Protein AF-A0A8C4QKV5-F1 (afdb_monomer)

InterPro domains:
  IPR003673 CoA-transferase family III [PF02515] (123-447)
  IPR023606 CoA-transferase family III domain 1 superfamily [G3DSA:3.40.50.10540] (123-439)
  IPR023606 CoA-transferase family III domain 1 superfamily [SSF89796] (122-458)
  IPR044855 CoA-transferase family III domain 3 superfamily [G3DSA:3.30.1540.10] (334-422)
  IPR050509 Coenzyme A-transferase family III [PTHR48228] (121-459)

Structure (mmCIF, N/CA/C/O backbone):
data_AF-A0A8C4QKV5-F1
#
_entry.id   AF-A0A8C4QKV5-F1
#
loop_
_atom_site.group_PDB
_atom_site.id
_atom_site.type_symbol
_atom_site.label_atom_id
_atom_site.label_alt_id
_atom_site.label_comp_id
_atom_site.label_asym_id
_atom_site.label_entity_id
_atom_site.label_seq_id
_atom_site.pdbx_PDB_ins_code
_atom_site.Cartn_x
_atom_site.Cartn_y
_atom_site.Cartn_z
_atom_site.occupancy
_atom_site.B_iso_or_equiv
_atom_site.auth_seq_id
_atom_site.auth_comp_id
_atom_site.auth_asym_id
_atom_site.auth_atom_id
_atom_site.pdbx_PDB_model_num
ATOM 1 N N . MET A 1 1 ? -7.461 -34.151 -27.430 1.00 30.45 1 MET A N 1
ATOM 2 C CA . MET A 1 1 ? -8.692 -34.967 -27.509 1.00 30.45 1 MET A CA 1
ATOM 3 C C . MET A 1 1 ? -9.519 -34.635 -26.273 1.00 30.45 1 MET A C 1
ATOM 5 O O . MET A 1 1 ? -9.017 -34.862 -25.191 1.00 30.45 1 MET A O 1
ATOM 9 N N . GLY A 1 2 ? -10.691 -34.011 -26.280 1.00 24.81 2 GLY A N 1
ATOM 10 C CA . GLY A 1 2 ? -11.577 -33.532 -27.335 1.00 24.81 2 GLY A CA 1
ATOM 11 C C . GLY A 1 2 ? -13.018 -33.596 -26.801 1.00 24.81 2 GLY A C 1
ATOM 12 O O . GLY A 1 2 ? -13.457 -34.689 -26.481 1.00 24.81 2 GLY A O 1
ATOM 13 N N . GLY A 1 3 ? -13.725 -32.455 -26.749 1.00 22.92 3 GLY A N 1
ATOM 14 C CA . GLY A 1 3 ? -15.202 -32.370 -26.763 1.00 22.92 3 GLY A CA 1
ATOM 15 C C . GLY A 1 3 ? -15.960 -32.692 -25.459 1.00 22.92 3 GLY A C 1
ATOM 16 O O . GLY A 1 3 ? -15.500 -33.491 -24.666 1.00 22.92 3 GLY A O 1
ATOM 17 N N . GLN A 1 4 ? -17.137 -32.147 -25.138 1.00 23.92 4 GLN A N 1
ATOM 18 C CA . GLN A 1 4 ? -18.061 -31.215 -25.793 1.00 23.92 4 GLN A CA 1
ATOM 19 C C . GLN A 1 4 ? -18.932 -30.575 -24.691 1.00 23.92 4 GLN A C 1
ATOM 21 O O . GLN A 1 4 ? -19.401 -31.261 -23.788 1.00 23.92 4 GLN A O 1
ATOM 26 N N . CYS A 1 5 ? -19.187 -29.270 -24.788 1.00 21.89 5 CYS A N 1
ATOM 27 C CA . CYS A 1 5 ? -20.246 -28.592 -24.042 1.00 21.89 5 CYS A CA 1
ATOM 28 C C . CYS A 1 5 ? -21.468 -28.497 -24.969 1.00 21.89 5 CYS A C 1
ATOM 30 O O . CYS A 1 5 ? -21.407 -27.814 -25.994 1.00 21.89 5 CYS A O 1
ATOM 32 N N . ALA A 1 6 ? -22.549 -29.213 -24.652 1.00 23.34 6 ALA A N 1
ATOM 33 C CA . ALA A 1 6 ? -23.805 -29.137 -25.392 1.00 23.34 6 ALA A CA 1
ATOM 34 C C . ALA A 1 6 ? -24.655 -27.965 -24.872 1.00 23.34 6 ALA A C 1
ATOM 36 O O . ALA A 1 6 ? -24.997 -27.895 -23.693 1.00 23.34 6 ALA A O 1
ATOM 37 N N . LYS A 1 7 ? -24.986 -27.036 -25.775 1.00 23.39 7 LYS A N 1
ATOM 38 C CA . LYS A 1 7 ? -25.968 -25.963 -25.572 1.00 23.39 7 LYS A CA 1
ATOM 39 C C . LYS A 1 7 ? -27.385 -26.533 -25.655 1.00 23.39 7 LYS A C 1
ATOM 41 O O . LYS A 1 7 ? -27.675 -27.291 -26.575 1.00 23.39 7 LYS A O 1
ATOM 46 N N . SER A 1 8 ? -28.294 -26.030 -24.826 1.00 23.55 8 SER A N 1
ATOM 47 C CA . SER A 1 8 ? -29.723 -25.992 -25.143 1.00 23.55 8 SER A CA 1
ATOM 48 C C . SER A 1 8 ? -30.219 -24.544 -25.071 1.00 23.55 8 SER A C 1
ATOM 50 O O . SER A 1 8 ? -30.057 -23.840 -24.077 1.00 23.55 8 SER A O 1
ATOM 52 N N . TYR A 1 9 ? -30.756 -24.078 -26.198 1.00 23.06 9 TYR A N 1
ATOM 53 C CA . TYR A 1 9 ? -31.482 -22.819 -26.333 1.00 23.06 9 TYR A CA 1
ATOM 54 C C . TYR A 1 9 ? -32.937 -23.052 -25.930 1.00 23.06 9 TYR A C 1
ATOM 56 O O . TYR A 1 9 ? -33.523 -24.040 -26.357 1.00 23.06 9 TYR A O 1
ATOM 64 N N . ASN A 1 10 ? -33.551 -22.092 -25.238 1.00 26.30 10 ASN A N 1
ATOM 65 C CA . ASN A 1 10 ? -34.990 -21.886 -25.357 1.00 26.30 10 ASN A CA 1
ATOM 66 C C . ASN A 1 10 ? -35.271 -20.426 -25.713 1.00 26.30 10 ASN A C 1
ATOM 68 O O . ASN A 1 10 ? -34.886 -19.488 -25.017 1.00 26.30 10 ASN A O 1
ATOM 72 N N . ARG A 1 11 ? -35.900 -20.279 -26.877 1.00 24.45 11 ARG A N 1
ATOM 73 C CA . ARG A 1 11 ? -36.335 -19.050 -27.529 1.00 24.45 11 ARG A CA 1
ATOM 74 C C . ARG A 1 11 ? -37.715 -18.716 -26.961 1.00 24.45 11 ARG A C 1
ATOM 76 O O . ARG A 1 11 ? -38.636 -19.500 -27.145 1.00 24.45 11 ARG A O 1
ATOM 83 N N . ALA A 1 12 ? -37.871 -17.574 -26.299 1.00 27.48 12 ALA A N 1
ATOM 84 C CA . ALA A 1 12 ? -39.189 -17.019 -25.999 1.00 27.48 12 ALA A CA 1
ATOM 85 C C . ALA A 1 12 ? -39.339 -15.712 -26.783 1.00 27.48 12 ALA A C 1
ATOM 87 O O . ALA A 1 12 ? -38.755 -14.687 -26.438 1.00 27.48 12 ALA A O 1
ATOM 88 N N . SER A 1 13 ? -40.059 -15.793 -27.900 1.00 26.98 13 SER A N 1
ATOM 89 C CA . SER A 1 13 ? -40.506 -14.648 -28.685 1.00 26.98 13 SER A CA 1
ATOM 90 C C . SER A 1 13 ? -41.690 -13.956 -28.008 1.00 26.98 13 SER A C 1
ATOM 92 O O . SER A 1 13 ? -42.565 -14.597 -27.434 1.00 26.98 13 SER A O 1
ATOM 94 N N . SER A 1 14 ? -41.694 -12.634 -28.137 1.00 29.97 14 SER A N 1
ATOM 95 C CA . SER A 1 14 ? -42.751 -11.670 -27.834 1.00 29.97 14 SER A CA 1
ATOM 96 C C . SER A 1 14 ? -44.171 -12.094 -28.243 1.00 29.97 14 SER A C 1
ATOM 98 O O . SER A 1 14 ? -44.380 -12.512 -29.380 1.00 29.97 14 SER A O 1
ATOM 100 N N . GLY A 1 15 ? -45.155 -11.844 -27.374 1.00 26.56 15 GLY A N 1
ATOM 101 C CA . GLY A 1 15 ? -46.578 -11.825 -27.732 1.00 26.56 15 GLY A CA 1
ATOM 102 C C . GLY A 1 15 ? -47.490 -11.844 -26.504 1.00 26.56 15 GLY A C 1
ATOM 103 O O . GLY A 1 15 ? -47.447 -12.785 -25.721 1.00 26.56 15 GLY A O 1
ATOM 104 N N . GLY A 1 16 ? -48.285 -10.788 -26.314 1.00 33.22 16 GLY A N 1
ATOM 105 C CA . GLY A 1 16 ? -49.234 -10.654 -25.206 1.00 33.22 16 GLY A CA 1
ATOM 106 C C . GLY A 1 16 ? -50.468 -11.555 -25.341 1.00 33.22 16 GLY A C 1
ATOM 107 O O . GLY A 1 16 ? -51.034 -11.689 -26.422 1.00 33.22 16 GLY A O 1
ATOM 108 N N . GLY A 1 17 ? -50.898 -12.132 -24.216 1.00 29.47 17 GLY A N 1
ATOM 109 C CA . GLY A 1 17 ? -52.149 -12.880 -24.034 1.00 29.47 17 GLY A CA 1
ATOM 110 C C . GLY A 1 17 ? -52.213 -13.512 -22.628 1.00 29.47 17 GLY A C 1
ATOM 111 O O . GLY A 1 17 ? -51.157 -13.800 -22.063 1.00 29.47 17 GLY A O 1
ATOM 112 N N . PRO A 1 18 ? -53.402 -13.694 -22.015 1.00 30.31 18 PRO A N 1
ATOM 113 C CA . PRO A 1 18 ? -53.529 -14.154 -20.627 1.00 30.31 18 PRO A CA 1
ATOM 114 C C . PRO A 1 18 ? -53.250 -15.667 -20.480 1.00 30.31 18 PRO A C 1
ATOM 116 O O . PRO A 1 18 ? -53.413 -16.419 -21.445 1.00 30.31 18 PRO A O 1
ATOM 119 N N . PRO A 1 19 ? -52.842 -16.146 -19.287 1.00 30.94 19 PRO A N 1
ATOM 120 C CA . PRO A 1 19 ? -52.295 -17.491 -19.121 1.00 30.94 19 PRO A CA 1
ATOM 121 C C . PRO A 1 19 ? -53.382 -18.576 -19.174 1.00 30.94 19 PRO A C 1
ATOM 123 O O . PRO A 1 19 ? -54.390 -18.501 -18.470 1.00 30.94 19 PRO A O 1
ATOM 126 N N . ARG A 1 20 ? -53.149 -19.626 -19.975 1.00 31.12 20 ARG A N 1
ATOM 127 C CA . ARG A 1 20 ? -53.899 -20.896 -19.927 1.00 31.12 20 ARG A CA 1
ATOM 128 C C . ARG A 1 20 ? -53.238 -21.876 -18.948 1.00 31.12 20 ARG A C 1
ATOM 130 O O . ARG A 1 20 ? -52.018 -21.886 -18.808 1.00 31.12 20 ARG A O 1
ATOM 137 N N . ARG A 1 21 ? -54.068 -22.691 -18.283 1.00 27.30 21 ARG A N 1
ATOM 138 C CA . ARG A 1 21 ? -53.675 -23.774 -17.361 1.00 27.30 21 ARG A CA 1
ATOM 139 C C . ARG A 1 21 ? -52.833 -24.837 -18.078 1.00 27.30 21 ARG A C 1
ATOM 141 O O . ARG A 1 21 ? -53.180 -25.231 -19.187 1.00 27.30 21 ARG A O 1
ATOM 148 N N . LEU A 1 22 ? -51.778 -25.310 -17.417 1.00 27.83 22 LEU A N 1
ATOM 149 C CA . LEU A 1 22 ? -50.996 -26.485 -17.810 1.00 27.83 22 LEU A CA 1
ATOM 150 C C . LEU A 1 22 ? -51.406 -27.661 -16.914 1.00 27.83 22 LEU A C 1
ATOM 152 O O . LEU A 1 22 ? -50.993 -27.724 -15.759 1.00 27.83 22 LEU A O 1
ATOM 156 N N . ASP A 1 23 ? -52.219 -28.568 -17.454 1.00 30.86 23 ASP A N 1
ATOM 157 C CA . ASP A 1 23 ? -52.457 -29.901 -16.895 1.00 30.86 23 ASP A CA 1
ATOM 158 C C . ASP A 1 23 ? -51.418 -30.856 -17.504 1.00 30.86 23 ASP A C 1
ATOM 160 O O . ASP A 1 23 ? -51.596 -31.353 -18.612 1.00 30.86 23 ASP A O 1
ATOM 164 N N . THR A 1 24 ? -50.298 -31.076 -16.807 1.00 28.69 24 THR A N 1
ATOM 165 C CA . THR A 1 24 ? -49.350 -32.169 -17.113 1.00 28.69 24 THR A CA 1
ATOM 166 C C . THR A 1 24 ? -48.594 -32.564 -15.837 1.00 28.69 24 THR A C 1
ATOM 168 O O . THR A 1 24 ? -48.223 -31.665 -15.077 1.00 28.69 24 THR A O 1
ATOM 171 N N . PRO A 1 25 ? -48.364 -33.863 -15.558 1.00 27.14 25 PRO A N 1
ATOM 172 C CA . PRO A 1 25 ? -47.621 -34.291 -14.375 1.00 27.14 25 PRO A CA 1
ATOM 173 C C . PRO A 1 25 ? -46.149 -33.866 -14.468 1.00 27.14 25 PRO A C 1
ATOM 175 O O . PRO A 1 25 ? -45.532 -33.958 -15.527 1.00 27.14 25 PRO A O 1
ATOM 178 N N . LEU A 1 26 ? -45.581 -33.406 -13.352 1.00 24.86 26 LEU A N 1
ATOM 179 C CA . LEU A 1 26 ? -44.147 -33.147 -13.208 1.00 24.86 26 LEU A CA 1
ATOM 180 C C . LEU A 1 26 ? -43.387 -34.482 -13.166 1.00 24.86 26 LEU A C 1
ATOM 182 O O . LEU A 1 26 ? -43.368 -35.149 -12.134 1.00 24.86 26 LEU A O 1
ATOM 186 N N . GLU A 1 27 ? -42.734 -34.855 -14.264 1.00 24.67 27 GLU A N 1
ATOM 187 C CA . GLU A 1 27 ? -41.692 -35.882 -14.251 1.00 24.67 27 GLU A CA 1
ATOM 188 C C . GLU A 1 27 ? -40.388 -35.276 -13.712 1.00 24.67 27 GLU A C 1
ATOM 190 O O . GLU A 1 27 ? -39.711 -34.493 -14.378 1.00 24.67 27 GLU A O 1
ATOM 195 N N . THR A 1 28 ? -40.023 -35.624 -12.480 1.00 26.92 28 THR A N 1
ATOM 196 C CA . THR A 1 28 ? -38.674 -35.390 -11.946 1.00 26.92 28 THR A CA 1
ATOM 197 C C . THR A 1 28 ? -37.820 -36.627 -12.192 1.00 26.92 28 THR A C 1
ATOM 199 O O . THR A 1 28 ? -37.908 -37.602 -11.452 1.00 26.92 28 THR A O 1
ATOM 202 N N . THR A 1 29 ? -36.975 -36.591 -13.219 1.00 22.64 29 THR A N 1
ATOM 203 C CA . THR A 1 29 ? -35.942 -37.606 -13.463 1.00 22.64 29 THR A CA 1
ATOM 204 C C . THR A 1 29 ? -34.686 -37.250 -12.664 1.00 22.64 29 THR A C 1
ATOM 206 O O . THR A 1 29 ? -34.053 -36.221 -12.901 1.00 22.64 29 THR A O 1
ATOM 209 N N . VAL A 1 30 ? -34.310 -38.098 -11.704 1.00 26.59 30 VAL A N 1
ATOM 210 C CA . VAL A 1 30 ? -33.012 -38.047 -11.013 1.00 26.59 30 VAL A CA 1
ATOM 211 C C . VAL A 1 30 ? -32.235 -39.288 -11.430 1.00 26.59 30 VAL A C 1
ATOM 213 O O . VAL A 1 30 ? -32.687 -40.409 -11.222 1.00 26.59 30 VAL A O 1
ATOM 216 N N . GLN A 1 31 ? -31.087 -39.087 -12.071 1.00 22.39 31 GLN A N 1
ATOM 217 C CA . GLN A 1 31 ? -30.270 -40.164 -12.618 1.00 22.39 31 GLN A CA 1
ATOM 218 C C . GLN A 1 31 ? -29.335 -40.714 -11.525 1.00 22.39 31 GLN A C 1
ATOM 220 O O . GLN A 1 31 ? -28.430 -40.014 -11.073 1.00 22.39 31 GLN A O 1
ATOM 225 N N . SER A 1 32 ? -29.523 -41.970 -11.116 1.00 29.53 32 SER A N 1
ATOM 226 C CA . SER A 1 32 ? -28.513 -42.749 -10.387 1.00 29.53 32 SER A CA 1
ATOM 227 C C . SER A 1 32 ? -28.586 -44.211 -10.813 1.00 29.53 32 SER A C 1
ATOM 229 O O . SER A 1 32 ? -29.667 -44.791 -10.825 1.00 29.53 32 SER A O 1
ATOM 231 N N . GLY A 1 33 ? -27.439 -44.768 -11.205 1.00 27.53 33 GLY A N 1
ATOM 232 C CA . GLY A 1 33 ? -27.319 -46.101 -11.788 1.00 27.53 33 GLY A CA 1
ATOM 233 C C . GLY A 1 33 ? -27.640 -47.228 -10.807 1.00 27.53 33 GLY A C 1
ATOM 234 O O . GLY A 1 33 ? -27.145 -47.240 -9.681 1.00 27.53 33 GLY A O 1
ATOM 235 N N . GLY A 1 34 ? -28.446 -48.174 -11.281 1.00 26.50 34 GLY A N 1
ATOM 236 C CA . GLY A 1 34 ? -28.874 -49.380 -10.578 1.00 26.50 34 GLY A CA 1
ATOM 237 C C . GLY A 1 34 ? -30.325 -49.689 -10.938 1.00 26.50 34 GLY A C 1
ATOM 238 O O . GLY A 1 34 ? -31.205 -48.903 -10.604 1.00 26.50 34 GLY A O 1
ATOM 239 N N . GLU A 1 35 ? -30.553 -50.785 -11.665 1.00 28.25 35 GLU A N 1
ATOM 240 C CA . GLU A 1 35 ? -31.882 -51.332 -12.002 1.00 28.25 35 GLU A CA 1
ATOM 241 C C . GLU A 1 35 ? -32.758 -51.470 -10.748 1.00 28.25 35 GLU A C 1
ATOM 243 O O . GLU A 1 35 ? -32.179 -51.660 -9.690 1.00 28.25 35 GLU A O 1
ATOM 248 N N . TRP A 1 36 ? -34.095 -51.359 -10.847 1.00 26.55 36 TRP A N 1
ATOM 249 C CA . TRP A 1 36 ? -35.095 -52.304 -10.290 1.00 26.55 36 TRP A CA 1
ATOM 250 C C . TRP A 1 36 ? -36.545 -51.874 -10.617 1.00 26.55 36 TRP A C 1
ATOM 252 O O . TRP A 1 36 ? -36.838 -50.701 -10.837 1.00 26.55 36 TRP A O 1
ATOM 262 N N . GLU A 1 37 ? -37.411 -52.891 -10.655 1.00 24.95 37 GLU A N 1
ATOM 263 C CA . GLU A 1 37 ? -38.783 -53.003 -11.179 1.00 24.95 37 GLU A CA 1
ATOM 264 C C . GLU A 1 37 ? -39.825 -51.963 -10.714 1.00 24.95 37 GLU A C 1
ATOM 266 O O . GLU A 1 37 ? -39.914 -51.613 -9.535 1.00 24.95 37 GLU A O 1
ATOM 271 N N . GLU A 1 38 ? -40.717 -51.580 -11.638 1.00 24.48 38 GLU A N 1
ATOM 272 C CA . GLU A 1 38 ? -41.986 -50.905 -11.342 1.00 24.48 38 GLU A CA 1
ATOM 273 C C . GLU A 1 38 ? -42.921 -51.825 -10.541 1.00 24.48 38 GLU A C 1
ATOM 275 O O . GLU A 1 38 ? -43.322 -52.895 -11.001 1.00 24.48 38 GLU A O 1
ATOM 280 N N . LYS A 1 39 ? -43.341 -51.377 -9.353 1.00 24.14 39 LYS A N 1
ATOM 281 C CA . LYS A 1 39 ? -44.563 -51.874 -8.710 1.00 24.14 39 LYS A CA 1
ATOM 282 C C . LYS A 1 39 ? -45.505 -50.719 -8.418 1.00 24.14 39 LYS A C 1
ATOM 284 O O . LYS A 1 39 ? -45.185 -49.801 -7.668 1.00 24.14 39 LYS A O 1
ATOM 289 N N . GLU A 1 40 ? -46.678 -50.819 -9.024 1.00 25.73 40 GLU A N 1
ATOM 290 C CA . GLU A 1 40 ? -47.821 -49.930 -8.880 1.00 25.73 40 GLU A CA 1
ATOM 291 C C . GLU A 1 40 ? -48.312 -49.936 -7.419 1.00 25.73 40 GLU A C 1
ATOM 293 O O . GLU A 1 40 ? -48.650 -50.988 -6.870 1.00 25.73 40 GLU A O 1
ATOM 298 N N . ILE A 1 41 ? -48.334 -48.772 -6.760 1.00 25.00 41 ILE A N 1
ATOM 299 C CA . ILE A 1 41 ? -49.000 -48.622 -5.459 1.00 25.00 41 ILE A CA 1
ATOM 300 C C . ILE A 1 41 ? -50.389 -48.047 -5.713 1.00 25.00 41 ILE A C 1
ATOM 302 O O . ILE A 1 41 ? -50.548 -46.928 -6.199 1.00 25.00 41 ILE A O 1
ATOM 306 N N . ALA A 1 42 ? -51.382 -48.868 -5.380 1.00 24.88 42 ALA A N 1
ATOM 307 C CA . ALA A 1 42 ? -52.801 -48.608 -5.523 1.00 24.88 42 ALA A CA 1
ATOM 308 C C . ALA A 1 42 ? -53.267 -47.338 -4.789 1.00 24.88 42 ALA A C 1
ATOM 310 O O . ALA A 1 42 ? -52.770 -46.965 -3.727 1.00 24.88 42 ALA A O 1
ATOM 311 N N . SER A 1 43 ? -54.288 -46.719 -5.376 1.00 28.27 43 SER A N 1
ATOM 312 C CA . SER A 1 43 ? -55.006 -45.531 -4.922 1.00 28.27 43 SER A CA 1
ATOM 313 C C . SER A 1 43 ? -55.350 -45.512 -3.427 1.00 28.27 43 SER A C 1
ATOM 315 O O . SER A 1 43 ? -56.081 -46.381 -2.949 1.00 28.27 43 SER A O 1
ATOM 317 N N . THR A 1 44 ? -54.981 -44.431 -2.734 1.00 25.28 44 THR A N 1
ATOM 318 C CA . THR A 1 44 ? -55.648 -43.992 -1.497 1.00 25.28 44 THR A CA 1
ATOM 319 C C . THR A 1 44 ? -55.894 -42.479 -1.516 1.00 25.28 44 THR A C 1
ATOM 321 O O . THR A 1 44 ? -55.187 -41.719 -2.170 1.00 25.28 44 THR A O 1
ATOM 324 N N . SER A 1 45 ? -56.984 -42.081 -0.864 1.00 26.94 45 SER A N 1
ATOM 325 C CA . SER A 1 45 ? -57.740 -40.827 -0.976 1.00 26.94 45 SER A CA 1
ATOM 326 C C . SER A 1 45 ? -56.960 -39.509 -0.852 1.00 26.94 45 SER A C 1
ATOM 328 O O . SER A 1 45 ? -56.000 -39.391 -0.099 1.00 26.94 45 SER A O 1
ATOM 330 N N . ARG A 1 46 ? -57.472 -38.484 -1.553 1.00 35.81 46 ARG A N 1
ATOM 331 C CA . ARG A 1 46 ? -57.056 -37.071 -1.509 1.00 35.81 46 ARG A CA 1
ATOM 332 C C . ARG A 1 46 ? -57.026 -36.533 -0.070 1.00 35.81 46 ARG A C 1
ATOM 334 O O . ARG A 1 46 ? -58.090 -36.244 0.456 1.00 35.81 46 ARG A O 1
ATOM 341 N N . GLU A 1 47 ? -55.833 -36.403 0.514 1.00 32.44 47 GLU A N 1
ATOM 342 C CA . GLU A 1 47 ? -55.357 -35.234 1.295 1.00 32.44 47 GLU A CA 1
ATOM 343 C C . GLU A 1 47 ? -53.990 -35.456 1.974 1.00 32.44 47 GLU A C 1
ATOM 345 O O . GLU A 1 47 ? -53.350 -34.479 2.348 1.00 32.44 47 GLU A O 1
ATOM 350 N N . GLU A 1 48 ? -53.445 -36.676 2.018 1.00 33.19 48 GLU A N 1
ATOM 351 C CA . GLU A 1 48 ? -52.095 -36.930 2.548 1.00 33.19 48 GLU A CA 1
ATOM 352 C C . GLU A 1 48 ? -51.366 -37.972 1.687 1.00 33.19 48 GLU A C 1
ATOM 354 O O . GLU A 1 48 ? -51.845 -39.088 1.500 1.00 33.19 48 GLU A O 1
ATOM 359 N N . GLY A 1 49 ? -50.212 -37.605 1.124 1.00 31.64 49 GLY A N 1
ATOM 360 C CA . GLY A 1 49 ? -49.360 -38.512 0.353 1.00 31.64 49 GLY A CA 1
ATOM 361 C C . GLY A 1 49 ? -48.073 -38.810 1.114 1.00 31.64 49 GLY A C 1
ATOM 362 O O . GLY A 1 49 ? -47.265 -37.905 1.322 1.00 31.64 49 GLY A O 1
ATOM 363 N N . LEU A 1 50 ? -47.872 -40.068 1.511 1.00 31.62 50 LEU A N 1
ATOM 364 C CA . LEU A 1 50 ? -46.615 -40.559 2.078 1.00 31.62 50 LEU A CA 1
ATOM 365 C C . LEU A 1 50 ? -45.888 -41.387 1.012 1.00 31.62 50 LEU A C 1
ATOM 367 O O . LEU A 1 50 ? -46.391 -42.427 0.592 1.00 31.62 50 LEU A O 1
ATOM 371 N N . VAL A 1 51 ? -44.703 -40.947 0.587 1.00 34.34 51 VAL A N 1
ATOM 372 C CA . VAL A 1 51 ? -43.833 -41.732 -0.303 1.00 34.34 51 VAL A CA 1
ATOM 373 C C . VAL A 1 51 ? -42.719 -42.341 0.541 1.00 34.34 51 VAL A C 1
ATOM 375 O O . VAL A 1 51 ? -41.924 -41.621 1.146 1.00 34.34 51 VAL A O 1
ATOM 378 N N . VAL A 1 52 ? -42.668 -43.672 0.601 1.00 31.53 52 VAL A N 1
ATOM 379 C CA . VAL A 1 52 ? -41.615 -44.416 1.303 1.00 31.53 52 VAL A CA 1
ATOM 380 C C . VAL A 1 52 ? -40.625 -44.932 0.265 1.00 31.53 52 VAL A C 1
ATOM 382 O O . VAL A 1 52 ? -40.952 -45.828 -0.509 1.00 31.53 52 VAL A O 1
ATOM 385 N N . VAL A 1 53 ? -39.412 -44.377 0.241 1.00 30.48 53 VAL A N 1
ATOM 386 C CA . VAL A 1 53 ? -38.337 -44.835 -0.653 1.00 30.48 53 VAL A CA 1
ATOM 387 C C . VAL A 1 53 ? -37.386 -45.727 0.137 1.00 30.48 53 VAL A C 1
ATOM 389 O O . VAL A 1 53 ? -36.873 -45.332 1.185 1.00 30.48 53 VAL A O 1
ATOM 392 N N . ARG A 1 54 ? -37.149 -46.947 -0.351 1.00 26.77 54 ARG A N 1
ATOM 393 C CA . ARG A 1 54 ? -36.240 -47.909 0.278 1.00 26.77 54 ARG A CA 1
ATOM 394 C C . ARG A 1 54 ? -34.858 -47.785 -0.367 1.00 26.77 54 ARG A C 1
ATOM 396 O O . ARG A 1 54 ? -34.608 -48.388 -1.401 1.00 26.77 54 ARG A O 1
ATOM 403 N N . ALA A 1 55 ? -33.965 -47.011 0.244 1.00 30.39 55 ALA A N 1
ATOM 404 C CA . ALA A 1 55 ? -32.537 -47.047 -0.068 1.00 30.39 55 ALA A CA 1
ATOM 405 C C . ALA A 1 55 ? -31.831 -47.922 0.976 1.00 30.39 55 ALA A C 1
ATOM 407 O O . ALA A 1 55 ? -32.157 -47.864 2.164 1.00 30.39 55 ALA A O 1
ATOM 408 N N . SER A 1 56 ? -30.906 -48.772 0.535 1.00 35.41 56 SER A N 1
ATOM 409 C CA . SER A 1 56 ? -30.198 -49.744 1.371 1.00 35.41 56 SER A CA 1
ATOM 410 C C . SER A 1 56 ? -29.740 -49.137 2.709 1.00 35.41 56 SER A C 1
ATOM 412 O O . SER A 1 56 ? -28.914 -48.231 2.750 1.00 35.41 56 SER A O 1
ATOM 414 N N . ALA A 1 57 ? -30.319 -49.673 3.790 1.00 35.41 57 ALA A N 1
ATOM 415 C CA . ALA A 1 57 ? -30.065 -49.420 5.214 1.00 35.41 57 ALA A CA 1
ATOM 416 C C . ALA A 1 57 ? -30.582 -48.123 5.888 1.00 35.41 57 ALA A C 1
ATOM 418 O O . ALA A 1 57 ? -30.382 -47.998 7.096 1.00 35.41 57 ALA A O 1
ATOM 419 N N . VAL A 1 58 ? -31.317 -47.213 5.227 1.00 30.64 58 VAL A N 1
ATOM 420 C CA . VAL A 1 58 ? -31.942 -46.056 5.921 1.00 30.64 58 VAL A CA 1
ATOM 421 C C . VAL A 1 58 ? -33.371 -45.805 5.430 1.00 30.64 58 VAL A C 1
ATOM 423 O O . VAL A 1 58 ? -33.600 -45.557 4.250 1.00 30.64 58 VAL A O 1
ATOM 426 N N . LEU A 1 59 ? -34.343 -45.843 6.348 1.00 31.59 59 LEU A N 1
ATOM 427 C CA . LEU A 1 59 ? -35.728 -45.436 6.088 1.00 31.59 59 LEU A CA 1
ATOM 428 C C . LEU A 1 59 ? -35.839 -43.913 6.235 1.00 31.59 59 LEU A C 1
ATOM 430 O O . LEU A 1 59 ? -35.635 -43.382 7.325 1.00 31.59 59 LEU A O 1
ATOM 434 N N . VAL A 1 60 ? -36.171 -43.218 5.146 1.00 34.59 60 VAL A N 1
ATOM 435 C CA . VAL A 1 60 ? -36.466 -41.778 5.143 1.00 34.59 60 VAL A CA 1
ATOM 436 C C . VAL A 1 60 ? -37.945 -41.606 4.813 1.00 34.59 60 VAL A C 1
ATOM 438 O O . VAL A 1 60 ? -38.392 -42.010 3.742 1.00 34.59 60 VAL A O 1
ATOM 441 N N . ALA A 1 61 ? -38.714 -41.027 5.736 1.00 35.03 61 ALA A N 1
ATOM 442 C CA . ALA A 1 61 ? -40.101 -40.648 5.487 1.00 35.03 61 ALA A CA 1
ATOM 443 C C . ALA A 1 61 ? -40.146 -39.177 5.053 1.00 35.03 61 ALA A C 1
ATOM 445 O O . ALA A 1 61 ? -39.732 -38.295 5.804 1.00 35.03 61 ALA A O 1
ATOM 446 N N . ILE A 1 62 ? -40.649 -38.913 3.846 1.00 38.59 62 ILE A N 1
ATOM 447 C CA . ILE A 1 62 ? -40.888 -37.554 3.349 1.00 38.59 62 ILE A CA 1
ATOM 448 C C . ILE A 1 62 ? -42.398 -37.319 3.388 1.00 38.59 62 ILE A C 1
ATOM 450 O O . ILE A 1 62 ? -43.148 -37.945 2.641 1.00 38.59 62 ILE A O 1
ATOM 454 N N . GLY A 1 63 ? -42.843 -36.448 4.294 1.00 33.59 63 GLY A N 1
ATOM 455 C CA . GLY A 1 63 ? -44.236 -36.013 4.374 1.00 33.59 63 GLY A CA 1
ATOM 456 C C . GLY A 1 63 ? -44.436 -34.701 3.621 1.00 33.59 63 GLY A C 1
ATOM 457 O O . GLY A 1 63 ? -43.682 -33.749 3.826 1.00 33.59 63 GLY A O 1
ATOM 458 N N . PHE A 1 64 ? -45.463 -34.633 2.776 1.00 35.62 64 PHE A N 1
ATOM 459 C CA . PHE A 1 64 ? -45.899 -33.393 2.135 1.00 35.62 64 PHE A CA 1
ATOM 460 C C . PHE A 1 64 ? -47.192 -32.914 2.791 1.00 35.62 64 PHE A C 1
ATOM 462 O O . PHE A 1 64 ? -48.180 -33.643 2.808 1.00 35.62 64 PHE A O 1
ATOM 469 N N . VAL A 1 65 ? -47.203 -31.680 3.300 1.00 32.25 65 VAL A N 1
ATOM 470 C CA . VAL A 1 65 ? -48.428 -31.027 3.786 1.00 32.25 65 VAL A CA 1
ATOM 471 C C . VAL A 1 65 ? -48.826 -29.958 2.777 1.00 32.25 65 VAL A C 1
ATOM 473 O O . VAL A 1 65 ? -48.077 -29.013 2.525 1.00 32.25 65 VAL A O 1
ATOM 476 N N . CYS A 1 66 ? -50.004 -30.112 2.172 1.00 30.72 66 CYS A N 1
ATOM 477 C CA . CYS A 1 66 ? -50.534 -29.146 1.219 1.00 30.72 66 CYS A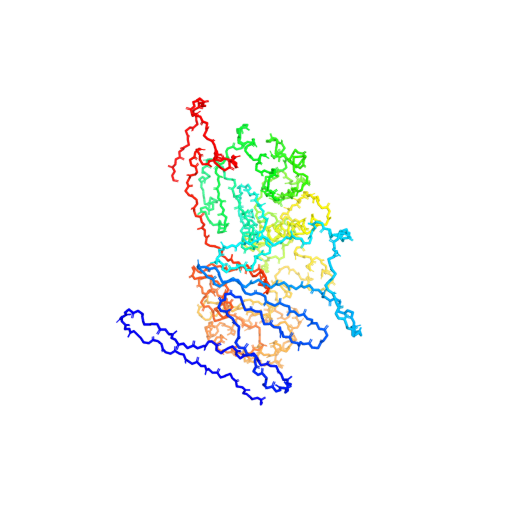 CA 1
ATOM 478 C C . CYS A 1 66 ? -51.361 -28.088 1.965 1.00 30.72 66 CYS A C 1
ATOM 480 O O . CYS A 1 66 ? -52.523 -28.311 2.287 1.00 30.72 66 CYS A O 1
ATOM 482 N N . CYS A 1 67 ? -50.780 -26.918 2.238 1.00 32.50 67 CYS A N 1
ATOM 483 C CA . CYS A 1 67 ? -51.546 -25.758 2.702 1.00 32.50 67 CYS A CA 1
ATOM 484 C C . CYS A 1 67 ? -51.912 -24.868 1.507 1.00 32.50 67 CYS A C 1
ATOM 486 O O . CYS A 1 67 ? -51.075 -24.601 0.641 1.00 32.50 67 CYS A O 1
ATOM 488 N N . ARG A 1 68 ? -53.163 -24.383 1.463 1.00 33.69 68 ARG A N 1
ATOM 489 C CA . ARG A 1 68 ? -53.657 -23.440 0.441 1.00 33.69 68 ARG A CA 1
ATOM 490 C C . ARG A 1 68 ? -52.770 -22.185 0.405 1.00 33.69 68 ARG A C 1
ATOM 492 O O . ARG A 1 68 ? -52.964 -21.274 1.201 1.00 33.69 68 ARG A O 1
ATOM 499 N N . GLY A 1 69 ? -51.801 -22.148 -0.511 1.00 39.72 69 GLY A N 1
ATOM 500 C CA . GLY A 1 69 ? -50.914 -20.996 -0.715 1.00 39.72 69 GLY A CA 1
ATOM 501 C C . GLY A 1 69 ? -49.475 -21.294 -1.153 1.00 39.72 69 GLY A C 1
ATOM 502 O O . GLY A 1 69 ? -48.780 -20.357 -1.532 1.00 39.72 69 GLY A O 1
ATOM 503 N N . GLY A 1 70 ? -49.014 -22.550 -1.159 1.00 35.84 70 GLY A N 1
ATOM 504 C CA . GLY A 1 70 ? -47.695 -22.906 -1.705 1.00 35.84 70 GLY A CA 1
ATOM 505 C C . GLY A 1 70 ? -47.155 -24.240 -1.187 1.00 35.84 70 GLY A C 1
ATOM 506 O O . GLY A 1 70 ? -47.509 -24.671 -0.093 1.00 35.84 70 GLY A O 1
ATOM 507 N N . LEU A 1 71 ? -46.303 -24.897 -1.985 1.00 32.38 71 LEU A N 1
ATOM 508 C CA . LEU A 1 71 ? -45.660 -26.168 -1.630 1.00 32.38 71 LEU A CA 1
ATOM 509 C C . LEU A 1 71 ? -44.624 -25.929 -0.515 1.00 32.38 71 LEU A C 1
ATOM 511 O O . LEU A 1 71 ? -43.661 -25.190 -0.720 1.00 32.38 71 LEU A O 1
ATOM 515 N N . VAL A 1 72 ? -44.805 -26.549 0.652 1.00 34.78 72 VAL A N 1
ATOM 516 C CA . VAL A 1 72 ? -43.814 -26.544 1.739 1.00 34.78 72 VAL A CA 1
ATOM 517 C C . VAL A 1 72 ? -43.193 -27.934 1.819 1.00 34.78 72 VAL A C 1
ATOM 519 O O . VAL A 1 72 ? -43.869 -28.899 2.164 1.00 34.78 72 VAL A O 1
ATOM 522 N N . SER A 1 73 ? -41.903 -28.044 1.504 1.00 32.81 73 SER A N 1
ATOM 523 C CA . SER A 1 73 ? -41.140 -29.277 1.712 1.00 32.81 73 SER A CA 1
ATOM 524 C C . SER A 1 73 ? -40.594 -29.295 3.138 1.00 32.81 73 SER A C 1
ATOM 526 O O . SER A 1 73 ? -39.755 -28.463 3.485 1.00 32.81 73 SER A O 1
ATOM 528 N N . VAL A 1 74 ? -41.041 -30.242 3.963 1.00 34.25 74 VAL A N 1
ATOM 529 C CA . VAL A 1 74 ? -40.442 -30.511 5.276 1.00 34.25 74 VAL A CA 1
ATOM 530 C C . VAL A 1 74 ? -39.630 -31.796 5.160 1.00 34.25 74 VAL A C 1
ATOM 532 O O . VAL A 1 74 ? -40.183 -32.876 4.983 1.00 34.25 74 VAL A O 1
ATOM 535 N N . VAL A 1 75 ? -38.304 -31.684 5.240 1.00 32.59 75 VAL A N 1
ATOM 536 C CA . VAL A 1 75 ? -37.412 -32.849 5.306 1.00 32.59 75 VAL A CA 1
ATOM 537 C C . VAL A 1 75 ? -37.154 -33.151 6.776 1.00 32.59 75 VAL A C 1
ATOM 539 O O . VAL A 1 75 ? -36.468 -32.388 7.454 1.00 32.59 75 VAL A O 1
ATOM 542 N N . VAL A 1 76 ? -37.706 -34.256 7.276 1.00 32.50 76 VAL A N 1
ATOM 543 C CA . VAL A 1 76 ? -37.367 -34.783 8.602 1.00 32.50 76 VAL A CA 1
ATOM 544 C C . VAL A 1 76 ? -36.368 -35.919 8.408 1.00 32.50 76 VAL A C 1
ATOM 546 O O . VAL A 1 76 ? -36.737 -37.022 8.019 1.00 32.50 76 VAL A O 1
ATOM 549 N N . CYS A 1 77 ? -35.088 -35.655 8.672 1.00 30.17 77 CYS A N 1
ATOM 550 C CA . CYS A 1 77 ? -34.067 -36.700 8.738 1.00 30.17 77 CYS A CA 1
ATOM 551 C C . CYS A 1 77 ? -33.865 -37.113 10.198 1.00 30.17 77 CYS A C 1
ATOM 553 O O . CYS A 1 77 ? -33.353 -36.332 10.997 1.00 30.17 77 CYS A O 1
ATOM 555 N N . GLY A 1 78 ? -34.235 -38.346 10.543 1.00 31.81 78 GLY A N 1
ATOM 556 C CA . GLY A 1 78 ? -33.901 -38.966 11.825 1.00 31.81 78 GLY A CA 1
ATOM 557 C C . GLY A 1 78 ? -33.704 -40.477 11.657 1.00 31.81 78 GLY A C 1
ATOM 558 O O . GLY A 1 78 ? -34.437 -41.084 10.876 1.00 31.81 78 GLY A O 1
ATOM 559 N N . PRO A 1 79 ? -32.727 -41.104 12.338 1.00 30.98 79 PRO A N 1
ATOM 560 C CA . PRO A 1 79 ? -32.500 -42.539 12.225 1.00 30.98 79 PRO A CA 1
ATOM 561 C C . PRO A 1 79 ? -33.592 -43.310 12.980 1.00 30.98 79 PRO A C 1
ATOM 563 O O . PRO A 1 79 ? -33.728 -43.172 14.194 1.00 30.98 79 PRO A O 1
ATOM 566 N N . PHE A 1 80 ? -34.349 -44.155 12.277 1.00 33.22 80 PHE A N 1
ATOM 567 C CA . PHE A 1 80 ? -35.163 -45.197 12.905 1.00 33.22 80 PHE A CA 1
ATOM 568 C C . PHE A 1 80 ? -34.355 -46.494 12.972 1.00 33.22 80 PHE A C 1
ATOM 570 O O . PHE A 1 80 ? -34.002 -47.069 11.944 1.00 33.22 80 PHE A O 1
ATOM 577 N N . VAL A 1 81 ? -34.083 -46.975 14.186 1.00 27.98 81 VAL A N 1
ATOM 578 C CA . VAL A 1 81 ? -33.602 -48.345 14.401 1.00 27.98 81 VAL A CA 1
ATOM 579 C C . VAL A 1 81 ? -34.811 -49.272 14.300 1.00 27.98 81 VAL A C 1
ATOM 581 O O . VAL A 1 81 ? -35.661 -49.293 15.188 1.00 27.98 81 VAL A O 1
ATOM 584 N N . VAL A 1 82 ? -34.915 -50.017 13.200 1.00 29.27 82 VAL A N 1
ATOM 585 C CA . VAL A 1 82 ? -35.926 -51.068 13.032 1.00 29.27 82 VAL A CA 1
ATOM 586 C C . VAL A 1 82 ? -35.372 -52.352 13.644 1.00 29.27 82 VAL A C 1
ATOM 588 O O . VAL A 1 82 ? -34.485 -52.981 13.074 1.00 29.27 82 VAL A O 1
ATOM 591 N N . ALA A 1 83 ? -35.885 -52.744 14.811 1.00 26.44 83 ALA A N 1
ATOM 592 C CA . ALA A 1 83 ? -35.679 -54.093 15.326 1.00 26.44 83 ALA A CA 1
ATOM 593 C C . ALA A 1 83 ? -36.463 -55.079 14.440 1.00 26.44 83 ALA A C 1
ATOM 595 O O . ALA A 1 83 ? -37.666 -54.919 14.228 1.00 26.44 83 ALA A O 1
ATOM 596 N N . SER A 1 84 ? -35.770 -56.075 13.892 1.00 27.69 84 SER A N 1
ATOM 597 C CA . SER A 1 84 ? -36.336 -57.146 13.070 1.00 27.69 84 SER A CA 1
ATOM 598 C C . SER A 1 84 ? -37.380 -57.943 13.857 1.00 27.69 84 SER A C 1
ATOM 600 O O . SER A 1 84 ? -37.056 -58.554 14.875 1.00 27.69 84 SER A O 1
ATOM 602 N N . GLY A 1 85 ? -38.628 -57.935 13.387 1.00 25.94 85 GLY A N 1
ATOM 603 C CA . GLY A 1 85 ? -39.722 -58.691 13.988 1.00 25.94 85 GLY A CA 1
ATOM 604 C C . GLY A 1 85 ? -39.757 -60.156 13.547 1.00 25.94 85 GLY A C 1
ATOM 605 O O . GLY A 1 85 ? -39.599 -60.461 12.367 1.00 25.94 85 GLY A O 1
ATOM 606 N N . GLY A 1 86 ? -40.059 -61.038 14.499 1.00 23.61 86 GLY A N 1
ATOM 607 C CA . GLY A 1 86 ? -40.735 -62.309 14.262 1.00 23.61 86 GLY A CA 1
ATOM 608 C C . GLY A 1 86 ? -42.190 -62.200 14.730 1.00 23.61 86 GLY A C 1
ATOM 609 O O . GLY A 1 86 ? -42.433 -61.964 15.906 1.00 23.61 86 GLY A O 1
ATOM 610 N N . SER A 1 87 ? -43.115 -62.317 13.771 1.00 28.05 87 SER A N 1
ATOM 611 C CA . SER A 1 87 ? -44.542 -62.690 13.851 1.00 28.05 87 SER A CA 1
ATOM 612 C C . SER A 1 87 ? -45.427 -62.208 15.020 1.00 28.05 87 SER A C 1
ATOM 614 O O . SER A 1 87 ? -45.283 -62.656 16.153 1.00 28.05 87 SER A O 1
ATOM 616 N N . GLY A 1 88 ? -46.509 -61.495 14.674 1.00 25.44 88 GLY A N 1
ATOM 617 C CA . GLY A 1 88 ? -47.794 -61.614 15.380 1.00 25.44 88 GLY A CA 1
ATOM 618 C C . GLY A 1 88 ? -48.272 -60.372 16.134 1.00 25.44 88 GLY A C 1
ATOM 619 O O . GLY A 1 88 ? -47.870 -60.117 17.259 1.00 25.44 88 GLY A O 1
ATOM 620 N N . SER A 1 89 ? -49.203 -59.645 15.510 1.00 28.38 89 SER A N 1
ATOM 621 C CA . SER A 1 89 ? -50.352 -58.949 16.122 1.00 28.38 89 SER A CA 1
ATOM 622 C C . SER A 1 89 ? -50.274 -58.542 17.607 1.00 28.38 89 SER A C 1
ATOM 624 O O . SER A 1 89 ? -50.516 -59.373 18.480 1.00 28.38 89 SER A O 1
ATOM 626 N N . ARG A 1 90 ? -50.135 -57.234 17.877 1.00 25.17 90 ARG A N 1
ATOM 627 C CA . ARG A 1 90 ? -51.011 -56.418 18.758 1.00 25.17 90 ARG A CA 1
ATOM 628 C C . ARG A 1 90 ? -50.437 -55.010 18.941 1.00 25.17 90 ARG A C 1
ATOM 630 O O . ARG A 1 90 ? -49.245 -54.821 19.147 1.00 25.17 90 ARG A O 1
ATOM 637 N N . VAL A 1 91 ? -51.330 -54.028 18.886 1.00 32.59 91 VAL A N 1
ATOM 638 C CA . VAL A 1 91 ? -51.085 -52.618 19.207 1.00 32.59 91 VAL A CA 1
ATOM 639 C C . VAL A 1 91 ? -50.638 -52.499 20.668 1.00 32.59 91 VAL A C 1
ATOM 641 O O . VAL A 1 91 ? -51.392 -52.872 21.565 1.00 32.59 91 VAL A O 1
ATOM 644 N N . ALA A 1 92 ? -49.450 -51.944 20.915 1.00 24.77 92 ALA A N 1
ATOM 645 C CA . ALA A 1 92 ? -49.002 -51.564 22.252 1.00 24.77 92 ALA A CA 1
ATOM 646 C C . ALA A 1 92 ? -48.924 -50.034 22.365 1.00 24.77 92 ALA A C 1
ATOM 648 O O . ALA A 1 92 ? -48.015 -49.386 21.851 1.00 24.77 92 ALA A O 1
ATOM 649 N N . ARG A 1 93 ? -49.910 -49.465 23.068 1.00 31.91 93 ARG A N 1
ATOM 650 C CA . ARG A 1 93 ? -49.817 -48.154 23.719 1.00 31.91 93 ARG A CA 1
ATOM 651 C C . ARG A 1 93 ? -48.716 -48.232 24.778 1.00 31.91 93 ARG A C 1
ATOM 653 O O . ARG A 1 93 ? -48.880 -48.997 25.720 1.00 31.91 93 ARG A O 1
ATOM 660 N N . ASN A 1 94 ? -47.639 -47.460 24.632 1.00 27.28 94 ASN A N 1
ATOM 661 C CA . ASN A 1 94 ? -46.899 -46.805 25.723 1.00 27.28 94 ASN A CA 1
ATOM 662 C C . ASN A 1 94 ? -45.577 -46.232 25.202 1.00 27.28 94 ASN A C 1
ATOM 664 O O . ASN A 1 94 ? -44.628 -46.971 24.973 1.00 27.28 94 ASN A O 1
ATOM 668 N N . VAL A 1 95 ? -45.483 -44.904 25.120 1.00 30.72 95 VAL A N 1
ATOM 669 C CA . VAL A 1 95 ? -44.194 -44.205 25.226 1.00 30.72 95 VAL A CA 1
ATOM 670 C C . VAL A 1 95 ? -44.373 -43.079 26.235 1.00 30.72 95 VAL A C 1
ATOM 672 O O . VAL A 1 95 ? -44.575 -41.914 25.906 1.00 30.72 95 VAL A O 1
ATOM 675 N N . GLY A 1 96 ? -44.364 -43.470 27.505 1.00 28.11 96 GLY A N 1
ATOM 676 C CA . GLY A 1 96 ? -44.064 -42.579 28.609 1.00 28.11 96 GLY A CA 1
ATOM 677 C C . GLY A 1 96 ? -42.592 -42.735 28.971 1.00 28.11 96 GLY A C 1
ATOM 678 O O . GLY A 1 96 ? -42.154 -43.844 29.250 1.00 28.11 96 GLY A O 1
ATOM 679 N N . ARG A 1 97 ? -41.898 -41.595 29.055 1.00 27.66 97 ARG A N 1
ATOM 680 C CA . ARG A 1 97 ? -40.581 -41.363 29.680 1.00 27.66 97 ARG A CA 1
ATOM 681 C C . ARG A 1 97 ? -39.333 -41.673 28.838 1.00 27.66 97 ARG A C 1
ATOM 683 O O . ARG A 1 97 ? -38.929 -42.813 28.674 1.00 27.66 97 ARG A O 1
ATOM 690 N N . GLY A 1 98 ? -38.618 -40.591 28.511 1.00 34.00 98 GLY A N 1
ATOM 691 C CA . GLY A 1 98 ? -37.184 -40.534 28.801 1.00 34.00 98 GLY A CA 1
ATOM 692 C C . GLY A 1 98 ? -36.209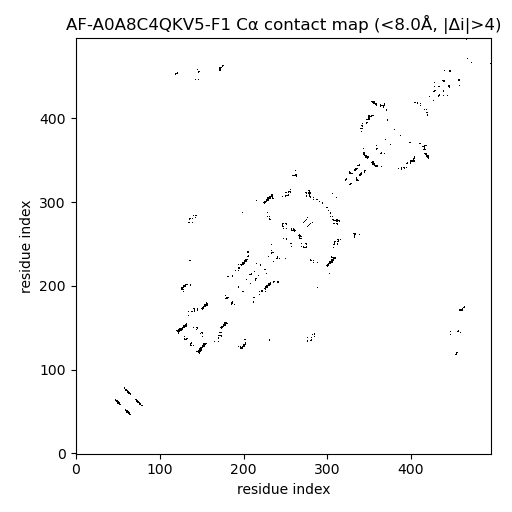 -40.591 27.628 1.00 34.00 98 GLY A C 1
ATOM 693 O O . GLY A 1 98 ? -35.285 -41.389 27.680 1.00 34.00 98 GLY A O 1
ATOM 694 N N . LEU A 1 99 ? -36.314 -39.687 26.649 1.00 25.52 99 LEU A N 1
ATOM 695 C CA . LEU A 1 99 ? -35.147 -39.287 25.850 1.00 25.52 99 LEU A CA 1
ATOM 696 C C . LEU A 1 99 ? -34.929 -37.776 26.016 1.00 25.52 99 LEU A C 1
ATOM 698 O O . LEU A 1 99 ? -35.717 -36.966 25.532 1.00 25.52 99 LEU A O 1
ATOM 702 N N . ARG A 1 100 ? -33.891 -37.388 26.768 1.00 27.20 100 ARG A N 1
ATOM 703 C CA . ARG A 1 100 ? -33.454 -35.988 26.877 1.00 27.20 100 ARG A CA 1
ATOM 704 C C . ARG A 1 100 ? -32.564 -35.670 25.679 1.00 27.20 100 ARG A C 1
ATOM 706 O O . ARG A 1 100 ? -31.452 -36.180 25.595 1.00 27.20 100 ARG A O 1
ATOM 713 N N . VAL A 1 101 ? -33.052 -34.819 24.783 1.00 31.55 101 VAL A N 1
ATOM 714 C CA . VAL A 1 101 ? -32.271 -34.238 23.682 1.00 31.55 101 VAL A CA 1
ATOM 715 C C . VAL A 1 101 ? -31.763 -32.858 24.140 1.00 31.55 101 VAL A C 1
ATOM 717 O O . VAL A 1 101 ? -32.552 -32.108 24.720 1.00 31.55 101 VAL A O 1
ATOM 720 N N . PRO A 1 102 ? -30.478 -32.498 23.957 1.00 29.86 102 PRO A N 1
ATOM 721 C CA . PRO A 1 102 ? -29.950 -31.204 24.398 1.00 29.86 102 PRO A CA 1
ATOM 722 C C . PRO A 1 102 ? -30.623 -30.005 23.689 1.00 29.86 102 PRO A C 1
ATOM 724 O O . PRO A 1 102 ? -30.909 -30.103 22.494 1.00 29.86 102 PRO A O 1
ATOM 727 N N . PRO A 1 103 ? -30.809 -28.840 24.349 1.00 29.69 103 PRO A N 1
ATOM 728 C CA . PRO A 1 103 ? -31.559 -27.700 23.791 1.00 29.69 103 PRO A CA 1
ATOM 729 C C . PRO A 1 103 ? -30.944 -27.011 22.559 1.00 29.69 103 PRO A C 1
ATOM 731 O O . PRO A 1 103 ? -31.568 -26.124 21.990 1.00 29.69 103 PRO A O 1
ATOM 734 N N . TRP A 1 104 ? -29.739 -27.391 22.128 1.00 34.69 104 TRP A N 1
ATOM 735 C CA . TRP A 1 104 ? -29.065 -26.802 20.963 1.00 34.69 104 TRP A CA 1
ATOM 736 C C . TRP A 1 104 ? -29.360 -27.528 19.636 1.00 34.69 104 TRP A C 1
ATOM 738 O O . TRP A 1 104 ? -28.848 -27.123 18.596 1.00 34.69 104 TRP A O 1
ATOM 748 N N . TRP A 1 105 ? -30.198 -28.575 19.642 1.00 27.89 105 TRP A N 1
ATOM 749 C CA . TRP A 1 105 ? -30.561 -29.342 18.437 1.00 27.89 105 TRP A CA 1
ATOM 750 C C . TRP A 1 105 ? -31.774 -28.813 17.659 1.00 27.89 105 TRP A C 1
ATOM 752 O O . TRP A 1 105 ? -31.923 -29.134 16.483 1.00 27.89 105 TRP A O 1
ATOM 762 N N . PHE A 1 106 ? -32.615 -27.966 18.257 1.00 30.11 106 PHE A N 1
ATOM 763 C CA . PHE A 1 106 ? -33.752 -27.352 17.563 1.00 30.11 106 PHE A CA 1
ATOM 764 C C . PHE A 1 106 ? -33.516 -25.859 17.359 1.00 30.11 106 PHE A C 1
ATOM 766 O O . PHE A 1 106 ? -33.962 -25.015 18.129 1.00 30.11 106 PHE A O 1
ATOM 773 N N . GLY A 1 107 ? -32.798 -25.547 16.285 1.00 29.55 107 GLY A N 1
ATOM 774 C CA . GLY A 1 107 ? -32.584 -24.190 15.799 1.00 29.55 107 GLY A CA 1
ATOM 775 C C . GLY A 1 107 ? -32.893 -24.086 14.312 1.00 29.55 107 GLY A C 1
ATOM 776 O O . GLY A 1 107 ? -32.013 -23.744 13.533 1.00 29.55 107 GLY A O 1
ATOM 777 N N . VAL A 1 108 ? -34.126 -24.394 13.902 1.00 30.77 108 VAL A N 1
ATOM 778 C CA . VAL A 1 108 ? -34.607 -24.064 12.552 1.00 30.77 108 VAL A CA 1
ATOM 779 C C . VAL A 1 108 ? -35.804 -23.134 12.692 1.00 30.77 108 VAL A C 1
ATOM 781 O O . VAL A 1 108 ? -36.954 -23.555 12.763 1.00 30.77 108 VAL A O 1
ATOM 784 N N . GLY A 1 109 ? -35.506 -21.839 12.773 1.00 27.12 109 GLY A N 1
ATOM 785 C CA . GLY A 1 109 ? -36.492 -20.799 12.522 1.00 27.12 109 GLY A CA 1
ATOM 786 C C . GLY A 1 109 ? -36.824 -20.789 11.033 1.00 27.12 109 GLY A C 1
ATOM 787 O O . GLY A 1 109 ? -35.942 -20.600 10.196 1.00 27.12 109 GLY A O 1
ATOM 788 N N . VAL A 1 110 ? -38.095 -21.001 10.706 1.00 25.80 110 VAL A N 1
ATOM 789 C CA . VAL A 1 110 ? -38.631 -20.841 9.354 1.00 25.80 110 VAL A CA 1
ATOM 790 C C . VAL A 1 110 ? -38.589 -19.354 9.001 1.00 25.80 110 VAL A C 1
ATOM 792 O O . VAL A 1 110 ? -39.390 -18.564 9.494 1.00 25.80 110 VAL A O 1
ATOM 795 N N . THR A 1 111 ? -37.645 -18.950 8.152 1.00 30.25 111 THR A N 1
ATOM 796 C CA . THR A 1 111 ? -37.626 -17.617 7.543 1.00 30.25 111 THR A CA 1
ATOM 797 C C . THR A 1 111 ? -38.233 -17.686 6.147 1.00 30.25 111 THR A C 1
ATOM 799 O O . THR A 1 111 ? -37.580 -17.987 5.152 1.00 30.25 111 THR A O 1
ATOM 802 N N . THR A 1 112 ? -39.519 -17.364 6.049 1.00 29.88 112 THR A N 1
ATOM 803 C CA . THR A 1 112 ? -40.157 -17.049 4.770 1.00 29.88 112 THR A CA 1
ATOM 804 C C . THR A 1 112 ? -39.747 -15.644 4.333 1.00 29.88 112 THR A C 1
ATOM 806 O O . THR A 1 112 ? -40.342 -14.660 4.769 1.00 29.88 112 THR A O 1
ATOM 809 N N . ARG A 1 113 ? -38.736 -15.538 3.466 1.00 34.66 113 ARG A N 1
ATOM 810 C CA . ARG A 1 113 ? -38.612 -14.479 2.446 1.00 34.66 113 ARG A CA 1
ATOM 811 C C . ARG A 1 113 ? -37.531 -14.873 1.446 1.00 34.66 113 ARG A C 1
ATOM 813 O O . ARG A 1 113 ? -36.355 -14.949 1.787 1.00 34.66 113 ARG A O 1
ATOM 820 N N . GLY A 1 114 ? -37.951 -15.104 0.205 1.00 30.45 114 GLY A N 1
ATOM 821 C CA . GLY A 1 114 ? -37.085 -15.346 -0.944 1.00 30.45 114 GLY A CA 1
ATOM 822 C C . GLY A 1 114 ? -36.232 -14.125 -1.286 1.00 30.45 114 GLY A C 1
ATOM 823 O O . GLY A 1 114 ? -36.532 -13.387 -2.216 1.00 30.45 114 GLY A O 1
ATOM 824 N N . GLY A 1 115 ? -35.153 -13.927 -0.539 1.00 29.14 115 GLY A N 1
ATOM 825 C CA . GLY A 1 115 ? -33.942 -13.292 -1.031 1.00 29.14 115 GLY A CA 1
ATOM 826 C C . GLY A 1 115 ? -32.906 -14.394 -1.188 1.00 29.14 115 GLY A C 1
ATOM 827 O O . GLY A 1 115 ? -32.690 -15.157 -0.248 1.00 29.14 115 GLY A O 1
ATOM 828 N N . LYS A 1 116 ? -32.271 -14.515 -2.359 1.00 33.03 116 LYS A N 1
ATOM 829 C CA . LYS A 1 116 ? -31.044 -15.315 -2.492 1.00 33.03 116 LYS A CA 1
ATOM 830 C C . LYS A 1 116 ? -30.146 -14.940 -1.311 1.00 33.03 116 LYS A C 1
ATOM 832 O O . LYS A 1 116 ? -29.814 -13.761 -1.192 1.00 33.03 116 LYS A O 1
ATOM 837 N N . MET A 1 117 ? -29.783 -15.888 -0.439 1.00 38.88 117 MET A N 1
ATOM 838 C CA . MET A 1 117 ? -28.714 -15.638 0.526 1.00 38.88 117 MET A CA 1
ATOM 839 C C . MET A 1 117 ? -27.512 -15.172 -0.292 1.00 38.88 117 MET A C 1
ATOM 841 O O . MET A 1 117 ? -26.907 -15.970 -1.012 1.00 38.88 117 MET A O 1
ATOM 845 N N . GLN A 1 118 ? -27.182 -13.881 -0.222 1.00 45.25 118 GLN A N 1
ATOM 846 C CA . GLN A 1 118 ? -25.827 -13.458 -0.519 1.00 45.25 118 GLN A CA 1
ATOM 847 C C . GLN A 1 118 ? -24.961 -14.348 0.364 1.00 45.25 118 GLN A C 1
ATOM 849 O O . GLN A 1 118 ? -25.120 -14.337 1.586 1.00 45.25 118 GLN A O 1
ATOM 854 N N . ARG A 1 119 ? -24.122 -15.197 -0.241 1.00 55.47 119 ARG A N 1
ATOM 855 C CA . ARG A 1 119 ? -23.065 -15.877 0.509 1.00 55.47 119 ARG A CA 1
ATOM 856 C C . ARG A 1 119 ? -22.322 -14.764 1.243 1.00 55.47 119 ARG A C 1
ATOM 858 O O . ARG A 1 119 ? -21.738 -13.908 0.586 1.00 55.47 119 ARG A O 1
ATOM 865 N N . GLY A 1 120 ? -22.486 -14.701 2.565 1.00 77.75 120 GLY A N 1
ATOM 866 C CA . GLY A 1 120 ? -22.071 -13.541 3.347 1.00 77.75 120 GLY A CA 1
ATOM 867 C C . GLY A 1 120 ? -20.587 -13.273 3.130 1.00 77.75 120 GLY A C 1
ATOM 868 O O . GLY A 1 120 ? -19.780 -14.199 3.209 1.00 77.75 120 GLY A O 1
ATOM 869 N N . MET A 1 121 ? -20.230 -12.026 2.822 1.00 91.94 121 MET A N 1
ATOM 870 C CA . MET A 1 121 ? -18.829 -11.611 2.762 1.00 91.94 121 MET A CA 1
ATOM 871 C C . MET A 1 121 ? -18.149 -11.842 4.120 1.00 91.94 121 MET A C 1
ATOM 873 O O . MET A 1 121 ? -18.827 -11.926 5.153 1.00 91.94 121 MET A O 1
ATOM 877 N N . ALA A 1 122 ? -16.818 -11.942 4.122 1.00 95.00 122 ALA A N 1
ATOM 878 C CA . ALA A 1 122 ? -16.037 -12.360 5.288 1.00 95.00 122 ALA A CA 1
ATOM 879 C C . ALA A 1 122 ? -16.323 -11.520 6.546 1.00 95.00 122 ALA A C 1
ATOM 881 O O . ALA A 1 122 ? -16.384 -12.065 7.645 1.00 95.00 122 ALA A O 1
ATOM 882 N N . LEU A 1 123 ? -16.578 -10.219 6.382 1.00 96.88 123 LEU A N 1
ATOM 883 C CA . LEU A 1 123 ? -16.837 -9.284 7.478 1.00 96.88 123 LEU A CA 1
ATOM 884 C C . LEU A 1 123 ? -18.316 -8.883 7.604 1.00 96.88 123 LEU A C 1
ATOM 886 O O . LEU A 1 123 ? -18.630 -7.948 8.329 1.00 96.88 123 LEU A O 1
ATOM 890 N N . SER A 1 124 ? -19.244 -9.609 6.969 1.00 95.06 124 SER A N 1
ATOM 891 C CA . SER A 1 124 ? -20.692 -9.290 6.937 1.00 95.06 124 SER A CA 1
ATOM 892 C C . SER A 1 124 ? -21.378 -9.119 8.301 1.00 95.06 124 SER A C 1
ATOM 894 O O . SER A 1 124 ? -22.470 -8.557 8.376 1.00 95.06 124 SER A O 1
ATOM 896 N N . ARG A 1 125 ? -20.766 -9.607 9.385 1.00 94.12 125 ARG A N 1
ATOM 897 C CA . ARG A 1 125 ? -21.276 -9.497 10.763 1.00 94.12 125 ARG A CA 1
ATOM 898 C C . ARG A 1 125 ? -20.501 -8.507 11.635 1.00 94.12 125 ARG A C 1
ATOM 900 O O . ARG A 1 125 ? -20.808 -8.394 12.815 1.00 94.12 125 ARG A O 1
ATOM 907 N N . VAL A 1 126 ? -19.507 -7.821 11.077 1.00 98.19 126 VAL A N 1
ATOM 908 C CA . VAL A 1 126 ? -18.629 -6.904 11.810 1.00 98.19 126 VAL A CA 1
ATOM 909 C C . VAL A 1 126 ? -19.173 -5.485 11.706 1.00 98.19 126 VAL A C 1
ATOM 911 O O . VAL A 1 126 ? -19.466 -5.006 10.611 1.00 98.19 126 VAL A O 1
ATOM 914 N N . ARG A 1 127 ? -19.294 -4.799 12.842 1.00 98.38 127 ARG A N 1
ATOM 915 C CA . ARG A 1 127 ? -19.687 -3.388 12.933 1.00 98.38 127 ARG A CA 1
ATOM 916 C C . ARG A 1 127 ? -18.482 -2.531 13.304 1.00 98.38 127 ARG A C 1
ATOM 918 O O . ARG A 1 127 ? -17.861 -2.757 14.338 1.00 98.38 127 ARG A O 1
ATOM 925 N N . VAL A 1 128 ? -18.179 -1.523 12.491 1.00 98.75 128 VAL A N 1
ATOM 926 C CA . VAL A 1 128 ? -16.997 -0.663 12.657 1.00 98.75 128 VAL A CA 1
ATOM 927 C C . VAL A 1 128 ? -17.426 0.788 12.845 1.00 98.75 128 VAL A C 1
ATOM 929 O O . VAL A 1 128 ? -18.210 1.310 12.052 1.00 98.75 128 VAL A O 1
ATOM 932 N N . LEU A 1 129 ? -16.907 1.437 13.885 1.00 98.25 129 LEU A N 1
ATOM 933 C CA . LEU A 1 129 ? -16.924 2.889 14.032 1.00 98.25 129 LEU A CA 1
ATOM 934 C C . LEU A 1 129 ? -15.597 3.435 13.523 1.00 98.25 129 LEU A C 1
ATOM 936 O O . LEU A 1 129 ? -14.536 3.017 13.972 1.00 98.25 129 LEU A O 1
ATOM 940 N N . GLU A 1 130 ? -15.661 4.380 12.599 1.00 97.00 130 GLU A N 1
ATOM 941 C CA . GLU A 1 130 ? -14.497 5.064 12.044 1.00 97.00 130 GLU A CA 1
ATOM 942 C C . GLU A 1 130 ? -14.568 6.535 12.457 1.00 97.00 130 GLU A C 1
ATOM 944 O O . GLU A 1 130 ? -15.490 7.237 12.055 1.00 97.00 130 GLU A O 1
ATOM 949 N N . LEU A 1 131 ? -13.632 7.037 13.260 1.00 95.38 131 LEU A N 1
ATOM 950 C CA . LEU A 1 131 ? -13.558 8.477 13.511 1.00 95.38 131 LEU A CA 1
ATOM 951 C C . LEU A 1 131 ? -12.926 9.166 12.303 1.00 95.38 131 LEU A C 1
ATOM 953 O O . LEU A 1 131 ? -11.891 8.725 11.809 1.00 95.38 131 LEU A O 1
ATOM 957 N N . ALA A 1 132 ? -13.544 10.251 11.832 1.00 87.12 132 ALA A N 1
ATOM 958 C CA . ALA A 1 132 ? -13.080 10.950 10.641 1.00 87.12 132 ALA A CA 1
ATOM 959 C C . ALA A 1 132 ? -11.602 11.363 10.751 1.00 87.12 132 ALA A C 1
ATOM 961 O O . ALA A 1 132 ? -11.179 12.000 11.721 1.00 87.12 132 ALA A O 1
ATOM 962 N N . GLY A 1 133 ? -10.838 11.024 9.715 1.00 84.38 133 GLY A N 1
ATOM 963 C CA . GLY A 1 133 ? -9.416 11.312 9.578 1.00 84.38 133 GLY A CA 1
ATOM 964 C C . GLY A 1 133 ? -9.042 11.626 8.133 1.00 84.38 133 GLY A C 1
ATOM 965 O O . GLY A 1 133 ? -9.897 11.652 7.247 1.00 84.38 133 GLY A O 1
ATOM 966 N N . LEU A 1 134 ? -7.749 11.862 7.910 1.00 86.75 134 LEU A N 1
ATOM 967 C CA . LEU A 1 134 ? -7.176 11.958 6.565 1.00 86.75 134 LEU A CA 1
ATOM 968 C C . LEU A 1 134 ? -7.079 10.572 5.912 1.00 86.75 134 LEU A C 1
ATOM 970 O O . LEU A 1 134 ? -7.356 9.575 6.571 1.00 86.75 134 LEU A O 1
ATOM 974 N N . ALA A 1 135 ? -6.631 10.524 4.656 1.00 86.44 135 ALA A N 1
ATOM 975 C CA . ALA A 1 135 ? -6.649 9.384 3.732 1.00 86.44 135 ALA A CA 1
ATOM 976 C C . ALA A 1 135 ? -6.424 7.966 4.321 1.00 86.44 135 ALA A C 1
ATOM 978 O O . ALA A 1 135 ? -7.169 7.063 3.920 1.00 86.44 135 ALA A O 1
ATOM 979 N N . PRO A 1 136 ? -5.494 7.727 5.272 1.00 94.25 136 PRO A N 1
ATOM 980 C CA . PRO A 1 136 ? -5.244 6.383 5.800 1.00 94.25 136 PRO A CA 1
ATOM 981 C C . PRO A 1 136 ? -6.440 5.729 6.502 1.00 94.25 136 PRO A C 1
ATOM 983 O O . PRO A 1 136 ? -6.718 4.543 6.297 1.00 94.25 136 PRO A O 1
ATOM 986 N N . VAL A 1 137 ? -7.181 6.486 7.316 1.00 95.25 137 VAL A N 1
ATOM 987 C CA . VAL A 1 137 ? -8.340 5.943 8.042 1.00 95.25 137 VAL A CA 1
ATOM 988 C C . VAL A 1 137 ? -9.501 5.631 7.092 1.00 95.25 137 VAL A C 1
ATOM 990 O O . VAL A 1 137 ? -9.976 4.495 7.123 1.00 95.25 137 VAL A O 1
ATOM 993 N N . PRO A 1 138 ? -9.916 6.542 6.186 1.00 93.94 138 PRO A N 1
ATOM 994 C CA . PRO A 1 138 ? -10.946 6.258 5.207 1.00 93.94 138 PRO A CA 1
ATOM 995 C C . PRO A 1 138 ? -10.657 5.044 4.328 1.00 93.94 138 PRO A C 1
ATOM 997 O O . PRO A 1 138 ? -11.589 4.278 4.086 1.00 93.94 138 PRO A O 1
ATOM 1000 N N . LEU A 1 139 ? -9.405 4.840 3.885 1.00 96.00 139 LEU A N 1
ATOM 1001 C CA . LEU A 1 139 ? -9.038 3.642 3.123 1.00 96.00 139 LEU A CA 1
ATOM 1002 C C . LEU A 1 139 ? -9.156 2.375 3.982 1.00 96.00 139 LEU A C 1
ATOM 1004 O O . LEU A 1 139 ? -9.706 1.387 3.503 1.00 96.00 139 LEU A O 1
ATOM 1008 N N . CYS A 1 140 ? -8.706 2.400 5.242 1.00 97.81 140 CYS A N 1
ATOM 1009 C CA . CYS A 1 140 ? -8.846 1.264 6.161 1.00 97.81 140 CYS A CA 1
ATOM 1010 C C . CYS A 1 140 ? -10.319 0.853 6.319 1.00 97.81 140 CYS A C 1
ATOM 1012 O O . CYS A 1 140 ? -10.678 -0.303 6.081 1.00 97.81 140 CYS A O 1
ATOM 1014 N N . GLY A 1 141 ? -11.207 1.807 6.618 1.00 96.69 141 GLY A N 1
ATOM 1015 C CA . GLY A 1 141 ? -12.637 1.520 6.705 1.00 96.69 141 GLY A CA 1
ATOM 1016 C C . GLY A 1 141 ? -13.250 1.101 5.368 1.00 96.69 141 GLY A C 1
ATOM 1017 O O . GLY A 1 141 ? -14.123 0.238 5.354 1.00 96.69 141 GLY A O 1
ATOM 1018 N N . MET A 1 142 ? -12.792 1.651 4.237 1.00 96.00 142 MET A N 1
ATOM 1019 C CA . MET A 1 142 ? -13.258 1.229 2.910 1.00 96.00 142 MET A CA 1
ATOM 1020 C C . MET A 1 142 ? -12.881 -0.225 2.616 1.00 96.00 142 MET A C 1
ATOM 1022 O O . MET A 1 142 ? -13.727 -0.968 2.132 1.00 96.00 142 MET A O 1
ATOM 1026 N N . ILE A 1 143 ? -11.657 -0.650 2.952 1.00 97.44 143 ILE A N 1
ATOM 1027 C CA . ILE A 1 143 ? -11.233 -2.051 2.833 1.00 97.44 143 ILE A CA 1
ATOM 1028 C C . ILE A 1 143 ? -12.188 -2.928 3.646 1.00 97.44 143 ILE A C 1
ATOM 1030 O O . ILE A 1 143 ? -12.791 -3.849 3.105 1.00 97.44 143 ILE A O 1
ATOM 1034 N N . LEU A 1 144 ? -12.410 -2.614 4.924 1.00 98.00 144 LEU A N 1
ATOM 1035 C CA . LEU A 1 144 ? -13.316 -3.402 5.765 1.00 98.00 144 LEU A CA 1
ATOM 1036 C C . LEU A 1 144 ? -14.742 -3.457 5.184 1.00 98.00 144 LEU A C 1
ATOM 1038 O O . LEU A 1 144 ? -15.351 -4.529 5.163 1.00 98.00 144 LEU A O 1
ATOM 1042 N N . ALA A 1 145 ? -15.257 -2.335 4.670 1.00 96.44 145 ALA A N 1
ATOM 1043 C CA . ALA A 1 145 ? -16.576 -2.251 4.041 1.00 96.44 145 ALA A CA 1
ATOM 1044 C C . ALA A 1 145 ? -16.675 -3.069 2.742 1.00 96.44 145 ALA A C 1
ATOM 1046 O O . ALA A 1 145 ? -17.655 -3.791 2.547 1.00 96.44 145 ALA A O 1
ATOM 1047 N N . ASP A 1 146 ? -15.652 -3.019 1.887 1.00 95.62 146 ASP A N 1
ATOM 1048 C CA . ASP A 1 146 ? -15.570 -3.794 0.644 1.00 95.62 146 ASP A CA 1
ATOM 1049 C C . ASP A 1 146 ? -15.596 -5.315 0.923 1.00 95.62 146 ASP A C 1
ATOM 1051 O O . ASP A 1 146 ? -16.131 -6.093 0.128 1.00 95.62 146 ASP A O 1
ATOM 1055 N N . PHE A 1 147 ? -15.077 -5.747 2.081 1.00 97.06 147 PHE A N 1
ATOM 1056 C CA . PHE A 1 147 ? -15.150 -7.130 2.578 1.00 97.06 147 PHE A CA 1
ATOM 1057 C C . PHE A 1 147 ? -16.382 -7.414 3.463 1.00 97.06 147 PHE A C 1
ATOM 1059 O O . PHE A 1 147 ? -16.503 -8.498 4.046 1.00 97.06 147 PHE A O 1
ATOM 1066 N N . GLY A 1 148 ? -17.331 -6.477 3.521 1.00 95.44 148 GLY A N 1
ATOM 1067 C CA . GLY A 1 148 ? -18.671 -6.646 4.078 1.00 95.44 148 GLY A CA 1
ATOM 1068 C C . GLY A 1 148 ? -18.910 -6.068 5.467 1.00 95.44 148 GLY A C 1
ATOM 1069 O O . GLY A 1 148 ? -20.024 -6.214 5.968 1.00 95.44 148 GLY A O 1
ATOM 1070 N N . ALA A 1 149 ? -17.924 -5.426 6.095 1.00 97.38 149 ALA A N 1
ATOM 1071 C CA . ALA A 1 149 ? -18.137 -4.789 7.387 1.00 97.38 149 ALA A CA 1
ATOM 1072 C C . ALA A 1 149 ? -19.155 -3.648 7.274 1.00 97.38 149 ALA A C 1
ATOM 1074 O O . ALA A 1 149 ? -19.171 -2.876 6.316 1.00 97.38 149 ALA A O 1
ATOM 1075 N N . ASN A 1 150 ? -19.991 -3.501 8.294 1.00 96.19 150 ASN A N 1
ATOM 1076 C CA . ASN A 1 150 ? -20.878 -2.361 8.415 1.00 96.19 150 ASN A CA 1
ATOM 1077 C C . ASN A 1 150 ? -20.131 -1.197 9.071 1.00 96.19 150 ASN A C 1
ATOM 1079 O O . ASN A 1 150 ? -20.036 -1.127 10.299 1.00 96.19 150 ASN A O 1
ATOM 1083 N N . VAL A 1 151 ? -19.606 -0.296 8.244 1.00 96.19 151 VAL A N 1
ATOM 1084 C CA . VAL A 1 151 ? -18.776 0.826 8.692 1.00 96.19 151 VAL A CA 1
ATOM 1085 C C . VAL A 1 151 ? -19.599 2.107 8.807 1.00 96.19 151 VAL A C 1
ATOM 1087 O O . VAL A 1 151 ? -20.293 2.505 7.866 1.00 96.19 151 VAL A O 1
ATOM 1090 N N . VAL A 1 152 ? -19.509 2.759 9.967 1.00 94.94 152 VAL A N 1
ATOM 1091 C CA . VAL A 1 152 ? -20.093 4.076 10.237 1.00 94.94 152 VAL A CA 1
ATOM 1092 C C . VAL A 1 152 ? -18.987 5.069 10.569 1.00 94.94 152 VAL A C 1
ATOM 1094 O O . VAL A 1 152 ? -18.339 4.963 11.609 1.00 94.94 152 VAL A O 1
ATOM 1097 N N . THR A 1 153 ? -18.807 6.058 9.701 1.00 93.25 153 THR A N 1
ATOM 1098 C CA . THR A 1 153 ? -17.893 7.177 9.906 1.00 93.25 153 THR A CA 1
ATOM 1099 C C . THR A 1 153 ? -18.538 8.244 10.794 1.00 93.25 153 THR A C 1
ATOM 1101 O O . THR A 1 153 ? -19.612 8.764 10.482 1.00 93.25 153 THR A O 1
ATOM 1104 N N . ILE A 1 154 ? -17.872 8.597 11.889 1.00 91.88 154 ILE A N 1
ATOM 1105 C CA . ILE A 1 154 ? -18.230 9.694 12.788 1.00 91.88 154 ILE A CA 1
ATOM 1106 C C . ILE A 1 154 ? -17.491 10.952 12.327 1.00 91.88 154 ILE A C 1
ATOM 1108 O O . ILE A 1 154 ? -16.295 11.123 12.573 1.00 91.88 154 ILE A O 1
ATOM 1112 N N . ASN A 1 155 ? -18.216 11.828 11.638 1.00 86.56 155 ASN A N 1
ATOM 1113 C CA . ASN A 1 155 ? -17.720 13.102 11.137 1.00 86.56 155 ASN A CA 1
ATOM 1114 C C . ASN A 1 155 ? -17.801 14.198 12.198 1.00 86.56 155 ASN A C 1
ATOM 1116 O O . ASN A 1 155 ? -18.671 14.194 13.070 1.00 86.56 155 ASN A O 1
ATOM 1120 N N . ARG A 1 156 ? -16.921 15.192 12.070 1.00 79.38 156 ARG A N 1
ATOM 1121 C CA . ARG A 1 156 ? -17.034 16.449 12.816 1.00 79.38 156 ARG A CA 1
ATOM 1122 C C . ARG A 1 156 ? -18.205 17.264 12.257 1.00 79.38 156 ARG A C 1
ATOM 1124 O O . ARG A 1 156 ? -18.448 17.239 11.057 1.00 79.38 156 ARG A O 1
ATOM 1131 N N . VAL A 1 157 ? -18.908 17.993 13.126 1.00 70.81 157 VAL A N 1
ATOM 1132 C CA . VAL A 1 157 ? -20.072 18.824 12.745 1.00 70.81 157 VAL A CA 1
ATOM 1133 C C . VAL A 1 157 ? -19.673 20.017 11.869 1.00 70.81 157 VAL A C 1
ATOM 1135 O O . VAL A 1 157 ? -20.473 20.489 11.071 1.00 70.81 157 VAL A O 1
ATOM 1138 N N . GLN A 1 158 ? -18.427 20.482 11.971 1.00 62.56 158 GLN A N 1
ATOM 1139 C CA . GLN A 1 158 ? -17.887 21.499 11.071 1.00 62.56 158 GLN A CA 1
ATOM 1140 C C . GLN A 1 158 ? -17.189 20.837 9.883 1.00 62.56 158 GLN A C 1
ATOM 1142 O O . GLN A 1 158 ? -16.262 20.043 10.072 1.00 62.56 158 GLN A O 1
ATOM 1147 N N . GLU A 1 159 ? -17.598 21.206 8.667 1.00 52.88 159 GLU A N 1
ATOM 1148 C CA . GLU A 1 159 ? -16.868 20.867 7.449 1.00 52.88 159 GLU A CA 1
ATOM 1149 C C . GLU A 1 159 ? -15.450 21.434 7.534 1.00 52.88 159 GLU A C 1
ATOM 1151 O O . GLU A 1 159 ? -15.240 22.648 7.615 1.00 52.88 159 GLU A O 1
ATOM 1156 N N . SER A 1 160 ? -14.447 20.563 7.481 1.00 48.97 160 SER A N 1
ATOM 1157 C CA . SER A 1 160 ? -13.091 20.994 7.165 1.00 48.97 160 SER A CA 1
ATOM 1158 C C . SER A 1 160 ? -13.108 21.594 5.759 1.00 48.97 160 SER A C 1
ATOM 1160 O O . SER A 1 160 ? -13.277 20.872 4.789 1.00 48.97 160 SER A O 1
ATOM 1162 N N . ARG A 1 161 ? -12.964 22.908 5.603 1.00 43.16 161 ARG A N 1
ATOM 1163 C CA . ARG A 1 161 ? -12.786 23.522 4.278 1.00 43.16 161 ARG A CA 1
ATOM 1164 C C . ARG A 1 161 ? -11.340 23.286 3.822 1.00 43.16 161 ARG A C 1
ATOM 1166 O O . ARG A 1 161 ? -10.421 23.752 4.487 1.00 43.16 161 ARG A O 1
ATOM 1173 N N . GLY A 1 162 ? -11.122 22.549 2.729 1.00 46.22 162 GLY A N 1
ATOM 1174 C CA . GLY A 1 162 ? -9.788 22.337 2.145 1.00 46.22 162 GLY A CA 1
ATOM 1175 C C . GLY A 1 162 ? -9.721 21.183 1.138 1.00 46.22 162 GLY A C 1
ATOM 1176 O O . GLY A 1 162 ? -10.602 20.333 1.124 1.00 46.22 162 GLY A O 1
ATOM 1177 N N . ILE A 1 163 ? -8.658 21.126 0.325 1.00 48.66 163 ILE A N 1
ATOM 1178 C CA . ILE A 1 163 ? -8.402 20.056 -0.674 1.00 48.66 163 ILE A CA 1
ATOM 1179 C C . ILE A 1 163 ? -8.286 18.663 -0.021 1.00 48.66 163 ILE A C 1
ATOM 1181 O O . ILE A 1 163 ? -8.568 17.647 -0.647 1.00 48.66 163 ILE A O 1
ATOM 1185 N N . LEU A 1 164 ? -7.915 18.622 1.262 1.00 49.34 164 LEU A N 1
ATOM 1186 C CA . LEU A 1 164 ? -7.864 17.406 2.080 1.00 49.34 164 LEU A CA 1
ATOM 1187 C C . LEU A 1 164 ? -9.231 17.008 2.665 1.00 49.34 164 LEU A C 1
ATOM 1189 O O . LEU A 1 164 ? -9.330 15.987 3.340 1.00 49.34 164 LEU A O 1
ATOM 1193 N N . ASN A 1 165 ? -10.287 17.797 2.435 1.00 55.09 165 ASN A N 1
ATOM 1194 C CA . ASN A 1 165 ? -11.645 17.366 2.732 1.00 55.09 165 ASN A CA 1
ATOM 1195 C C . ASN A 1 165 ? -12.046 16.355 1.669 1.00 55.09 165 ASN A C 1
ATOM 1197 O O . ASN A 1 165 ? -12.376 16.711 0.541 1.00 55.09 165 ASN A O 1
ATOM 1201 N N . HIS A 1 166 ? -11.974 15.083 2.042 1.00 54.56 166 HIS A N 1
ATOM 1202 C CA . HIS A 1 166 ? -12.067 13.974 1.111 1.00 54.56 166 HIS A CA 1
ATOM 1203 C C . HIS A 1 166 ? -13.393 13.885 0.354 1.00 54.56 166 HIS A C 1
ATOM 1205 O O . HIS A 1 166 ? -13.476 13.022 -0.496 1.00 54.56 166 HIS A O 1
ATOM 1211 N N . GLY A 1 167 ? -14.417 14.715 0.601 1.00 48.56 167 GLY A N 1
ATOM 1212 C CA . GLY A 1 167 ? -15.560 14.873 -0.319 1.00 48.56 167 GLY A CA 1
ATOM 1213 C C . GLY A 1 167 ? -16.283 13.572 -0.707 1.00 48.56 167 GLY A C 1
ATOM 1214 O O . GLY A 1 167 ? -16.917 13.506 -1.755 1.00 48.56 167 GLY A O 1
ATOM 1215 N N . GLY A 1 168 ? -16.153 12.509 0.096 1.00 61.88 168 GLY A N 1
ATOM 1216 C CA . GLY A 1 168 ? -16.644 11.168 -0.233 1.00 61.88 168 GLY A CA 1
ATOM 1217 C C . GLY A 1 168 ? -15.665 10.241 -0.982 1.00 61.88 168 GLY A C 1
ATOM 1218 O O . GLY A 1 168 ? -16.020 9.095 -1.263 1.00 61.88 168 GLY A O 1
ATOM 1219 N N . TRP A 1 169 ? -14.431 10.639 -1.278 1.00 76.88 169 TRP A N 1
ATOM 1220 C CA . TRP A 1 169 ? -13.356 9.724 -1.671 1.00 76.88 169 TRP A CA 1
ATOM 1221 C C . TRP A 1 169 ? -13.113 8.702 -0.564 1.00 76.88 169 TRP A C 1
ATOM 1223 O O . TRP A 1 169 ? -13.178 9.022 0.623 1.00 76.88 169 TRP A O 1
ATOM 1233 N N . LEU A 1 170 ? -12.881 7.449 -0.961 1.00 88.00 170 LEU A N 1
ATOM 1234 C CA . LEU A 1 170 ? -12.714 6.328 -0.032 1.00 88.00 170 LEU A CA 1
ATOM 1235 C C . LEU A 1 170 ? -13.910 6.141 0.929 1.00 88.00 170 LEU A C 1
ATOM 1237 O O . LEU A 1 170 ? -13.761 5.606 2.024 1.00 88.00 170 LEU A O 1
ATOM 1241 N N . SER A 1 171 ? -15.111 6.601 0.544 1.00 87.00 171 SER A N 1
ATOM 1242 C CA . SER A 1 171 ? -16.335 6.473 1.355 1.00 87.00 171 SER A CA 1
ATOM 1243 C C . SER A 1 171 ? -17.287 5.370 0.888 1.00 87.00 171 SER A C 1
ATOM 1245 O O . SER A 1 171 ? -18.318 5.132 1.520 1.00 87.00 171 SER A O 1
ATOM 1247 N N . ARG A 1 172 ? -16.974 4.693 -0.225 1.00 88.56 172 ARG A N 1
ATOM 1248 C CA . ARG A 1 172 ? -17.860 3.672 -0.794 1.00 88.56 172 ARG A CA 1
ATOM 1249 C C . ARG A 1 172 ? -18.107 2.547 0.218 1.00 88.56 172 ARG A C 1
ATOM 1251 O O . ARG A 1 172 ? -17.214 2.188 0.978 1.00 88.56 172 ARG A O 1
ATOM 1258 N N . GLY A 1 173 ? -19.336 2.038 0.263 1.00 88.12 173 GLY A N 1
ATOM 1259 C CA . GLY A 1 173 ? -19.746 1.026 1.244 1.00 88.12 173 GLY A CA 1
ATOM 1260 C C . GLY A 1 173 ? -19.898 1.513 2.690 1.00 88.12 173 GLY A C 1
ATOM 1261 O O . GLY A 1 173 ? -20.409 0.757 3.514 1.00 88.12 173 GLY A O 1
ATOM 1262 N N . LYS A 1 174 ? -19.527 2.760 3.012 1.00 91.50 174 LYS A N 1
ATOM 1263 C CA . LYS A 1 174 ? -19.635 3.317 4.367 1.00 91.50 174 LYS A CA 1
ATOM 1264 C C . LYS A 1 174 ? -20.880 4.182 4.536 1.00 91.50 174 LYS A C 1
ATOM 1266 O O . LYS A 1 174 ? -21.402 4.767 3.587 1.00 91.50 174 LYS A O 1
ATOM 1271 N N . ARG A 1 175 ? -21.342 4.274 5.781 1.00 90.00 175 ARG A N 1
ATOM 1272 C CA . ARG A 1 175 ? -22.363 5.224 6.245 1.00 90.00 175 ARG A CA 1
ATOM 1273 C C . ARG A 1 175 ? -21.678 6.315 7.061 1.00 90.00 175 ARG A C 1
ATOM 1275 O O . ARG A 1 175 ? -20.618 6.062 7.618 1.00 90.00 175 ARG A O 1
ATOM 1282 N N . SER A 1 176 ? -22.272 7.497 7.185 1.00 87.12 176 SER A N 1
ATOM 1283 C CA . SER A 1 176 ? -21.706 8.567 8.012 1.00 87.12 176 SER A CA 1
ATOM 1284 C C . SER A 1 176 ? -22.750 9.263 8.883 1.00 87.12 176 SER A C 1
ATOM 1286 O O . SER A 1 176 ? -23.937 9.294 8.559 1.00 87.12 176 SER A O 1
ATOM 1288 N N . VAL A 1 177 ? -22.297 9.802 10.013 1.00 87.44 177 VAL A N 1
ATOM 1289 C CA . VAL A 1 177 ? -23.078 10.640 10.930 1.00 87.44 177 VAL A CA 1
ATOM 1290 C C . VAL A 1 177 ? -22.172 11.725 11.506 1.00 87.44 177 VAL A C 1
ATOM 1292 O O . VAL A 1 177 ? -20.998 11.473 11.766 1.00 87.44 177 VAL A O 1
ATOM 1295 N N . ALA A 1 178 ? -22.694 12.935 11.689 1.00 87.44 178 ALA A N 1
ATOM 1296 C CA . ALA A 1 178 ? -21.958 14.023 12.322 1.00 87.44 178 ALA A CA 1
ATOM 1297 C C . ALA A 1 178 ? -22.199 14.016 13.839 1.00 87.44 178 ALA A C 1
ATOM 1299 O O . ALA A 1 178 ? -23.348 13.980 14.279 1.00 87.44 178 ALA A O 1
ATOM 1300 N N . VAL A 1 179 ? -21.127 14.049 14.631 1.00 86.81 179 VAL A N 1
ATOM 1301 C CA . VAL A 1 179 ? -21.182 14.116 16.100 1.00 86.81 179 VAL A CA 1
ATOM 1302 C C . VAL A 1 179 ? -20.113 15.091 16.586 1.00 86.81 179 VAL A C 1
ATOM 1304 O O . VAL A 1 179 ? -18.943 14.971 16.219 1.00 86.81 179 VAL A O 1
ATOM 1307 N N . ASP A 1 180 ? -20.496 16.060 17.420 1.00 87.31 180 ASP A N 1
ATOM 1308 C CA . ASP A 1 180 ? -19.524 16.957 18.048 1.00 87.31 180 ASP A CA 1
ATOM 1309 C C . ASP A 1 180 ? -18.952 16.314 19.314 1.00 87.31 180 ASP A C 1
ATOM 1311 O O . ASP A 1 180 ? -19.560 16.343 20.381 1.00 87.31 180 ASP A O 1
ATOM 1315 N N . LEU A 1 181 ? -17.761 15.731 19.192 1.00 90.25 181 LEU A N 1
ATOM 1316 C CA . LEU A 1 181 ? -17.063 15.094 20.310 1.00 90.25 181 LEU A CA 1
ATOM 1317 C C . LEU A 1 181 ? -16.469 16.098 21.314 1.00 90.25 181 LEU A C 1
ATOM 1319 O O . LEU A 1 181 ? -15.865 15.668 22.291 1.00 90.25 181 LEU A O 1
ATOM 1323 N N . LYS A 1 182 ? -16.620 17.415 21.106 1.00 87.06 182 LYS A N 1
ATOM 1324 C CA . LYS A 1 182 ? -16.274 18.432 22.115 1.00 87.06 182 LYS A CA 1
ATOM 1325 C C . LYS A 1 182 ? -17.370 18.612 23.165 1.00 87.06 182 LYS A C 1
ATOM 1327 O O . LYS A 1 182 ? -17.097 19.170 24.225 1.00 87.06 182 LYS A O 1
ATOM 1332 N N . LEU A 1 183 ? -18.590 18.167 22.868 1.00 89.50 183 LEU A N 1
ATOM 1333 C CA . LEU A 1 183 ? -19.727 18.244 23.777 1.00 89.50 183 LEU A CA 1
ATOM 1334 C C . LEU A 1 183 ? -19.853 16.942 24.588 1.00 89.50 183 LEU A C 1
ATOM 1336 O O . LEU A 1 183 ? -19.711 15.856 24.009 1.00 89.50 183 LEU A O 1
ATOM 1340 N N . PRO A 1 184 ? -20.163 17.010 25.898 1.00 91.94 184 PRO A N 1
ATOM 1341 C CA . PRO A 1 184 ? -20.395 15.822 26.725 1.00 91.94 184 PRO A CA 1
ATOM 1342 C C . PRO A 1 184 ? -21.440 14.864 26.135 1.00 91.94 184 PRO A C 1
ATOM 1344 O O . PRO A 1 184 ? -21.289 13.644 26.204 1.00 91.94 184 PRO A O 1
ATOM 1347 N N . GLU A 1 185 ? -22.481 15.398 25.495 1.00 90.56 185 GLU A N 1
ATOM 1348 C CA . GLU A 1 185 ? -23.530 14.624 24.834 1.00 90.56 185 GLU A CA 1
ATOM 1349 C C . GLU A 1 185 ? -22.977 13.823 23.651 1.00 90.56 185 GLU A C 1
ATOM 1351 O O . GLU A 1 185 ? -23.334 12.655 23.479 1.00 90.56 185 GLU A O 1
ATOM 1356 N N . GLY A 1 186 ? -22.079 14.421 22.861 1.00 90.75 186 GLY A N 1
ATOM 1357 C CA . GLY A 1 186 ? -21.429 13.766 21.726 1.00 90.75 186 GLY A CA 1
ATOM 1358 C C . GLY A 1 186 ? -20.473 12.657 22.160 1.00 90.75 186 GLY A C 1
ATOM 1359 O O . GLY A 1 186 ? -20.504 11.562 21.593 1.00 90.75 186 GLY A O 1
ATOM 1360 N N . VAL A 1 187 ? -19.702 12.887 23.228 1.00 93.50 187 VAL A N 1
ATOM 1361 C CA . VAL A 1 187 ? -18.905 11.840 23.893 1.00 93.50 187 VAL A CA 1
ATOM 1362 C C . VAL A 1 187 ? -19.811 10.690 24.346 1.00 93.50 187 VAL A C 1
ATOM 1364 O O . VAL A 1 187 ? -19.543 9.526 24.040 1.00 93.50 187 VAL A O 1
ATOM 1367 N N . GLY A 1 188 ? -20.936 11.008 24.994 1.00 93.81 188 GLY A N 1
ATOM 1368 C CA . GLY A 1 188 ? -21.917 10.020 25.438 1.00 93.81 188 GLY A CA 1
ATOM 1369 C C . GLY A 1 188 ? -22.544 9.218 24.290 1.00 93.81 188 GLY A C 1
ATOM 1370 O O . GLY A 1 188 ? -22.798 8.022 24.449 1.00 93.81 188 GLY A O 1
ATOM 1371 N N . VAL A 1 189 ? -22.777 9.834 23.124 1.00 92.75 189 VAL A N 1
ATOM 1372 C CA . VAL A 1 189 ? -23.235 9.128 21.913 1.00 92.75 189 VAL A CA 1
ATOM 1373 C C . VAL A 1 189 ? -22.206 8.088 21.478 1.00 92.75 189 VAL A C 1
ATOM 1375 O O . VAL A 1 189 ? -22.574 6.928 21.288 1.00 92.75 189 VAL A O 1
ATOM 1378 N N . LEU A 1 190 ? -20.928 8.463 21.361 1.00 94.38 190 LEU A N 1
ATOM 1379 C CA . LEU A 1 190 ? -19.894 7.525 20.924 1.00 94.38 190 LEU A CA 1
ATOM 1380 C C . LEU A 1 190 ? -19.713 6.374 21.920 1.00 94.38 190 LEU A C 1
ATOM 1382 O O . LEU A 1 190 ? -19.662 5.219 21.507 1.00 94.38 190 LEU A O 1
ATOM 1386 N N . GLN A 1 191 ? -19.704 6.658 23.226 1.00 94.75 191 GLN A N 1
ATOM 1387 C CA . GLN A 1 191 ? -19.630 5.623 24.264 1.00 94.75 191 GLN A CA 1
ATOM 1388 C C . GLN A 1 191 ? -20.780 4.610 24.163 1.00 94.75 191 GLN A C 1
ATOM 1390 O O . GLN A 1 191 ? -20.558 3.410 24.328 1.00 94.75 191 GLN A O 1
ATOM 1395 N N . ARG A 1 192 ? -22.009 5.069 23.876 1.00 94.44 192 ARG A N 1
ATOM 1396 C CA . ARG A 1 192 ? -23.155 4.173 23.656 1.00 94.44 192 ARG A CA 1
ATOM 1397 C C . ARG A 1 192 ? -22.977 3.327 22.404 1.00 94.44 192 ARG A C 1
ATOM 1399 O O . ARG A 1 192 ? -23.218 2.131 22.473 1.00 94.44 192 ARG A O 1
ATOM 1406 N N . LEU A 1 193 ? -22.515 3.912 21.299 1.00 94.50 193 LEU A N 1
ATOM 1407 C CA . LEU A 1 193 ? -22.238 3.152 20.079 1.00 94.50 193 LEU A CA 1
ATOM 1408 C C . LEU A 1 193 ? -21.160 2.085 20.322 1.00 94.50 193 LEU A C 1
ATOM 1410 O O . LEU A 1 193 ? -21.343 0.936 19.934 1.00 94.50 193 LEU A O 1
ATOM 1414 N N . CYS A 1 194 ? -20.080 2.409 21.036 1.00 96.38 194 CYS A N 1
ATOM 1415 C CA . CYS A 1 194 ? -19.008 1.455 21.330 1.00 96.38 194 CYS A CA 1
ATOM 1416 C C . CYS A 1 194 ? -19.459 0.221 22.132 1.00 96.38 194 CYS A C 1
ATOM 1418 O O . CYS A 1 194 ? -18.765 -0.790 22.084 1.00 96.38 194 CYS A O 1
ATOM 1420 N N . LYS A 1 195 ? -20.608 0.254 22.829 1.00 95.75 195 LYS A N 1
ATOM 1421 C CA . LYS A 1 195 ? -21.185 -0.935 23.492 1.00 95.75 195 LYS A CA 1
ATOM 1422 C C . LYS A 1 195 ? -21.559 -2.030 22.502 1.00 95.75 195 LYS A C 1
ATOM 1424 O O . LYS A 1 195 ? -21.410 -3.208 22.803 1.00 95.75 195 LYS A O 1
ATOM 1429 N N . ASP A 1 196 ? -22.037 -1.622 21.332 1.00 94.00 196 ASP A N 1
ATOM 1430 C CA . ASP A 1 196 ? -22.588 -2.527 20.336 1.00 94.00 196 ASP A CA 1
ATOM 1431 C C . ASP A 1 196 ? -21.637 -2.756 19.160 1.00 94.00 196 ASP A C 1
ATOM 1433 O O . ASP A 1 196 ? -21.839 -3.682 18.389 1.00 94.00 196 ASP A O 1
ATOM 1437 N N . TYR A 1 197 ? -20.602 -1.946 18.968 1.00 98.00 197 TYR A N 1
ATOM 1438 C CA . TYR A 1 197 ? -19.702 -2.104 17.823 1.00 98.00 197 TYR A CA 1
ATOM 1439 C C . TYR A 1 197 ? -18.536 -3.055 18.117 1.00 98.00 197 TYR A C 1
ATOM 1441 O O . TYR A 1 197 ? -18.158 -3.284 19.264 1.00 98.00 197 TYR A O 1
ATOM 1449 N N . ASP A 1 198 ? -17.982 -3.644 17.058 1.00 98.75 198 ASP A N 1
ATOM 1450 C CA . ASP A 1 198 ? -16.885 -4.608 17.142 1.00 98.75 198 ASP A CA 1
ATOM 1451 C C . ASP A 1 198 ? -15.515 -3.941 17.095 1.00 98.75 198 ASP A C 1
ATOM 1453 O O . ASP A 1 198 ? -14.568 -4.433 17.707 1.00 98.75 198 ASP A O 1
ATOM 1457 N N . VAL A 1 199 ? -15.421 -2.833 16.361 1.00 98.88 199 VAL A N 1
ATOM 1458 C CA . VAL A 1 199 ? -14.172 -2.126 16.087 1.00 98.88 199 VAL A CA 1
ATOM 1459 C C . VAL A 1 199 ? -14.398 -0.622 16.213 1.00 98.88 199 VAL A C 1
ATOM 1461 O O . VAL A 1 199 ? -15.404 -0.108 15.720 1.00 98.88 199 VAL A O 1
ATOM 1464 N N . LEU A 1 200 ? -13.446 0.080 16.822 1.00 98.75 200 LEU A N 1
ATOM 1465 C CA . LEU A 1 200 ? -13.306 1.534 16.754 1.00 98.75 200 LEU A CA 1
ATOM 1466 C C . LEU A 1 200 ? -11.960 1.862 16.101 1.00 98.75 200 LEU A C 1
ATOM 1468 O O . LEU A 1 200 ? -10.938 1.384 16.577 1.00 98.75 200 LEU A O 1
ATOM 1472 N N . ILE A 1 201 ? -11.962 2.668 15.040 1.00 98.75 201 ILE A N 1
ATOM 1473 C CA . ILE A 1 201 ? -10.759 3.161 14.358 1.00 98.75 201 ILE A CA 1
ATOM 1474 C C . ILE A 1 201 ? -10.618 4.653 14.646 1.00 98.75 201 ILE A C 1
ATOM 1476 O O . ILE A 1 201 ? -11.549 5.418 14.377 1.00 98.75 201 ILE A O 1
ATOM 1480 N N . GLU A 1 202 ? -9.468 5.079 15.162 1.00 97.00 202 GLU A N 1
ATOM 1481 C CA . GLU A 1 202 ? -9.200 6.480 15.489 1.00 97.00 202 GLU A CA 1
ATOM 1482 C C . GLU A 1 202 ? -7.832 6.963 14.955 1.00 97.00 202 GLU A C 1
ATOM 1484 O O . GLU A 1 202 ? -6.850 6.223 15.054 1.00 97.00 202 GLU A O 1
ATOM 1489 N N . PRO A 1 203 ? -7.758 8.166 14.341 1.00 95.44 203 PRO A N 1
ATOM 1490 C CA . PRO A 1 203 ? -6.534 8.700 13.731 1.00 95.44 203 PRO A CA 1
ATOM 1491 C C . PRO A 1 203 ? -5.717 9.629 14.643 1.00 95.44 203 PRO A C 1
ATOM 1493 O O . PRO A 1 203 ? -4.830 10.343 14.164 1.00 95.44 203 PRO A O 1
ATOM 1496 N N . TYR A 1 204 ? -6.087 9.787 15.912 1.00 95.00 204 TYR A N 1
ATOM 1497 C CA . TYR A 1 204 ? -5.598 10.895 16.714 1.00 95.00 204 TYR A CA 1
ATOM 1498 C C . TYR A 1 204 ? -4.270 10.595 17.399 1.00 95.00 204 TYR A C 1
ATOM 1500 O O . TYR A 1 204 ? -3.920 9.469 17.738 1.00 95.00 204 TYR A O 1
ATOM 1508 N N . ARG A 1 205 ? -3.513 11.671 17.624 1.00 94.00 205 ARG A N 1
ATOM 1509 C CA . ARG A 1 205 ? -2.257 11.612 18.373 1.00 94.00 205 ARG A CA 1
ATOM 1510 C C . ARG A 1 205 ? -2.503 11.144 19.814 1.00 94.00 205 ARG A C 1
ATOM 1512 O O . ARG A 1 205 ? -3.601 11.377 20.341 1.00 94.00 205 ARG A O 1
ATOM 1519 N N . PRO A 1 206 ? -1.473 10.601 20.482 1.00 96.25 206 PRO A N 1
ATOM 1520 C CA . PRO A 1 206 ? -1.592 10.137 21.860 1.00 96.25 206 PRO A CA 1
ATOM 1521 C C . PRO A 1 206 ? -2.149 11.218 22.783 1.00 96.25 206 PRO A C 1
ATOM 1523 O O . PRO A 1 206 ? -1.796 12.399 22.672 1.00 96.25 206 PRO A O 1
ATOM 1526 N N . GLY A 1 207 ? -3.048 10.823 23.683 1.00 95.62 207 GLY A N 1
ATOM 1527 C CA . GLY A 1 207 ? -3.678 11.710 24.658 1.00 95.62 207 GLY A CA 1
ATOM 1528 C C . GLY A 1 207 ? -4.922 12.446 24.152 1.00 95.62 207 GLY A C 1
ATOM 1529 O O . GLY A 1 207 ? -5.603 13.102 24.942 1.00 95.62 207 GLY A O 1
ATOM 1530 N N . VAL A 1 208 ? -5.252 12.412 22.854 1.00 95.94 208 VAL A N 1
ATOM 1531 C CA . VAL A 1 208 ? -6.477 13.068 22.355 1.00 95.94 208 VAL A CA 1
ATOM 1532 C C . VAL A 1 208 ? -7.719 12.322 22.833 1.00 95.94 208 VAL A C 1
ATOM 1534 O O . VAL A 1 208 ? -8.596 12.941 23.431 1.00 95.94 208 VAL A O 1
ATOM 1537 N N . MET A 1 209 ? -7.783 11.008 22.618 1.00 97.19 209 MET A N 1
ATOM 1538 C CA . MET A 1 209 ? -8.943 10.205 23.016 1.00 97.19 209 MET A CA 1
ATOM 1539 C C . MET A 1 209 ? -9.094 10.133 24.537 1.00 97.19 209 MET A C 1
ATOM 1541 O O . MET A 1 209 ? -10.212 10.166 25.047 1.00 97.19 209 MET A O 1
ATOM 1545 N N . GLU A 1 210 ? -7.987 10.129 25.275 1.00 97.38 210 GLU A N 1
ATOM 1546 C CA . GLU A 1 210 ? -7.965 10.167 26.738 1.00 97.38 210 GLU A CA 1
ATOM 1547 C C . GLU A 1 210 ? -8.592 11.460 27.265 1.00 97.38 210 GLU A C 1
ATOM 1549 O O . GLU A 1 210 ? -9.481 11.406 28.112 1.00 97.38 210 GLU A O 1
ATOM 1554 N N . ARG A 1 211 ? -8.204 12.621 26.715 1.00 96.56 211 ARG A N 1
ATOM 1555 C CA . ARG A 1 211 ? -8.776 13.924 27.102 1.00 96.56 211 ARG A CA 1
ATOM 1556 C C . ARG A 1 211 ? -10.268 14.041 26.801 1.00 96.56 211 ARG A C 1
ATOM 1558 O O . ARG A 1 211 ? -10.963 14.774 27.494 1.00 96.56 211 ARG A O 1
ATOM 1565 N N . LEU A 1 212 ? -10.755 13.326 25.788 1.00 95.12 212 LEU A N 1
ATOM 1566 C CA . LEU A 1 212 ? -12.181 13.260 25.464 1.00 95.12 212 LEU A CA 1
ATOM 1567 C C . LEU A 1 212 ? -12.951 12.241 26.326 1.00 95.12 212 LEU A C 1
ATOM 1569 O O . LEU A 1 212 ? -14.163 12.124 26.176 1.00 95.12 212 LEU A O 1
ATOM 1573 N N . GLY A 1 213 ? -12.282 11.474 27.198 1.00 95.81 213 GLY A N 1
ATOM 1574 C CA . GLY A 1 213 ? -12.917 10.388 27.958 1.00 95.81 213 GLY A CA 1
ATOM 1575 C C . GLY A 1 213 ? -13.308 9.183 27.091 1.00 95.81 213 GLY A C 1
ATOM 1576 O O . GLY A 1 213 ? -14.236 8.442 27.418 1.00 95.81 213 GLY A O 1
ATOM 1577 N N . LEU A 1 214 ? -12.619 9.004 25.962 1.00 97.12 214 LEU A N 1
ATOM 1578 C CA . LEU A 1 214 ? -12.874 7.988 24.936 1.00 97.12 214 LEU A CA 1
ATOM 1579 C C . LEU A 1 214 ? -11.653 7.080 24.688 1.00 97.12 214 LEU A C 1
ATOM 1581 O O . LEU A 1 214 ? -11.623 6.335 23.707 1.00 97.12 214 LEU A O 1
ATOM 1585 N N . GLY A 1 215 ? -10.639 7.141 25.554 1.00 97.75 215 GLY A N 1
ATOM 1586 C CA . GLY A 1 215 ? -9.469 6.265 25.492 1.00 97.75 215 GLY A CA 1
ATOM 1587 C C . GLY A 1 215 ? -9.820 4.782 25.717 1.00 97.75 215 GLY A C 1
ATOM 1588 O O . GLY A 1 215 ? -10.898 4.466 26.239 1.00 97.75 215 GLY A O 1
ATOM 1589 N N . PRO A 1 216 ? -8.919 3.856 25.352 1.00 97.94 216 PRO A N 1
ATOM 1590 C CA . PRO A 1 216 ? -9.142 2.415 25.420 1.00 97.94 216 PRO A CA 1
ATOM 1591 C C . PRO A 1 216 ? -9.465 1.946 26.841 1.00 97.94 216 PRO A C 1
ATOM 1593 O O . PRO A 1 216 ? -10.416 1.191 27.011 1.00 97.94 216 PRO A O 1
ATOM 1596 N N . ASP A 1 217 ? -8.800 2.481 27.869 1.00 96.62 217 ASP A N 1
ATOM 1597 C CA . ASP A 1 217 ? -9.068 2.128 29.273 1.00 96.62 217 ASP A CA 1
ATOM 1598 C C . ASP A 1 217 ? -10.501 2.436 29.722 1.00 96.62 217 ASP A C 1
ATOM 1600 O O . ASP A 1 217 ? -11.016 1.809 30.647 1.00 96.62 217 ASP A O 1
ATOM 1604 N N . VAL A 1 218 ? -11.152 3.420 29.097 1.00 96.69 218 VAL A N 1
ATOM 1605 C CA . VAL A 1 218 ? -12.542 3.787 29.391 1.00 96.69 218 VAL A CA 1
ATOM 1606 C C . VAL A 1 218 ? -13.489 2.959 28.531 1.00 96.69 218 VAL A C 1
ATOM 1608 O O . VAL A 1 218 ? -14.419 2.335 29.041 1.00 96.69 218 VAL A O 1
ATOM 1611 N N . ILE A 1 219 ? -13.246 2.925 27.223 1.00 97.81 219 ILE A N 1
ATOM 1612 C CA . ILE A 1 219 ? -14.149 2.288 26.266 1.00 97.81 219 ILE A CA 1
ATOM 1613 C C . ILE A 1 219 ? -14.146 0.762 26.409 1.00 97.81 219 ILE A C 1
ATOM 1615 O O . ILE A 1 219 ? -15.210 0.144 26.370 1.00 97.81 219 ILE A O 1
ATOM 1619 N N . MET A 1 220 ? -12.990 0.140 26.635 1.00 97.88 220 MET A N 1
ATOM 1620 C CA . MET A 1 220 ? -12.884 -1.316 26.754 1.00 97.88 220 MET A CA 1
ATOM 1621 C C . MET A 1 220 ? -13.374 -1.844 28.108 1.00 97.88 220 MET A C 1
ATOM 1623 O O . MET A 1 220 ? -13.744 -3.009 28.200 1.00 97.88 220 MET A O 1
ATOM 1627 N N . LYS A 1 221 ? -13.498 -1.001 29.146 1.00 96.44 221 LYS A N 1
ATOM 1628 C CA . LYS A 1 221 ? -14.259 -1.367 30.361 1.00 96.44 221 LYS A CA 1
ATOM 1629 C C . LYS A 1 221 ? -15.748 -1.531 30.070 1.00 96.44 221 LYS A C 1
ATOM 1631 O O . LYS A 1 221 ? -16.413 -2.356 30.687 1.00 96.44 221 LYS A O 1
ATOM 1636 N N . VAL A 1 222 ? -16.270 -0.737 29.136 1.00 93.62 222 VAL A N 1
ATOM 1637 C CA . VAL A 1 222 ? -17.675 -0.775 28.719 1.00 93.62 222 VAL A CA 1
ATOM 1638 C C . VAL A 1 222 ? -17.928 -1.909 27.724 1.00 93.62 222 VAL A C 1
ATOM 1640 O O . VAL A 1 222 ? -18.953 -2.580 27.814 1.00 93.62 222 VAL A O 1
ATOM 1643 N N . ASN A 1 223 ? -16.999 -2.138 26.796 1.00 97.94 223 ASN A N 1
ATOM 1644 C CA . ASN A 1 223 ? -17.034 -3.256 25.861 1.00 97.94 223 ASN A CA 1
ATOM 1645 C C . ASN A 1 223 ? -15.672 -3.975 25.831 1.00 97.94 223 ASN A C 1
ATOM 1647 O O . ASN A 1 223 ? -14.820 -3.638 25.004 1.00 97.94 223 ASN A O 1
ATOM 1651 N N . PRO A 1 224 ? -15.478 -5.007 26.675 1.00 98.06 224 PRO A N 1
ATOM 1652 C CA . PRO A 1 224 ? -14.233 -5.780 26.718 1.00 98.06 224 PRO A CA 1
ATOM 1653 C C . PRO A 1 224 ? -13.926 -6.545 25.428 1.00 98.06 224 PRO A C 1
ATOM 1655 O O . PRO A 1 224 ? -12.821 -7.048 25.265 1.00 98.06 224 PRO A O 1
ATOM 1658 N N . ARG A 1 225 ? -14.897 -6.651 24.509 1.00 98.38 225 ARG A N 1
ATOM 1659 C CA . ARG A 1 225 ? -14.770 -7.323 23.208 1.00 98.38 225 ARG A CA 1
ATOM 1660 C C . ARG A 1 225 ? -14.379 -6.366 22.077 1.00 98.38 225 ARG A C 1
ATOM 1662 O O . ARG A 1 225 ? -14.258 -6.811 20.934 1.00 98.38 225 ARG A O 1
ATOM 1669 N N . LEU A 1 226 ? -14.268 -5.064 22.344 1.00 98.75 226 LEU A N 1
ATOM 1670 C CA . LEU A 1 226 ? -13.985 -4.067 21.315 1.00 98.75 226 LEU A CA 1
ATOM 1671 C C . LEU A 1 226 ? -12.531 -4.166 20.850 1.00 98.75 226 LEU A C 1
ATOM 1673 O O . LEU A 1 226 ? -11.611 -4.191 21.662 1.00 98.75 226 LEU A O 1
ATOM 1677 N N . ILE A 1 227 ? -12.324 -4.142 19.539 1.00 98.88 227 ILE A N 1
ATOM 1678 C CA . ILE A 1 227 ? -11.003 -3.929 18.951 1.00 98.88 227 ILE A CA 1
ATOM 1679 C C . ILE A 1 227 ? -10.800 -2.424 18.789 1.00 98.88 227 ILE A C 1
ATOM 1681 O O . ILE A 1 227 ? -11.524 -1.768 18.037 1.00 98.88 227 ILE A O 1
ATOM 1685 N N . TYR A 1 228 ? -9.836 -1.871 19.518 1.00 98.81 228 TYR A N 1
ATOM 1686 C CA . TYR A 1 228 ? -9.543 -0.441 19.527 1.00 98.81 228 TYR A CA 1
ATOM 1687 C C . TYR A 1 228 ? -8.322 -0.172 18.645 1.00 98.81 228 TYR A C 1
ATOM 1689 O O . TYR A 1 228 ? -7.188 -0.362 19.072 1.00 98.81 228 TYR A O 1
ATOM 1697 N N . ALA A 1 229 ? -8.544 0.248 17.403 1.00 98.81 229 ALA A N 1
ATOM 1698 C CA . ALA A 1 229 ? -7.491 0.498 16.431 1.00 98.81 229 ALA A CA 1
ATOM 1699 C C . ALA A 1 229 ? -7.090 1.973 16.398 1.00 98.81 229 ALA A C 1
ATOM 1701 O O . ALA A 1 229 ? -7.894 2.848 16.077 1.00 98.81 229 ALA A O 1
ATOM 1702 N N . ARG A 1 230 ? -5.818 2.235 16.684 1.00 98.50 230 ARG A N 1
ATOM 1703 C CA . ARG A 1 230 ? -5.201 3.556 16.623 1.00 98.50 230 ARG A CA 1
ATOM 1704 C C . ARG A 1 230 ? -4.305 3.616 15.401 1.00 98.50 230 ARG A C 1
ATOM 1706 O O . ARG A 1 230 ? -3.285 2.940 15.363 1.00 98.50 230 ARG A O 1
ATOM 1713 N N . LEU A 1 231 ? -4.705 4.381 14.392 1.00 98.31 231 LEU A N 1
ATOM 1714 C CA . LEU A 1 231 ? -3.961 4.504 13.140 1.00 98.31 231 LEU A CA 1
ATOM 1715 C C . LEU A 1 231 ? -3.265 5.863 13.094 1.00 98.31 231 LEU A C 1
ATOM 1717 O O . LEU A 1 231 ? -3.873 6.863 12.710 1.00 98.31 231 LEU A O 1
ATOM 1721 N N . THR A 1 232 ? -1.994 5.904 13.491 1.00 97.38 232 THR A N 1
ATOM 1722 C CA . THR A 1 232 ? -1.214 7.145 13.597 1.00 97.38 232 THR A CA 1
ATOM 1723 C C . THR A 1 232 ? 0.058 7.102 12.762 1.00 97.38 232 THR A C 1
ATOM 1725 O O . THR A 1 232 ? 0.549 6.049 12.371 1.00 97.38 232 THR A O 1
ATOM 1728 N N . GLY A 1 233 ? 0.614 8.281 12.482 1.00 97.31 233 GLY A N 1
ATOM 1729 C CA . GLY A 1 233 ? 1.849 8.399 11.710 1.00 97.31 233 GLY A CA 1
ATOM 1730 C C . GLY A 1 233 ? 3.057 7.744 12.383 1.00 97.31 233 GLY A C 1
ATOM 1731 O O . GLY A 1 233 ? 3.750 6.940 11.771 1.00 97.31 233 GLY A O 1
ATOM 1732 N N . PHE A 1 234 ? 3.289 8.085 13.655 1.00 97.75 234 PHE A N 1
ATOM 1733 C CA . PHE A 1 234 ? 4.505 7.729 14.398 1.00 97.75 234 PHE A CA 1
ATOM 1734 C C . PHE A 1 234 ? 4.287 6.689 15.515 1.00 97.75 234 PHE A C 1
ATOM 1736 O O . PHE A 1 234 ? 5.223 6.425 16.260 1.00 97.75 234 PHE A O 1
ATOM 1743 N N . GLY A 1 235 ? 3.082 6.122 15.656 1.00 97.12 235 GLY A N 1
ATOM 1744 C CA . GLY A 1 235 ? 2.715 5.235 16.773 1.00 97.12 235 GLY A CA 1
ATOM 1745 C C . GLY A 1 235 ? 2.209 5.985 18.009 1.00 97.12 235 GLY A C 1
ATOM 1746 O O . GLY A 1 235 ? 2.054 7.214 17.982 1.00 97.12 235 GLY A O 1
ATOM 1747 N N . GLN A 1 236 ? 1.891 5.255 19.085 1.00 97.06 236 GLN A N 1
ATOM 1748 C CA . GLN A 1 236 ? 1.394 5.858 20.328 1.00 97.06 236 GLN A CA 1
ATOM 1749 C C . GLN A 1 236 ? 2.482 6.316 21.307 1.00 97.06 236 GLN A C 1
ATOM 1751 O O . GLN A 1 236 ? 2.179 6.976 22.303 1.00 97.06 236 GLN A O 1
ATOM 1756 N N . ASN A 1 237 ? 3.743 5.982 21.043 1.00 96.38 237 ASN A N 1
ATOM 1757 C CA . ASN A 1 237 ? 4.883 6.302 21.896 1.00 96.38 237 ASN A CA 1
ATOM 1758 C C . ASN A 1 237 ? 6.112 6.710 21.059 1.00 96.38 237 ASN A C 1
ATOM 1760 O O . ASN A 1 237 ? 6.062 6.765 19.832 1.00 96.38 237 ASN A O 1
ATOM 1764 N N . GLY A 1 238 ? 7.202 7.075 21.738 1.00 96.00 238 GLY A N 1
ATOM 1765 C CA . GLY A 1 238 ? 8.441 7.523 21.102 1.00 96.00 238 GLY A CA 1
ATOM 1766 C C . GLY A 1 238 ? 8.545 9.046 20.913 1.00 96.00 238 GLY A C 1
ATOM 1767 O O . GLY A 1 238 ? 7.594 9.790 21.165 1.00 96.00 238 GLY A O 1
ATOM 1768 N N . PRO A 1 239 ? 9.718 9.542 20.478 1.00 97.12 239 PRO A N 1
ATOM 1769 C CA . PRO A 1 239 ? 10.025 10.976 20.443 1.00 97.12 239 PRO A CA 1
ATOM 1770 C C . PRO A 1 239 ? 9.153 11.769 19.458 1.00 97.12 239 PRO A C 1
ATOM 1772 O O . PRO A 1 239 ? 8.930 12.962 19.654 1.00 97.12 239 PRO A O 1
ATOM 1775 N N . TYR A 1 240 ? 8.627 11.110 18.421 1.00 97.12 240 TYR A N 1
ATOM 1776 C CA . TYR A 1 240 ? 7.797 11.737 17.390 1.00 97.12 240 TYR A CA 1
ATOM 1777 C C . TYR A 1 240 ? 6.292 11.507 17.579 1.00 97.12 240 TYR A C 1
ATOM 1779 O O . TYR A 1 240 ? 5.509 12.000 16.773 1.00 97.12 240 TYR A O 1
ATOM 1787 N N . ALA A 1 241 ? 5.851 10.830 18.645 1.00 96.88 241 ALA A N 1
ATOM 1788 C CA . ALA A 1 241 ? 4.445 10.441 18.827 1.00 96.88 241 ALA A CA 1
ATOM 1789 C C . ALA A 1 241 ? 3.462 11.631 18.772 1.00 96.88 241 ALA A C 1
ATOM 1791 O O . ALA A 1 241 ? 2.336 11.522 18.284 1.00 96.88 241 ALA A O 1
ATOM 1792 N N . HIS A 1 242 ? 3.902 12.805 19.235 1.00 96.25 242 HIS A N 1
ATOM 1793 C CA . HIS A 1 242 ? 3.113 14.039 19.220 1.00 96.25 242 HIS A CA 1
ATOM 1794 C C . HIS A 1 242 ? 3.400 14.957 18.020 1.00 96.25 242 HIS A C 1
ATOM 1796 O O . HIS A 1 242 ? 2.743 15.997 17.882 1.00 96.25 242 HIS A O 1
ATOM 1802 N N . ALA A 1 243 ? 4.342 14.598 17.144 1.00 95.81 243 ALA A N 1
ATOM 1803 C CA . ALA A 1 243 ? 4.729 15.399 15.990 1.00 95.81 243 ALA A CA 1
ATOM 1804 C C . ALA A 1 243 ? 3.663 15.375 14.880 1.00 95.81 243 ALA A C 1
ATOM 1806 O O . ALA A 1 243 ? 2.820 14.480 14.789 1.00 95.81 243 ALA A O 1
ATOM 1807 N N . ALA A 1 244 ? 3.680 16.402 14.030 1.00 93.50 244 ALA A N 1
ATOM 1808 C CA . ALA A 1 244 ? 2.935 16.396 12.775 1.00 93.50 244 ALA A CA 1
ATOM 1809 C C . ALA A 1 244 ? 3.744 15.678 11.691 1.00 93.50 244 ALA A C 1
ATOM 1811 O O . ALA A 1 244 ? 4.971 15.708 11.714 1.00 93.50 244 ALA A O 1
ATOM 1812 N N . GLY A 1 245 ? 3.056 15.072 10.730 1.00 93.06 245 GLY A N 1
ATOM 1813 C CA . GLY A 1 245 ? 3.687 14.469 9.567 1.00 93.06 245 GLY A CA 1
ATOM 1814 C C . GLY A 1 245 ? 2.661 14.145 8.492 1.00 93.06 245 GLY A C 1
ATOM 1815 O O . GLY A 1 245 ? 1.454 14.220 8.729 1.00 93.06 245 GLY A O 1
ATOM 1816 N N . HIS A 1 246 ? 3.179 13.794 7.328 1.00 95.25 246 HIS A N 1
ATOM 1817 C CA . HIS A 1 246 ? 2.461 13.213 6.202 1.00 95.25 246 HIS A CA 1
ATOM 1818 C C . HIS A 1 246 ? 3.235 11.989 5.705 1.00 95.25 246 HIS A C 1
ATOM 1820 O O . HIS A 1 246 ? 4.368 11.783 6.145 1.00 95.25 246 HIS A O 1
ATOM 1826 N N . ASP A 1 247 ? 2.659 11.231 4.766 1.00 96.31 247 ASP A N 1
ATOM 1827 C CA . ASP A 1 247 ? 3.264 10.026 4.178 1.00 96.31 247 ASP A CA 1
ATOM 1828 C C . ASP A 1 247 ? 4.783 10.145 3.975 1.00 96.31 247 ASP A C 1
ATOM 1830 O O . ASP A 1 247 ? 5.536 9.370 4.553 1.00 96.31 247 ASP A O 1
ATOM 1834 N N . ILE A 1 248 ? 5.252 11.191 3.283 1.00 97.38 248 ILE A N 1
ATOM 1835 C CA . ILE A 1 248 ? 6.683 11.405 3.014 1.00 97.38 248 ILE A CA 1
ATOM 1836 C C . ILE A 1 248 ? 7.555 11.431 4.281 1.00 97.38 248 ILE A C 1
ATOM 1838 O O . ILE A 1 248 ? 8.661 10.895 4.273 1.00 97.38 248 ILE A O 1
ATOM 1842 N N . ASN A 1 249 ? 7.078 12.015 5.385 1.00 97.69 249 ASN A N 1
ATOM 1843 C CA . ASN A 1 249 ? 7.815 12.040 6.651 1.00 97.69 249 ASN A CA 1
ATOM 1844 C C . ASN A 1 249 ? 7.876 10.647 7.282 1.00 97.69 249 ASN A C 1
ATOM 1846 O O . ASN A 1 249 ? 8.886 10.281 7.882 1.00 97.69 249 ASN A O 1
ATOM 1850 N N . TYR A 1 250 ? 6.801 9.872 7.138 1.00 97.81 250 TYR A N 1
ATOM 1851 C CA . TYR A 1 250 ? 6.722 8.517 7.664 1.00 97.81 250 TYR A CA 1
ATOM 1852 C C . TYR A 1 250 ? 7.600 7.558 6.853 1.00 97.81 250 TYR A C 1
ATOM 1854 O O . TYR A 1 250 ? 8.374 6.801 7.432 1.00 97.81 250 TYR A O 1
ATOM 1862 N N . VAL A 1 251 ? 7.567 7.654 5.518 1.00 97.94 251 VAL A N 1
ATOM 1863 C CA . VAL A 1 251 ? 8.457 6.896 4.625 1.00 97.94 251 VAL A CA 1
ATOM 1864 C C . VAL A 1 251 ? 9.920 7.267 4.879 1.00 97.94 251 VAL A C 1
ATOM 1866 O O . VAL A 1 251 ? 10.773 6.380 4.914 1.00 97.94 251 VAL A O 1
ATOM 1869 N N . ALA A 1 252 ? 10.223 8.546 5.127 1.00 97.62 252 ALA A N 1
ATOM 1870 C CA . ALA A 1 252 ? 11.572 8.982 5.484 1.00 97.62 252 ALA A CA 1
ATOM 1871 C C . ALA A 1 252 ? 12.077 8.308 6.769 1.00 97.62 252 ALA A C 1
ATOM 1873 O O . ALA A 1 252 ? 13.157 7.721 6.764 1.00 97.62 252 ALA A O 1
ATOM 1874 N N . LEU A 1 253 ? 11.286 8.328 7.849 1.00 97.69 253 LEU A N 1
ATOM 1875 C CA . LEU A 1 253 ? 11.673 7.677 9.107 1.00 97.69 253 LEU A CA 1
ATOM 1876 C C . LEU A 1 253 ? 11.633 6.147 9.045 1.00 97.69 253 LEU A C 1
ATOM 1878 O O . LEU A 1 253 ? 12.317 5.501 9.830 1.00 97.69 253 LEU A O 1
ATOM 1882 N N . SER A 1 254 ? 10.892 5.564 8.100 1.00 97.38 254 SER A N 1
ATOM 1883 C CA . SER A 1 254 ? 10.923 4.119 7.854 1.00 97.38 254 SER A CA 1
ATOM 1884 C C . SER A 1 254 ? 12.247 3.636 7.258 1.00 97.38 254 SER A C 1
ATOM 1886 O O . SER A 1 254 ? 12.429 2.436 7.109 1.00 97.38 254 SER A O 1
ATOM 1888 N N . GLY A 1 255 ? 13.139 4.548 6.850 1.00 95.50 255 GLY A N 1
ATOM 1889 C CA . GLY A 1 255 ? 14.402 4.247 6.174 1.00 95.50 255 GLY A CA 1
ATOM 1890 C C . GLY A 1 255 ? 14.267 4.004 4.670 1.00 95.50 255 GLY A C 1
ATOM 1891 O O . GLY A 1 255 ? 15.241 4.183 3.949 1.00 95.50 255 GLY A O 1
ATOM 1892 N N . LEU A 1 256 ? 13.072 3.677 4.169 1.00 96.06 256 LEU A N 1
ATOM 1893 C CA . LEU A 1 256 ? 12.882 3.288 2.769 1.00 96.06 256 LEU A CA 1
ATOM 1894 C C . LEU A 1 256 ? 12.995 4.446 1.772 1.00 96.06 256 LEU A C 1
ATOM 1896 O O . LEU A 1 256 ? 13.380 4.209 0.630 1.00 96.06 256 LEU A O 1
ATOM 1900 N N . LEU A 1 257 ? 12.698 5.692 2.176 1.00 96.62 257 LEU A N 1
ATOM 1901 C CA . LEU A 1 257 ? 12.762 6.831 1.246 1.00 96.62 257 LEU A CA 1
ATOM 1902 C C . LEU A 1 257 ? 14.169 7.013 0.665 1.00 96.62 257 LEU A C 1
ATOM 1904 O O . LEU A 1 257 ? 14.301 7.366 -0.500 1.00 96.62 257 LEU A O 1
ATOM 1908 N N . SER A 1 258 ? 15.214 6.747 1.456 1.00 93.50 258 SER A N 1
ATOM 1909 C CA . SER A 1 258 ? 16.613 6.930 1.040 1.00 93.50 258 SER A CA 1
ATOM 1910 C C . SER A 1 258 ? 17.018 6.048 -0.146 1.00 93.50 258 SER A C 1
ATOM 1912 O O . SER A 1 258 ? 17.985 6.364 -0.830 1.00 93.50 258 SER A O 1
ATOM 1914 N N . MET A 1 259 ? 16.267 4.974 -0.405 1.00 92.19 259 MET A N 1
ATOM 1915 C CA .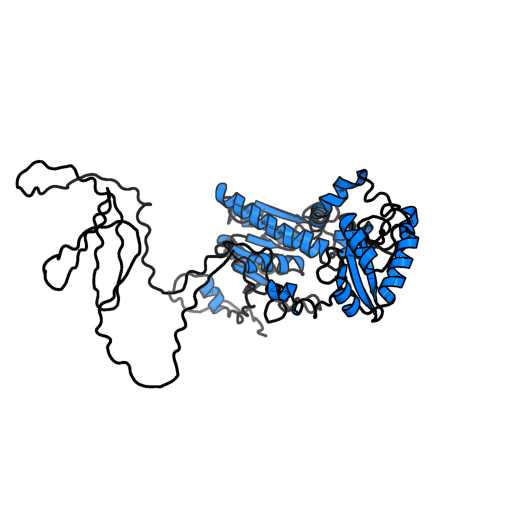 MET A 1 259 ? 16.512 4.029 -1.495 1.00 92.19 259 MET A CA 1
ATOM 1916 C C . MET A 1 259 ? 15.665 4.317 -2.740 1.00 92.19 259 MET A C 1
ATOM 1918 O O . MET A 1 259 ? 15.807 3.645 -3.755 1.00 92.19 259 MET A O 1
ATOM 1922 N N . MET A 1 260 ? 14.765 5.300 -2.675 1.00 93.62 260 MET A N 1
ATOM 1923 C CA . MET A 1 260 ? 13.833 5.633 -3.750 1.00 93.62 260 MET A CA 1
ATOM 1924 C C . MET A 1 260 ? 14.315 6.858 -4.523 1.00 93.62 260 MET A C 1
ATOM 1926 O O . MET A 1 260 ? 13.665 7.898 -4.513 1.00 93.62 260 MET A O 1
ATOM 1930 N N . CYS A 1 261 ? 15.462 6.774 -5.190 1.00 91.38 261 CYS A N 1
ATOM 1931 C CA . CYS A 1 261 ? 15.952 7.855 -6.043 1.00 91.38 261 CYS A CA 1
ATOM 1932 C C . CYS A 1 261 ? 16.552 7.325 -7.340 1.00 91.38 261 CYS A C 1
ATOM 1934 O O . CYS A 1 261 ? 16.895 6.152 -7.473 1.00 91.38 261 CYS A O 1
ATOM 1936 N N . LYS A 1 262 ? 16.688 8.230 -8.308 1.00 89.94 262 LYS A N 1
ATOM 1937 C CA . LYS A 1 262 ? 17.644 8.035 -9.390 1.00 89.94 262 LYS A CA 1
ATOM 1938 C C . LYS A 1 262 ? 19.026 8.445 -8.900 1.00 89.94 262 LYS A C 1
ATOM 1940 O O . LYS A 1 262 ? 19.153 9.266 -7.991 1.00 89.94 262 LYS A O 1
ATOM 1945 N N . LYS A 1 263 ? 20.046 7.908 -9.564 1.00 89.75 263 LYS A N 1
ATOM 1946 C CA . LYS A 1 263 ? 21.435 8.301 -9.348 1.00 89.75 263 LYS A CA 1
ATOM 1947 C C . LYS A 1 263 ? 21.576 9.829 -9.375 1.00 89.75 263 LYS A C 1
ATOM 1949 O O . LYS A 1 263 ? 21.095 10.466 -10.309 1.00 89.75 263 LYS A O 1
ATOM 1954 N N . ASP A 1 264 ? 22.261 10.372 -8.369 1.00 89.06 264 ASP A N 1
ATOM 1955 C CA . ASP A 1 264 ? 22.568 11.801 -8.210 1.00 89.06 264 ASP A CA 1
ATOM 1956 C C . ASP A 1 264 ? 21.331 12.730 -8.135 1.00 89.06 264 ASP A C 1
ATOM 1958 O O . ASP A 1 264 ? 21.450 13.945 -8.295 1.00 89.06 264 ASP A O 1
ATOM 1962 N N . GLU A 1 265 ? 20.140 12.184 -7.857 1.00 93.44 265 GLU A N 1
ATOM 1963 C CA . GLU A 1 265 ? 18.899 12.940 -7.654 1.00 93.44 265 GLU A CA 1
ATOM 1964 C C . GLU A 1 265 ? 18.386 12.829 -6.207 1.00 93.44 265 GLU A C 1
ATOM 1966 O O . GLU A 1 265 ? 18.764 11.945 -5.435 1.00 93.44 265 GLU A O 1
ATOM 1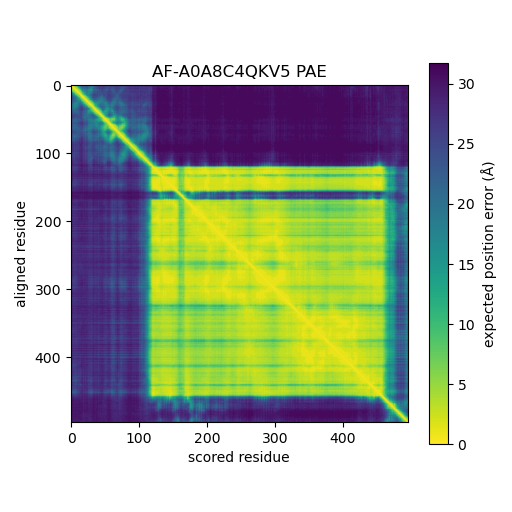971 N N . ASN A 1 266 ? 17.471 13.727 -5.832 1.00 94.31 266 ASN A N 1
ATOM 1972 C CA . ASN A 1 266 ? 16.797 13.661 -4.537 1.00 94.31 266 ASN A CA 1
ATOM 1973 C C . ASN A 1 266 ? 15.917 12.397 -4.419 1.00 94.31 266 ASN A C 1
ATOM 1975 O O . ASN A 1 266 ? 15.297 11.983 -5.408 1.00 94.31 266 ASN A O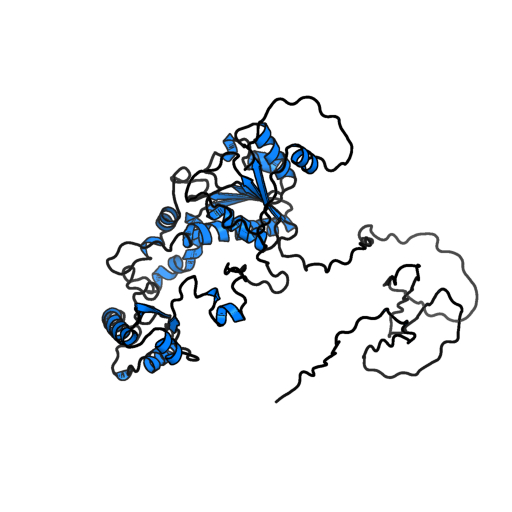 1
ATOM 1979 N N . PRO A 1 267 ? 15.757 11.842 -3.201 1.00 95.50 267 PRO A N 1
ATOM 1980 C CA . PRO A 1 267 ? 14.717 10.863 -2.914 1.00 95.50 267 PRO A CA 1
ATOM 1981 C C . PRO A 1 267 ? 13.333 11.308 -3.391 1.00 95.50 267 PRO A C 1
ATOM 1983 O O . PRO A 1 267 ? 12.866 12.406 -3.083 1.00 95.50 267 PRO A O 1
ATOM 1986 N N . SER A 1 268 ? 12.678 10.434 -4.146 1.00 94.50 268 SER A N 1
ATOM 1987 C CA . SER A 1 268 ? 11.366 10.627 -4.747 1.00 94.50 268 SER A CA 1
ATOM 1988 C C . SER A 1 268 ? 10.332 9.782 -4.000 1.00 94.50 268 SER A C 1
ATOM 1990 O O . SER A 1 268 ? 10.383 8.553 -4.067 1.00 94.50 268 SER A O 1
ATOM 1992 N N . PRO A 1 269 ? 9.379 10.400 -3.279 1.00 94.56 269 PRO A N 1
ATOM 1993 C CA . PRO A 1 269 ? 8.363 9.649 -2.554 1.00 94.56 269 PRO A CA 1
ATOM 1994 C C . PRO A 1 269 ? 7.424 8.908 -3.523 1.00 94.56 269 PRO A C 1
ATOM 1996 O O . PRO A 1 269 ? 7.043 9.468 -4.557 1.00 94.56 269 PRO A O 1
ATOM 1999 N N . PRO A 1 270 ? 6.982 7.682 -3.189 1.00 93.38 270 PRO A N 1
ATOM 2000 C CA . PRO A 1 270 ? 6.100 6.877 -4.031 1.00 93.38 270 PRO A CA 1
ATOM 2001 C C . PRO A 1 270 ? 4.634 7.313 -3.867 1.00 93.38 270 PRO A C 1
ATOM 2003 O O . PRO A 1 270 ? 3.765 6.524 -3.482 1.00 93.38 270 PRO A O 1
ATOM 2006 N N . LEU A 1 271 ? 4.357 8.592 -4.149 1.00 94.81 271 LEU A N 1
ATOM 2007 C CA . LEU A 1 271 ? 3.089 9.257 -3.827 1.00 94.81 271 LEU A CA 1
ATOM 2008 C C . LEU A 1 271 ? 2.777 9.102 -2.326 1.00 94.81 271 LEU A C 1
ATOM 2010 O O . LEU A 1 271 ? 3.698 9.126 -1.520 1.00 94.81 271 LEU A O 1
ATOM 2014 N N . ASN A 1 272 ? 1.504 8.950 -1.952 1.00 92.75 272 ASN A N 1
ATOM 2015 C CA . ASN A 1 272 ? 1.076 8.625 -0.589 1.00 92.75 272 ASN A CA 1
ATOM 2016 C C . ASN A 1 272 ? 0.713 7.131 -0.428 1.00 92.75 272 ASN A C 1
ATOM 2018 O O . ASN A 1 272 ? -0.210 6.776 0.304 1.00 92.75 272 ASN A O 1
ATOM 2022 N N . LEU A 1 273 ? 1.354 6.245 -1.201 1.00 96.56 273 LEU A N 1
ATOM 2023 C CA . LEU A 1 273 ? 0.985 4.827 -1.240 1.00 96.56 273 LEU A CA 1
ATOM 2024 C C . LEU A 1 273 ? 1.698 3.993 -0.171 1.00 96.56 273 LEU A C 1
ATOM 2026 O O . LEU A 1 273 ? 1.145 2.985 0.269 1.00 96.56 273 LEU A O 1
ATOM 2030 N N . LEU A 1 274 ? 2.919 4.365 0.223 1.00 97.56 274 LEU A N 1
ATOM 2031 C CA . LEU A 1 274 ? 3.774 3.465 0.994 1.00 97.56 274 LEU A CA 1
ATOM 2032 C C . LEU A 1 274 ? 3.474 3.494 2.492 1.00 97.56 274 LEU A C 1
ATOM 2034 O O . LEU A 1 274 ? 3.217 2.437 3.060 1.00 97.56 274 LEU A O 1
ATOM 2038 N N . ALA A 1 275 ? 3.498 4.657 3.141 1.00 97.69 275 ALA A N 1
ATOM 2039 C CA . ALA A 1 275 ? 3.281 4.725 4.583 1.00 97.69 275 ALA A CA 1
ATOM 2040 C C . ALA A 1 275 ? 1.802 4.906 4.927 1.00 97.69 275 ALA A C 1
ATOM 2042 O O . ALA A 1 275 ? 1.278 4.164 5.749 1.00 97.69 275 ALA A O 1
ATOM 2043 N N . ASP A 1 276 ? 1.106 5.825 4.261 1.00 97.12 276 ASP A N 1
ATOM 2044 C CA . ASP A 1 276 ? -0.311 6.106 4.489 1.00 97.12 276 ASP A CA 1
ATOM 2045 C C . ASP A 1 276 ? -1.173 4.864 4.203 1.00 97.12 276 ASP A C 1
ATOM 2047 O O . ASP A 1 276 ? -1.978 4.442 5.039 1.00 97.12 276 ASP A O 1
ATOM 2051 N N . PHE A 1 277 ? -1.004 4.252 3.025 1.00 97.62 277 PHE A N 1
ATOM 2052 C CA . PHE A 1 277 ? -1.878 3.170 2.567 1.00 97.62 277 PHE A CA 1
ATOM 2053 C C . PHE A 1 277 ? -1.327 1.775 2.848 1.00 97.62 277 PHE A C 1
ATOM 2055 O O . PHE A 1 277 ? -1.994 1.001 3.535 1.00 97.62 277 PHE A O 1
ATOM 2062 N N . ALA A 1 278 ? -0.145 1.423 2.335 1.00 98.19 278 ALA A N 1
ATOM 2063 C CA . ALA A 1 278 ? 0.396 0.078 2.517 1.00 98.19 278 ALA A CA 1
ATOM 2064 C C . ALA A 1 278 ? 0.799 -0.175 3.981 1.00 98.19 278 ALA A C 1
ATOM 2066 O O . ALA A 1 278 ? 0.324 -1.135 4.586 1.00 98.19 278 ALA A O 1
ATOM 2067 N N . GLY A 1 279 ? 1.607 0.710 4.568 1.00 97.69 279 GLY A N 1
ATOM 2068 C CA . GLY A 1 279 ? 2.045 0.623 5.961 1.00 97.69 279 GLY A CA 1
ATOM 2069 C C . GLY A 1 279 ? 0.949 0.955 6.978 1.00 97.69 279 GLY A C 1
ATOM 2070 O O . GLY A 1 279 ? 0.904 0.362 8.048 1.00 97.69 279 GLY A O 1
ATOM 2071 N N . GLY A 1 280 ? 0.044 1.873 6.644 1.00 97.94 280 GLY A N 1
ATOM 2072 C CA . GLY A 1 280 ? -1.022 2.338 7.525 1.00 97.94 280 GLY A CA 1
ATOM 2073 C C . GLY A 1 280 ? -2.322 1.568 7.328 1.00 97.94 280 GLY A C 1
ATOM 2074 O O . GLY A 1 280 ? -2.657 0.676 8.105 1.00 97.94 280 GLY A O 1
ATOM 2075 N N . SER A 1 281 ? -3.090 1.924 6.296 1.00 98.06 281 SER A N 1
ATOM 2076 C CA . SER A 1 281 ? -4.442 1.391 6.074 1.00 98.06 281 SER A CA 1
ATOM 2077 C C . SER A 1 281 ? -4.502 -0.130 5.956 1.00 98.06 281 SER A C 1
ATOM 2079 O O . SER A 1 281 ? -5.344 -0.758 6.596 1.00 98.06 281 SER A O 1
ATOM 2081 N N . VAL A 1 282 ? -3.643 -0.723 5.121 1.00 98.38 282 VAL A N 1
ATOM 2082 C CA . VAL A 1 282 ? -3.679 -2.159 4.813 1.00 98.38 282 VAL A CA 1
ATOM 2083 C C . VAL A 1 282 ? -3.234 -2.977 6.022 1.00 98.38 282 VAL A C 1
ATOM 2085 O O . VAL A 1 282 ? -3.928 -3.927 6.387 1.00 98.38 282 VAL A O 1
ATOM 2088 N N . LEU A 1 283 ? -2.140 -2.596 6.691 1.00 98.62 283 LEU A N 1
ATOM 2089 C CA . LEU A 1 283 ? -1.697 -3.288 7.905 1.00 98.62 283 LEU A CA 1
ATOM 2090 C C . LEU A 1 283 ? -2.646 -3.076 9.089 1.00 98.62 283 LEU A C 1
ATOM 2092 O O . LEU A 1 283 ? -2.856 -4.011 9.856 1.00 98.62 283 LEU A O 1
ATOM 2096 N N . CYS A 1 284 ? -3.290 -1.912 9.218 1.00 98.75 284 CYS A N 1
ATOM 2097 C CA . CYS A 1 284 ? -4.331 -1.704 10.227 1.00 98.75 284 CYS A CA 1
ATOM 2098 C C . CYS A 1 284 ? -5.557 -2.595 9.961 1.00 98.75 284 CYS A C 1
ATOM 2100 O O . CYS A 1 284 ? -6.039 -3.269 10.871 1.00 98.75 284 CYS A O 1
ATOM 2102 N N . ALA A 1 285 ? -6.021 -2.688 8.708 1.00 98.69 285 ALA A N 1
ATOM 2103 C CA . ALA A 1 285 ? -7.106 -3.595 8.330 1.00 98.69 285 ALA A CA 1
ATOM 2104 C C . ALA A 1 285 ? -6.737 -5.072 8.573 1.00 98.69 285 ALA A C 1
ATOM 2106 O O . ALA A 1 285 ? -7.563 -5.835 9.081 1.00 98.69 285 ALA A O 1
ATOM 2107 N N . LEU A 1 286 ? -5.492 -5.467 8.273 1.00 98.75 286 LEU A N 1
ATOM 2108 C CA . LEU A 1 286 ? -4.958 -6.790 8.610 1.00 98.75 286 LEU A CA 1
ATOM 2109 C C . LEU A 1 286 ? -4.954 -7.015 10.127 1.00 98.75 286 LEU A C 1
ATOM 2111 O O . LEU A 1 286 ? -5.457 -8.036 10.586 1.00 98.75 286 LEU A O 1
ATOM 2115 N N . GLY A 1 287 ? -4.455 -6.057 10.909 1.00 98.81 287 GLY A N 1
ATOM 2116 C CA . GLY A 1 287 ? -4.446 -6.113 12.370 1.00 98.81 287 GLY A CA 1
ATOM 2117 C C . GLY A 1 287 ? -5.849 -6.273 12.954 1.00 98.81 287 GLY A C 1
ATOM 2118 O O . GLY A 1 287 ? -6.054 -7.088 13.850 1.00 98.81 287 GLY A O 1
ATOM 2119 N N . ILE A 1 288 ? -6.841 -5.569 12.401 1.00 98.88 288 ILE A N 1
ATOM 2120 C CA . ILE A 1 288 ? -8.252 -5.712 12.783 1.00 98.88 288 ILE A CA 1
ATOM 2121 C C . ILE A 1 288 ? -8.758 -7.121 12.458 1.00 98.88 288 ILE A C 1
ATOM 2123 O O . ILE A 1 288 ? -9.397 -7.742 13.303 1.00 98.88 288 ILE A O 1
ATOM 2127 N N . ALA A 1 289 ? -8.459 -7.660 11.274 1.00 98.56 289 ALA A N 1
ATOM 2128 C CA . ALA A 1 289 ? -8.812 -9.036 10.918 1.00 98.56 289 ALA A CA 1
ATOM 2129 C C . ALA A 1 289 ? -8.168 -10.072 11.860 1.00 98.56 289 ALA A C 1
ATOM 2131 O O . ALA A 1 289 ? -8.853 -10.996 12.303 1.00 98.56 289 ALA A O 1
ATOM 2132 N N . LEU A 1 290 ? -6.890 -9.901 12.210 1.00 98.75 290 LEU A N 1
ATOM 2133 C CA . LEU A 1 290 ? -6.182 -10.767 13.157 1.00 98.75 290 LEU A CA 1
ATOM 2134 C C . LEU A 1 290 ? -6.784 -10.675 14.565 1.00 98.75 290 LEU A C 1
ATOM 2136 O O . LEU A 1 290 ? -7.036 -11.702 15.188 1.00 98.75 290 LEU A O 1
ATOM 2140 N N . ALA A 1 291 ? -7.093 -9.467 15.037 1.00 98.88 291 ALA A N 1
ATOM 2141 C CA . ALA A 1 291 ? -7.741 -9.248 16.327 1.00 98.88 291 ALA A CA 1
ATOM 2142 C C . ALA A 1 291 ? -9.168 -9.822 16.366 1.00 98.88 291 ALA A C 1
ATOM 2144 O O . ALA A 1 291 ? -9.591 -10.376 17.375 1.00 98.88 291 ALA A O 1
ATOM 2145 N N . LEU A 1 292 ? -9.920 -9.744 15.261 1.00 98.69 292 LEU A N 1
ATOM 2146 C CA . LEU A 1 292 ? -11.240 -10.373 15.141 1.00 98.69 292 LEU A CA 1
ATOM 2147 C C . LEU A 1 292 ? -11.149 -11.901 15.203 1.00 98.69 292 LEU A C 1
ATOM 2149 O O . LEU A 1 292 ? -12.020 -12.532 15.807 1.00 98.69 292 LEU A O 1
ATOM 2153 N N . LEU A 1 293 ? -10.118 -12.481 14.581 1.00 98.50 293 LEU A N 1
ATOM 2154 C CA . LEU A 1 293 ? -9.846 -13.914 14.633 1.00 98.50 293 LEU A CA 1
ATOM 2155 C C . LEU A 1 293 ? -9.464 -14.349 16.051 1.00 98.50 293 LEU A C 1
ATOM 2157 O O . LEU A 1 293 ? -10.068 -15.281 16.573 1.00 98.50 293 LEU A O 1
ATOM 2161 N N . GLU A 1 294 ? -8.532 -13.650 16.697 1.00 98.62 294 GLU A N 1
ATOM 2162 C CA . GLU A 1 294 ? -8.133 -13.903 18.087 1.00 98.62 294 GLU A CA 1
ATOM 2163 C C . GLU A 1 294 ? -9.353 -13.845 19.021 1.00 98.62 294 GLU A C 1
ATOM 2165 O O . GLU A 1 294 ? -9.659 -14.821 19.712 1.00 98.62 294 GLU A O 1
ATOM 2170 N N . ARG A 1 295 ? -10.152 -12.776 18.911 1.00 98.50 295 ARG A N 1
ATOM 2171 C CA . ARG A 1 295 ? -11.386 -12.573 19.680 1.00 98.50 295 ARG A CA 1
ATOM 2172 C C . ARG A 1 295 ? -12.411 -13.685 19.485 1.00 98.50 295 ARG A C 1
ATOM 2174 O O . ARG A 1 295 ? -13.265 -13.894 20.350 1.00 98.50 295 ARG A O 1
ATOM 2181 N N . SER A 1 296 ? -12.390 -14.386 18.349 1.00 97.19 296 SER A N 1
ATOM 2182 C CA . SER A 1 296 ? -13.288 -15.524 18.114 1.00 97.19 296 SER A CA 1
ATOM 2183 C C . SER A 1 296 ? -12.972 -16.723 19.016 1.00 97.19 296 SER A C 1
ATOM 2185 O O . SER A 1 296 ? -13.866 -17.526 19.283 1.00 97.19 296 SER A O 1
ATOM 2187 N N . HIS A 1 297 ? -11.743 -16.797 19.534 1.00 97.19 297 HIS A N 1
ATOM 2188 C CA . HIS A 1 297 ? -11.283 -17.818 20.469 1.00 97.19 297 HIS A CA 1
ATOM 2189 C C . HIS A 1 297 ? -11.282 -17.319 21.915 1.00 97.19 297 HIS A C 1
ATOM 2191 O O . HIS A 1 297 ? -11.843 -17.977 22.788 1.00 97.19 297 HIS A O 1
ATOM 2197 N N . SER A 1 298 ? -10.678 -16.156 22.170 1.00 98.31 298 SER A N 1
ATOM 2198 C CA . SER A 1 298 ? -10.526 -15.605 23.525 1.00 98.31 298 SER A CA 1
ATOM 2199 C C . SER A 1 298 ? -11.807 -14.969 24.054 1.00 98.31 298 SER A C 1
ATOM 2201 O O . SER A 1 298 ? -12.043 -14.904 25.258 1.00 98.31 298 SER A O 1
ATOM 2203 N N . GLY A 1 299 ? -12.641 -14.468 23.144 1.00 98.00 299 GLY A N 1
ATOM 2204 C CA . GLY A 1 299 ? -13.768 -13.620 23.474 1.00 98.00 299 GLY A CA 1
ATOM 2205 C C . GLY A 1 299 ? -13.390 -12.191 23.874 1.00 98.00 299 GLY A C 1
ATOM 2206 O O . GLY A 1 299 ? -14.305 -11.435 24.198 1.00 98.00 299 GLY A O 1
ATOM 2207 N N . SER A 1 300 ? -12.116 -11.803 23.813 1.00 98.31 300 SER A N 1
ATOM 2208 C CA . SER A 1 300 ? -11.611 -10.502 24.265 1.00 98.31 300 SER A CA 1
ATOM 2209 C C . SER A 1 300 ? -11.198 -9.616 23.095 1.00 98.31 300 SER A C 1
ATOM 2211 O O . SER A 1 300 ? -10.775 -10.087 22.047 1.00 98.31 300 SER A O 1
ATOM 2213 N N . GLY A 1 301 ? -11.381 -8.311 23.251 1.00 98.38 301 GLY A N 1
ATOM 2214 C CA . GLY A 1 301 ? -10.831 -7.309 22.351 1.00 98.38 301 GLY A CA 1
ATOM 2215 C C . GLY A 1 301 ? -9.400 -6.940 22.735 1.00 98.38 301 GLY A C 1
ATOM 2216 O O . GLY A 1 301 ? -8.885 -7.375 23.764 1.00 98.38 301 GLY A O 1
ATOM 2217 N N . GLN A 1 302 ? -8.770 -6.096 21.923 1.00 98.69 302 GLN A N 1
ATOM 2218 C CA . GLN A 1 302 ? -7.420 -5.594 22.171 1.00 98.69 302 GLN A CA 1
ATOM 2219 C C . GLN A 1 302 ? -7.209 -4.225 21.522 1.00 98.69 302 GLN A C 1
ATOM 2221 O O . GLN A 1 302 ? -7.978 -3.810 20.649 1.00 98.69 302 GLN A O 1
ATOM 2226 N N . VAL A 1 303 ? -6.151 -3.537 21.944 1.00 98.75 303 VAL A N 1
ATOM 2227 C CA . VAL A 1 303 ? -5.690 -2.301 21.306 1.00 98.75 303 VAL A CA 1
ATOM 2228 C C . VAL A 1 303 ? -4.724 -2.657 20.180 1.00 98.75 303 VAL A C 1
ATOM 2230 O O . VAL A 1 303 ? -3.817 -3.461 20.372 1.00 98.75 303 VAL A O 1
ATOM 2233 N N . ILE A 1 304 ? -4.915 -2.047 19.015 1.00 98.75 304 ILE A N 1
ATOM 2234 C CA . ILE A 1 304 ? -3.967 -2.085 17.902 1.00 98.75 304 ILE A CA 1
ATOM 2235 C C . ILE A 1 304 ? -3.315 -0.706 17.833 1.00 98.75 304 ILE A C 1
ATOM 2237 O O . ILE A 1 304 ? -4.012 0.282 17.603 1.00 98.75 304 ILE A O 1
ATOM 2241 N N . ASP A 1 305 ? -2.000 -0.643 18.026 1.00 98.38 305 ASP A N 1
ATOM 2242 C CA . ASP A 1 305 ? -1.188 0.527 17.685 1.00 98.38 305 ASP A CA 1
ATOM 2243 C C . ASP A 1 305 ? -0.631 0.324 16.271 1.00 98.38 305 ASP A C 1
ATOM 2245 O O . ASP A 1 305 ? 0.236 -0.519 16.054 1.00 98.38 305 ASP A O 1
ATOM 2249 N N . ALA A 1 306 ? -1.209 1.016 15.290 1.00 98.19 306 ALA A N 1
ATOM 2250 C CA . ALA A 1 306 ? -0.822 0.931 13.888 1.00 98.19 306 ALA A CA 1
ATOM 2251 C C . ALA A 1 306 ? -0.055 2.198 13.489 1.00 98.19 306 ALA A C 1
ATOM 2253 O O . ALA A 1 306 ? -0.648 3.193 13.061 1.00 98.19 306 ALA A O 1
ATOM 2254 N N . SER A 1 307 ? 1.269 2.137 13.631 1.00 97.81 307 SER A N 1
ATOM 2255 C CA . SER A 1 307 ? 2.211 3.175 13.207 1.00 97.81 307 SER A CA 1
ATOM 2256 C C . SER A 1 307 ? 2.508 3.079 11.708 1.00 97.81 307 SER A C 1
ATOM 2258 O O . SER A 1 307 ? 2.931 2.032 11.220 1.00 97.81 307 SER A O 1
ATOM 2260 N N . MET A 1 308 ? 2.340 4.176 10.965 1.00 98.19 308 MET A N 1
ATOM 2261 C CA . MET A 1 308 ? 2.661 4.221 9.528 1.00 98.19 308 MET A CA 1
ATOM 2262 C C . MET A 1 308 ? 4.168 4.101 9.262 1.00 98.19 308 MET A C 1
ATOM 2264 O O . MET A 1 308 ? 4.558 3.497 8.264 1.00 98.19 308 MET A O 1
ATOM 2268 N N . VAL A 1 309 ? 5.017 4.626 10.155 1.00 98.38 309 VAL A N 1
ATOM 2269 C CA . VAL A 1 309 ? 6.482 4.464 10.079 1.00 98.38 309 VAL A CA 1
ATOM 2270 C C . VAL A 1 309 ? 6.876 2.996 10.215 1.00 98.38 309 VAL A C 1
ATOM 2272 O O . VAL A 1 309 ? 7.590 2.465 9.363 1.00 98.38 309 VAL A O 1
ATOM 2275 N N . GLU A 1 310 ? 6.396 2.332 11.269 1.00 98.06 310 GLU A N 1
ATOM 2276 C CA . GLU A 1 310 ? 6.710 0.920 11.513 1.00 98.06 310 GLU A CA 1
ATOM 2277 C C . GLU A 1 310 ? 6.096 0.036 10.434 1.00 98.06 310 GLU A C 1
ATOM 2279 O O . GLU A 1 310 ? 6.741 -0.890 9.953 1.00 98.06 310 GLU A O 1
ATOM 2284 N N . GLY A 1 311 ? 4.878 0.358 9.997 1.00 98.38 311 GLY A N 1
ATOM 2285 C CA . GLY A 1 311 ? 4.201 -0.353 8.929 1.00 98.38 311 GLY A CA 1
ATOM 2286 C C . GLY A 1 311 ? 4.955 -0.289 7.602 1.00 98.38 311 GLY A C 1
ATOM 2287 O O . GLY A 1 311 ? 5.136 -1.322 6.957 1.00 98.38 311 GLY A O 1
ATOM 2288 N N . ALA A 1 312 ? 5.451 0.892 7.216 1.00 98.19 312 ALA A N 1
ATOM 2289 C CA . ALA A 1 312 ? 6.297 1.055 6.035 1.00 98.19 312 ALA A CA 1
ATOM 2290 C C . ALA A 1 312 ? 7.612 0.267 6.167 1.00 98.19 312 ALA A C 1
ATOM 2292 O O . ALA A 1 312 ? 8.005 -0.440 5.239 1.00 98.19 312 ALA A O 1
ATOM 2293 N N . ALA A 1 313 ? 8.263 0.307 7.332 1.00 98.00 313 ALA A N 1
ATOM 2294 C CA . ALA A 1 313 ? 9.471 -0.482 7.571 1.00 98.00 313 ALA A CA 1
ATOM 2295 C C . ALA A 1 313 ? 9.191 -1.997 7.500 1.00 98.00 313 ALA A C 1
ATOM 2297 O O . ALA A 1 313 ? 9.965 -2.741 6.897 1.00 98.00 313 ALA A O 1
ATOM 2298 N N . TYR A 1 314 ? 8.058 -2.445 8.050 1.00 98.25 314 TYR A N 1
ATOM 2299 C CA . TYR A 1 314 ? 7.650 -3.847 8.085 1.00 98.25 314 TYR A CA 1
ATOM 2300 C C . TYR A 1 314 ? 7.395 -4.413 6.684 1.00 98.25 314 TYR A C 1
ATOM 2302 O O . TYR A 1 314 ? 7.914 -5.481 6.359 1.00 98.25 314 TYR A O 1
ATOM 2310 N N . ILE A 1 315 ? 6.675 -3.701 5.809 1.00 97.56 315 ILE A N 1
ATOM 2311 C CA . ILE A 1 315 ? 6.506 -4.143 4.408 1.00 97.56 315 ILE A CA 1
ATOM 2312 C C . ILE A 1 315 ? 7.834 -4.132 3.634 1.00 97.56 315 ILE A C 1
ATOM 2314 O O . ILE A 1 315 ? 8.026 -4.941 2.729 1.00 97.56 315 ILE A O 1
ATOM 2318 N N . GLY A 1 316 ? 8.784 -3.282 4.038 1.00 96.06 316 GLY A N 1
ATOM 2319 C CA . GLY A 1 316 ? 10.159 -3.256 3.539 1.00 96.06 316 GLY A CA 1
ATOM 2320 C C . GLY A 1 316 ? 11.064 -4.373 4.067 1.00 96.06 316 GLY A C 1
ATOM 2321 O O . GLY A 1 316 ? 12.261 -4.349 3.797 1.00 96.06 316 GLY A O 1
ATOM 2322 N N . SER A 1 317 ? 10.542 -5.358 4.806 1.00 97.19 317 SER A N 1
ATOM 2323 C CA . SER A 1 317 ? 11.327 -6.419 5.460 1.00 97.19 317 SER A CA 1
ATOM 2324 C C . SER A 1 317 ? 12.338 -7.121 4.547 1.00 97.19 317 SER A C 1
ATOM 2326 O O . SER A 1 317 ? 13.440 -7.432 4.997 1.00 97.19 317 SER A O 1
ATOM 2328 N N . PHE A 1 318 ? 11.997 -7.356 3.274 1.00 95.56 318 PHE A N 1
ATOM 2329 C CA . PHE A 1 318 ? 12.933 -7.949 2.314 1.00 95.56 318 PHE A CA 1
ATOM 2330 C C . PHE A 1 318 ? 14.182 -7.081 2.134 1.00 95.56 318 PHE A C 1
ATOM 2332 O O . PHE A 1 318 ? 15.288 -7.608 2.183 1.00 95.56 318 PHE A O 1
ATOM 2339 N N . ILE A 1 319 ? 14.022 -5.763 1.993 1.00 94.00 319 ILE A N 1
ATOM 2340 C CA . ILE A 1 319 ? 15.128 -4.810 1.820 1.00 94.00 319 ILE A CA 1
ATOM 2341 C C . ILE A 1 319 ? 16.050 -4.848 3.040 1.00 94.00 319 ILE A C 1
ATOM 2343 O O . ILE A 1 319 ? 17.265 -4.940 2.888 1.00 94.00 319 ILE A O 1
ATOM 2347 N N . TRP A 1 320 ? 15.482 -4.853 4.248 1.00 92.06 320 TRP A N 1
ATOM 2348 C CA . TRP A 1 320 ? 16.247 -4.942 5.494 1.00 92.06 320 TRP A CA 1
ATOM 2349 C C . TRP A 1 320 ? 17.030 -6.250 5.618 1.00 92.06 320 TRP A C 1
ATOM 2351 O O . TRP A 1 320 ? 18.205 -6.247 5.975 1.00 92.06 320 TRP A O 1
ATOM 2361 N N . GLN A 1 321 ? 16.390 -7.375 5.305 1.00 93.75 321 GLN A N 1
ATOM 2362 C CA . GLN A 1 321 ? 16.983 -8.700 5.488 1.00 93.75 321 GLN A CA 1
ATOM 2363 C C . GLN A 1 321 ? 17.990 -9.068 4.395 1.00 93.75 321 GLN A C 1
ATOM 2365 O O . GLN A 1 321 ? 18.841 -9.925 4.613 1.00 93.75 321 GLN A O 1
ATOM 2370 N N . SER A 1 322 ? 17.923 -8.423 3.228 1.00 93.94 322 SER A N 1
ATOM 2371 C CA . SER A 1 322 ? 18.792 -8.731 2.088 1.00 93.94 322 SER A CA 1
ATOM 2372 C C . SER A 1 322 ? 19.971 -7.766 1.918 1.00 93.94 322 SER A C 1
ATOM 2374 O O . SER A 1 322 ? 20.686 -7.864 0.922 1.00 93.94 322 SER A O 1
ATOM 2376 N N . GLN A 1 323 ? 20.253 -6.890 2.891 1.00 89.50 323 GLN A N 1
ATOM 2377 C CA . GLN A 1 323 ? 21.399 -5.960 2.849 1.00 89.50 323 GLN A CA 1
ATOM 2378 C C . GLN A 1 323 ? 22.750 -6.661 2.612 1.00 89.50 323 GLN A C 1
ATOM 2380 O O . GLN A 1 323 ? 23.616 -6.126 1.928 1.00 89.50 323 GLN A O 1
ATOM 2385 N N . SER A 1 324 ? 22.922 -7.888 3.111 1.00 89.19 324 SER A N 1
ATOM 2386 C CA . SER A 1 324 ? 24.159 -8.669 2.957 1.00 89.19 324 SER A CA 1
ATOM 2387 C C . SER A 1 324 ? 24.287 -9.415 1.623 1.00 89.19 324 SER A C 1
ATOM 2389 O O . SER A 1 324 ? 25.330 -10.002 1.351 1.00 89.19 324 SER A O 1
ATOM 2391 N N . THR A 1 325 ? 23.246 -9.423 0.786 1.00 86.94 325 THR A N 1
ATOM 2392 C CA . THR A 1 325 ? 23.182 -10.270 -0.422 1.00 86.94 325 THR A CA 1
ATOM 2393 C C . THR A 1 325 ? 23.876 -9.672 -1.647 1.00 86.94 325 THR A C 1
ATOM 2395 O O . THR A 1 325 ? 23.897 -10.298 -2.703 1.00 86.94 325 THR A O 1
ATOM 2398 N N . GLY A 1 326 ? 24.412 -8.453 -1.548 1.00 84.12 326 GLY A N 1
ATOM 2399 C CA . GLY A 1 326 ? 24.979 -7.737 -2.693 1.00 84.12 326 GLY A CA 1
ATOM 2400 C C . GLY A 1 326 ? 23.950 -6.962 -3.526 1.00 84.12 326 GLY A C 1
ATOM 2401 O O . GLY A 1 326 ? 24.331 -6.067 -4.277 1.00 84.12 326 GLY A O 1
ATOM 2402 N N . ILE A 1 327 ? 22.650 -7.261 -3.375 1.00 88.19 327 ILE A N 1
ATOM 2403 C CA . ILE A 1 327 ? 21.560 -6.651 -4.161 1.00 88.19 327 ILE A CA 1
ATOM 2404 C C . ILE A 1 327 ? 21.495 -5.130 -3.964 1.00 88.19 327 ILE A C 1
ATOM 2406 O O . ILE A 1 327 ? 21.121 -4.430 -4.898 1.00 88.19 327 ILE A O 1
ATOM 2410 N N . TRP A 1 328 ? 21.887 -4.636 -2.784 1.00 91.44 328 TRP A N 1
ATOM 2411 C CA . TRP A 1 328 ? 21.809 -3.225 -2.373 1.00 91.44 328 TRP A CA 1
ATOM 2412 C C . TRP A 1 328 ? 23.185 -2.590 -2.123 1.00 91.44 328 TRP A C 1
ATOM 2414 O O . TRP A 1 328 ? 23.302 -1.629 -1.369 1.00 91.44 328 TRP A O 1
ATOM 2424 N N . SER A 1 329 ? 24.254 -3.175 -2.669 1.00 88.69 329 SER A N 1
ATOM 2425 C CA . SER A 1 329 ? 25.630 -2.749 -2.370 1.00 88.69 329 SER A CA 1
ATOM 2426 C C . SER A 1 329 ? 26.110 -1.536 -3.169 1.00 88.69 329 SER A C 1
ATOM 2428 O O . SER A 1 329 ? 27.238 -1.094 -2.963 1.00 88.69 329 SER A O 1
ATOM 2430 N N . GLN A 1 330 ? 25.293 -1.008 -4.079 1.00 91.00 330 GLN A N 1
ATOM 2431 C CA . GLN A 1 330 ? 25.575 0.214 -4.827 1.00 91.00 330 GLN A CA 1
ATOM 2432 C C . GLN A 1 330 ? 24.811 1.406 -4.229 1.00 91.00 330 GLN A C 1
ATOM 2434 O O . GLN A 1 330 ? 23.822 1.213 -3.513 1.00 91.00 330 GLN A O 1
ATOM 2439 N N . PRO A 1 331 ? 25.226 2.651 -4.530 1.00 91.62 331 PRO A N 1
ATOM 2440 C CA . PRO A 1 331 ? 24.413 3.826 -4.239 1.00 91.62 331 PRO A CA 1
ATOM 2441 C C . PRO A 1 331 ? 22.982 3.682 -4.778 1.00 91.62 331 PRO A C 1
ATOM 2443 O O . PRO A 1 331 ? 22.741 2.993 -5.771 1.00 91.62 331 PRO A O 1
ATOM 2446 N N . ALA A 1 332 ? 22.022 4.331 -4.121 1.00 91.94 332 ALA A N 1
ATOM 2447 C CA . ALA A 1 332 ? 20.626 4.288 -4.541 1.00 91.94 332 ALA A CA 1
ATOM 2448 C C . ALA A 1 332 ? 20.458 4.798 -5.989 1.00 91.94 332 ALA A C 1
ATOM 2450 O O . ALA A 1 332 ? 21.066 5.789 -6.399 1.00 91.94 332 ALA A O 1
ATOM 2451 N N . GLY A 1 333 ? 19.656 4.079 -6.773 1.00 92.44 333 GLY A N 1
ATOM 2452 C CA . GLY A 1 333 ? 19.491 4.276 -8.215 1.00 92.44 333 GLY A CA 1
ATOM 2453 C C . GLY A 1 333 ? 20.511 3.528 -9.086 1.00 92.44 333 GLY A C 1
ATOM 2454 O O . GLY A 1 333 ? 20.492 3.669 -10.316 1.00 92.44 333 GLY A O 1
ATOM 2455 N N . GLU A 1 334 ? 21.422 2.759 -8.478 1.00 94.38 334 GLU A N 1
ATOM 2456 C CA . GLU A 1 334 ? 22.471 1.982 -9.157 1.00 94.38 334 GLU A CA 1
ATOM 2457 C C . GLU A 1 334 ? 22.432 0.477 -8.835 1.00 94.38 334 GLU A C 1
ATOM 2459 O O . GLU A 1 334 ? 23.273 -0.284 -9.314 1.00 94.38 334 GLU A O 1
ATOM 2464 N N . ASN A 1 335 ? 21.434 0.024 -8.082 1.00 94.38 335 ASN A N 1
ATOM 2465 C CA . ASN A 1 335 ? 21.224 -1.370 -7.718 1.00 94.38 335 ASN A CA 1
ATOM 2466 C C . ASN A 1 335 ? 20.341 -2.124 -8.729 1.00 94.38 335 ASN A C 1
ATOM 2468 O O . ASN A 1 335 ? 19.782 -1.588 -9.688 1.00 94.38 335 ASN A O 1
ATOM 2472 N N . LEU A 1 336 ? 20.201 -3.431 -8.505 1.00 94.12 336 LEU A N 1
ATOM 2473 C CA . LEU A 1 336 ? 19.428 -4.312 -9.379 1.00 94.12 336 LEU A CA 1
ATOM 2474 C C . LEU A 1 336 ? 17.939 -3.927 -9.448 1.00 94.12 336 LEU A C 1
ATOM 2476 O O . LEU A 1 336 ? 17.349 -3.969 -10.523 1.00 94.12 336 LEU A O 1
ATOM 2480 N N . LEU A 1 337 ? 17.337 -3.568 -8.308 1.00 94.12 337 LEU A N 1
ATOM 2481 C CA . LEU A 1 337 ? 15.884 -3.398 -8.150 1.00 94.12 337 LEU A CA 1
ATOM 2482 C C . LEU A 1 337 ? 15.438 -1.939 -7.943 1.00 94.12 337 LEU A C 1
ATOM 2484 O O . LEU A 1 337 ? 14.281 -1.696 -7.606 1.00 94.12 337 LEU A O 1
ATOM 2488 N N . ASP A 1 338 ? 16.326 -0.969 -8.160 1.00 92.25 338 ASP A N 1
ATOM 2489 C CA . ASP A 1 338 ? 16.059 0.469 -7.998 1.00 92.25 338 ASP A CA 1
ATOM 2490 C C . ASP A 1 338 ? 16.361 1.274 -9.278 1.00 92.25 338 ASP A C 1
ATOM 2492 O O . ASP A 1 338 ? 16.669 2.460 -9.225 1.00 92.25 338 ASP A O 1
ATOM 2496 N N . MET A 1 339 ? 16.231 0.633 -10.447 1.00 92.12 339 MET A N 1
ATOM 2497 C CA . MET A 1 339 ? 16.495 1.210 -11.778 1.00 92.12 339 MET A CA 1
ATOM 2498 C C . MET A 1 339 ? 17.984 1.352 -12.152 1.00 92.12 339 MET A C 1
ATOM 2500 O O . MET A 1 339 ? 18.321 1.963 -13.178 1.00 92.12 339 MET A O 1
ATOM 2504 N N . GLY A 1 340 ? 18.894 0.754 -11.380 1.00 94.25 340 GLY A N 1
ATOM 2505 C CA . GLY A 1 340 ? 20.311 0.674 -11.730 1.00 94.25 340 GLY A CA 1
ATOM 2506 C C . GLY A 1 340 ? 20.591 -0.195 -12.956 1.00 94.25 340 GLY A C 1
ATOM 2507 O O . GLY A 1 340 ? 21.311 0.251 -13.857 1.00 94.25 340 GLY A O 1
ATOM 2508 N N . ALA A 1 341 ? 19.980 -1.380 -13.028 1.00 96.38 341 ALA A N 1
ATOM 2509 C CA . ALA A 1 341 ? 20.154 -2.342 -14.117 1.00 96.38 341 ALA A CA 1
ATOM 2510 C C . ALA A 1 341 ? 19.387 -1.960 -15.400 1.00 96.38 341 ALA A C 1
ATOM 2512 O O . ALA A 1 341 ? 18.271 -1.443 -15.360 1.00 96.38 341 ALA A O 1
ATOM 2513 N N . HIS A 1 342 ? 19.953 -2.257 -16.576 1.00 97.81 342 HIS A N 1
ATOM 2514 C CA . HIS A 1 342 ? 19.308 -1.985 -17.874 1.00 97.81 342 HIS A CA 1
ATOM 2515 C C . HIS A 1 342 ? 18.137 -2.922 -18.205 1.00 97.81 342 HIS A C 1
ATOM 2517 O O . HIS A 1 342 ? 17.314 -2.630 -19.063 1.00 97.81 342 HIS A O 1
ATOM 2523 N N . PHE A 1 343 ? 18.029 -4.048 -17.511 1.00 97.75 343 PHE A N 1
ATOM 2524 C CA . PHE A 1 343 ? 16.931 -5.009 -17.660 1.00 97.75 343 PHE A CA 1
ATOM 2525 C C . PHE A 1 343 ? 15.912 -4.933 -16.510 1.00 97.75 343 PHE A C 1
ATOM 2527 O O . PHE A 1 343 ? 15.019 -5.772 -16.429 1.00 97.75 343 PHE A O 1
ATOM 2534 N N . TYR A 1 344 ? 16.021 -3.924 -15.641 1.00 97.62 344 TYR A N 1
ATOM 2535 C CA . TYR A 1 344 ? 15.025 -3.587 -14.624 1.00 97.62 344 TYR A CA 1
ATOM 2536 C C . TYR A 1 344 ? 14.856 -2.062 -14.573 1.00 97.62 344 TYR A C 1
ATOM 2538 O O . TYR A 1 344 ? 15.461 -1.376 -13.753 1.00 97.62 344 TYR A O 1
ATOM 2546 N N . ASN A 1 345 ? 14.124 -1.498 -15.538 1.00 97.19 345 ASN A N 1
ATOM 2547 C CA . ASN A 1 345 ? 14.030 -0.047 -15.730 1.00 97.19 345 ASN A CA 1
ATOM 2548 C C . ASN A 1 345 ? 12.776 0.366 -16.515 1.00 97.19 345 ASN A C 1
ATOM 2550 O O . ASN A 1 345 ? 12.025 -0.467 -17.015 1.00 97.19 345 ASN A O 1
ATOM 2554 N N . THR A 1 346 ? 12.581 1.674 -16.671 1.00 97.69 346 THR A N 1
ATOM 2555 C CA . THR A 1 346 ? 11.603 2.253 -17.597 1.00 97.69 346 THR A CA 1
ATOM 2556 C C . THR A 1 346 ? 12.310 3.000 -18.720 1.00 97.69 346 THR A C 1
ATOM 2558 O O . THR A 1 346 ? 13.274 3.727 -18.478 1.00 97.69 346 THR A O 1
ATOM 2561 N N . TYR A 1 347 ? 11.816 2.849 -19.949 1.00 98.50 347 TYR A N 1
ATOM 2562 C CA . TYR A 1 347 ? 12.413 3.444 -21.143 1.00 98.50 347 TYR A CA 1
ATOM 2563 C C . TYR A 1 347 ? 11.410 4.291 -21.907 1.00 98.50 347 TYR A C 1
ATOM 2565 O O . TYR A 1 347 ? 10.274 3.874 -22.131 1.00 98.50 347 TYR A O 1
ATOM 2573 N N . ARG A 1 348 ? 11.844 5.489 -22.311 1.00 98.69 348 ARG A N 1
ATOM 2574 C CA . ARG A 1 348 ? 11.067 6.387 -23.169 1.00 98.69 348 ARG A CA 1
ATOM 2575 C C . ARG A 1 348 ? 11.049 5.843 -24.600 1.00 98.69 348 ARG A C 1
ATOM 2577 O O . ARG A 1 348 ? 12.065 5.377 -25.101 1.00 98.69 348 ARG A O 1
ATOM 2584 N N . THR A 1 349 ? 9.896 5.944 -25.242 1.00 98.81 349 THR A N 1
ATOM 2585 C CA . THR A 1 349 ? 9.627 5.492 -26.617 1.00 98.81 349 THR A CA 1
ATOM 2586 C C . THR A 1 349 ? 9.481 6.680 -27.574 1.00 98.81 349 THR A C 1
ATOM 2588 O O . THR A 1 349 ? 9.450 7.831 -27.125 1.00 98.81 349 THR A O 1
ATOM 2591 N N . ALA A 1 350 ? 9.405 6.425 -28.885 1.00 98.69 350 ALA A N 1
ATOM 2592 C CA . ALA A 1 350 ? 9.388 7.465 -29.926 1.00 98.69 350 ALA A CA 1
ATOM 2593 C C . ALA A 1 350 ? 8.244 8.489 -29.771 1.00 98.69 350 ALA A C 1
ATOM 2595 O O . ALA A 1 350 ? 8.381 9.647 -30.156 1.00 98.69 350 ALA A O 1
ATOM 2596 N N . ASP A 1 351 ? 7.121 8.079 -29.178 1.00 98.31 351 ASP A N 1
ATOM 2597 C CA . ASP A 1 351 ? 5.931 8.895 -28.924 1.00 98.31 351 ASP A CA 1
ATOM 2598 C C . ASP A 1 351 ? 5.902 9.506 -27.509 1.00 98.31 351 ASP A C 1
ATOM 2600 O O . ASP A 1 351 ? 4.847 9.898 -27.015 1.00 98.31 351 ASP A O 1
ATOM 2604 N N . ASN A 1 352 ? 7.057 9.609 -26.836 1.00 97.81 352 ASN A N 1
ATOM 2605 C CA . ASN A 1 352 ? 7.207 10.136 -25.469 1.00 97.81 352 ASN A CA 1
ATOM 2606 C C . ASN A 1 352 ? 6.428 9.374 -24.383 1.00 97.81 352 ASN A C 1
ATOM 2608 O O . ASN A 1 352 ? 6.306 9.849 -23.250 1.00 97.81 352 ASN A O 1
ATOM 2612 N N . ARG A 1 353 ? 5.952 8.174 -24.712 1.00 98.19 353 ARG A N 1
ATOM 2613 C CA . ARG A 1 353 ? 5.397 7.191 -23.782 1.00 98.19 353 ARG A CA 1
ATOM 2614 C C . ARG A 1 353 ? 6.519 6.343 -23.183 1.00 98.19 353 ARG A C 1
ATOM 2616 O O . ARG A 1 353 ? 7.682 6.485 -23.570 1.00 98.19 353 ARG A O 1
ATOM 2623 N N . PHE A 1 354 ? 6.189 5.451 -22.253 1.00 98.69 354 PHE A N 1
ATOM 2624 C CA . PHE A 1 354 ? 7.175 4.599 -21.592 1.00 98.69 354 PHE A CA 1
ATOM 2625 C C . PHE A 1 354 ? 6.789 3.126 -21.649 1.00 98.69 354 PHE A C 1
ATOM 2627 O O . PHE A 1 354 ? 5.611 2.779 -21.578 1.00 98.69 354 PHE A O 1
ATOM 2634 N N . VAL A 1 355 ? 7.802 2.268 -21.700 1.00 98.56 355 VAL A N 1
ATOM 2635 C CA . VAL A 1 355 ? 7.691 0.839 -21.390 1.00 98.56 355 VAL A CA 1
ATOM 2636 C C . VAL A 1 355 ? 8.446 0.542 -20.098 1.00 98.56 355 VAL A C 1
ATOM 2638 O O . VAL A 1 355 ? 9.454 1.185 -19.802 1.00 98.56 355 VAL A O 1
ATOM 2641 N N . ALA A 1 356 ? 7.951 -0.417 -19.325 1.00 98.44 356 ALA A N 1
ATOM 2642 C CA . ALA A 1 356 ? 8.636 -0.989 -18.176 1.00 98.44 356 ALA A CA 1
ATOM 2643 C C . ALA A 1 356 ? 9.269 -2.323 -18.579 1.00 98.44 356 ALA A C 1
ATOM 2645 O O . ALA A 1 356 ? 8.646 -3.117 -19.284 1.00 98.44 356 ALA A O 1
ATOM 2646 N N . VAL A 1 357 ? 10.497 -2.548 -18.125 1.00 98.62 357 VAL A N 1
ATOM 2647 C CA . VAL A 1 357 ? 11.293 -3.752 -18.360 1.00 98.62 357 VAL A CA 1
ATOM 2648 C C . VAL A 1 357 ? 11.660 -4.345 -17.007 1.00 98.62 357 VAL A C 1
ATOM 2650 O O . VAL A 1 357 ? 12.172 -3.627 -16.151 1.00 98.62 357 VAL A O 1
ATOM 2653 N N . GLY A 1 358 ? 11.417 -5.642 -16.828 1.00 97.88 358 GLY A N 1
ATOM 2654 C CA . GLY A 1 358 ? 11.762 -6.398 -15.619 1.00 97.88 358 GLY A CA 1
ATOM 2655 C C . GLY A 1 358 ? 12.287 -7.799 -15.938 1.00 97.88 358 GLY A C 1
ATOM 2656 O O . GLY A 1 358 ? 11.822 -8.777 -15.364 1.00 97.88 358 GLY A O 1
ATOM 2657 N N . ALA A 1 359 ? 13.202 -7.910 -16.900 1.00 97.94 359 ALA A N 1
ATOM 2658 C CA . ALA A 1 359 ? 13.746 -9.170 -17.406 1.00 97.94 359 ALA A CA 1
ATOM 2659 C C . ALA A 1 359 ? 15.004 -9.591 -16.625 1.00 97.94 359 ALA A C 1
ATOM 2661 O O . ALA A 1 359 ? 16.115 -9.563 -17.155 1.00 97.94 359 ALA A O 1
ATOM 2662 N N . ILE A 1 360 ? 14.842 -9.922 -15.342 1.00 96.88 360 ILE A N 1
ATOM 2663 C CA . ILE A 1 360 ? 15.964 -10.264 -14.451 1.00 96.88 360 ILE A CA 1
ATOM 2664 C C . ILE A 1 360 ? 16.543 -11.635 -14.804 1.00 96.88 360 ILE A C 1
ATOM 2666 O O . ILE A 1 360 ? 17.758 -11.807 -14.851 1.00 96.88 360 ILE A O 1
ATOM 2670 N N . GLU A 1 361 ? 15.690 -12.614 -15.072 1.00 97.50 361 GLU A N 1
ATOM 2671 C CA . GLU A 1 361 ? 16.109 -13.981 -15.328 1.00 97.50 361 GLU A CA 1
ATOM 2672 C C . GLU A 1 361 ? 16.714 -14.135 -16.740 1.00 97.50 361 GLU A C 1
ATOM 2674 O O . GLU A 1 361 ? 16.150 -13.609 -17.709 1.00 97.50 361 GLU A O 1
ATOM 2679 N N . PRO A 1 362 ? 17.822 -14.891 -16.909 1.00 97.06 362 PRO A N 1
ATOM 2680 C CA . PRO A 1 362 ? 18.553 -14.967 -18.181 1.00 97.06 362 PRO A CA 1
ATOM 2681 C C . PRO A 1 362 ? 17.704 -15.380 -19.390 1.00 97.06 362 PRO A C 1
ATOM 2683 O O . PRO A 1 362 ? 17.903 -14.879 -20.499 1.00 97.06 362 PRO A O 1
ATOM 2686 N N . GLN A 1 363 ? 16.731 -16.272 -19.195 1.00 97.62 363 GLN A N 1
ATOM 2687 C CA . GLN A 1 363 ? 15.831 -16.707 -20.262 1.00 97.62 363 GLN A CA 1
ATOM 2688 C C . GLN A 1 363 ? 14.929 -15.571 -20.764 1.00 97.62 363 GLN A C 1
ATOM 2690 O O . GLN A 1 363 ? 14.738 -15.438 -21.972 1.00 97.62 363 GLN A O 1
ATOM 2695 N N . PHE A 1 364 ? 14.435 -14.710 -19.868 1.00 98.25 364 PHE A N 1
ATOM 2696 C CA . PHE A 1 364 ? 13.611 -13.562 -20.245 1.00 98.25 364 PHE A CA 1
ATOM 2697 C C . PHE A 1 364 ? 14.471 -12.449 -20.841 1.00 98.25 364 PHE A C 1
ATOM 2699 O O . PHE A 1 364 ? 14.084 -11.828 -21.830 1.00 98.25 364 PHE A O 1
ATOM 2706 N N . TYR A 1 365 ? 15.683 -12.254 -20.310 1.00 98.38 365 TYR A N 1
ATOM 2707 C CA . TYR A 1 365 ? 16.663 -11.327 -20.875 1.00 98.38 365 TYR A CA 1
ATOM 2708 C C . TYR A 1 365 ? 17.054 -11.708 -22.310 1.00 98.38 365 TYR A C 1
ATOM 2710 O O . TYR A 1 365 ? 17.140 -10.847 -23.181 1.00 98.38 365 TYR A O 1
ATOM 2718 N N . THR A 1 366 ? 17.197 -13.003 -22.599 1.00 97.88 366 THR A N 1
ATOM 2719 C CA . THR A 1 366 ? 17.442 -13.492 -23.965 1.00 97.88 366 THR A CA 1
ATOM 2720 C C . THR A 1 366 ? 16.295 -13.102 -24.904 1.00 97.88 366 THR A C 1
ATOM 2722 O O . THR A 1 366 ? 16.537 -12.550 -25.976 1.00 97.88 366 THR A O 1
ATOM 2725 N N . LYS A 1 367 ? 15.036 -13.292 -24.481 1.00 98.38 367 LYS A N 1
ATOM 2726 C CA . LYS A 1 367 ? 13.855 -12.873 -25.261 1.00 98.38 367 LYS A CA 1
ATOM 2727 C C . LYS A 1 367 ? 13.744 -11.363 -25.430 1.00 98.38 367 LYS A C 1
ATOM 2729 O O . LYS A 1 367 ? 13.306 -10.895 -26.482 1.00 98.38 367 LYS A O 1
ATOM 2734 N N . LEU A 1 368 ? 14.181 -10.602 -24.433 1.00 98.62 368 LEU A N 1
ATOM 2735 C CA . LEU A 1 368 ? 14.296 -9.154 -24.527 1.00 98.62 368 LEU A CA 1
ATOM 2736 C C . LEU A 1 368 ? 15.311 -8.740 -25.601 1.00 98.62 368 LEU A C 1
ATOM 2738 O O . LEU A 1 368 ? 14.976 -7.928 -26.460 1.00 98.62 368 LEU A O 1
ATOM 2742 N N . LEU A 1 369 ? 16.516 -9.320 -25.599 1.00 98.44 369 LEU A N 1
ATOM 2743 C CA . LEU A 1 369 ? 17.545 -9.030 -26.604 1.00 98.44 369 LEU A CA 1
ATOM 2744 C C . LEU A 1 369 ? 17.103 -9.41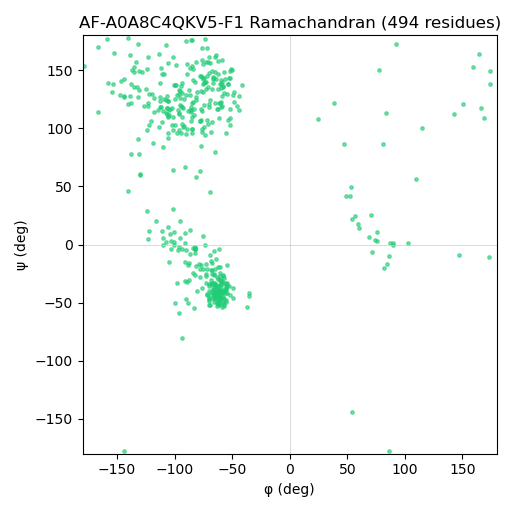1 -28.023 1.00 98.44 369 LEU A C 1
ATOM 2746 O O . LEU A 1 369 ? 17.302 -8.619 -28.944 1.00 98.44 369 LEU A O 1
ATOM 2750 N N . GLU A 1 370 ? 16.445 -10.566 -28.188 1.00 98.00 370 GLU A N 1
ATOM 2751 C CA . GLU A 1 370 ? 15.828 -10.974 -29.459 1.00 98.00 370 GLU A CA 1
ATOM 2752 C C . GLU A 1 370 ? 14.835 -9.909 -29.957 1.00 98.00 370 GLU A C 1
ATOM 2754 O O . GLU A 1 370 ? 14.889 -9.503 -31.116 1.00 98.00 370 GLU A O 1
ATOM 2759 N N . GLY A 1 371 ? 13.945 -9.416 -29.085 1.00 97.75 371 GLY A N 1
ATOM 2760 C CA . GLY A 1 371 ? 12.967 -8.382 -29.441 1.00 97.75 371 GLY A CA 1
ATOM 2761 C C . GLY A 1 371 ? 13.575 -7.003 -29.720 1.00 97.75 371 GLY A C 1
ATOM 2762 O O . GLY A 1 371 ? 13.044 -6.265 -30.546 1.00 97.75 371 GLY A O 1
ATOM 2763 N N . LEU A 1 372 ? 14.695 -6.663 -29.076 1.00 98.19 372 LEU A N 1
ATOM 2764 C CA . LEU A 1 372 ? 15.450 -5.427 -29.325 1.00 98.19 372 LEU A CA 1
ATOM 2765 C C . LEU A 1 372 ? 16.402 -5.522 -30.527 1.00 98.19 372 LEU A C 1
ATOM 2767 O O . LEU A 1 372 ? 17.055 -4.527 -30.877 1.00 98.19 372 LEU A O 1
ATOM 2771 N N . GLU A 1 373 ? 16.496 -6.701 -31.146 1.00 97.62 373 GLU A N 1
ATOM 2772 C CA . GLU A 1 373 ? 17.428 -6.994 -32.236 1.00 97.62 373 GLU A CA 1
ATOM 2773 C C . GLU A 1 373 ? 18.866 -6.633 -31.817 1.00 97.62 373 GLU A C 1
ATOM 2775 O O . GLU A 1 373 ? 19.576 -5.862 -32.473 1.00 97.62 373 GLU A O 1
ATOM 2780 N N . LEU A 1 374 ? 19.258 -7.117 -30.637 1.00 97.50 374 LEU A N 1
ATOM 2781 C CA . LEU A 1 374 ? 20.582 -6.946 -30.056 1.00 97.50 374 LEU A CA 1
ATOM 2782 C C . LEU A 1 374 ? 21.288 -8.303 -30.002 1.00 97.50 374 LEU A C 1
ATOM 2784 O O . LEU A 1 374 ? 20.773 -9.247 -29.409 1.00 97.50 374 LEU A O 1
ATOM 2788 N N . ASN A 1 375 ? 22.471 -8.399 -30.611 1.00 95.06 375 ASN A N 1
ATOM 2789 C CA . ASN A 1 375 ? 23.238 -9.642 -30.630 1.00 95.06 375 ASN A CA 1
ATOM 2790 C C . ASN A 1 375 ? 23.913 -9.878 -29.262 1.00 95.06 375 ASN A C 1
ATOM 2792 O O . ASN A 1 375 ? 24.805 -9.099 -28.920 1.00 95.06 375 ASN A O 1
ATOM 2796 N N . PRO A 1 376 ? 23.549 -10.929 -28.498 1.00 93.12 376 PRO A N 1
ATOM 2797 C CA . PRO A 1 376 ? 24.137 -11.199 -27.186 1.00 93.12 376 PRO A CA 1
ATOM 2798 C C . PRO A 1 376 ? 25.658 -11.401 -27.224 1.00 93.12 376 PRO A C 1
ATOM 2800 O O . PRO A 1 376 ? 26.329 -10.987 -26.283 1.00 93.12 376 PRO A O 1
ATOM 2803 N N . ASP A 1 377 ? 26.217 -11.935 -28.316 1.00 92.81 377 ASP A N 1
ATOM 2804 C CA . ASP A 1 377 ? 27.662 -12.195 -28.450 1.00 92.81 377 ASP A CA 1
ATOM 2805 C C . ASP A 1 377 ? 28.505 -10.909 -28.506 1.00 92.81 377 ASP A C 1
ATOM 2807 O O . ASP A 1 377 ? 29.724 -10.936 -28.347 1.00 92.81 377 ASP A O 1
ATOM 2811 N N . GLN A 1 378 ? 27.861 -9.766 -28.751 1.00 94.00 378 GLN A N 1
ATOM 2812 C CA . GLN A 1 378 ? 28.500 -8.451 -28.826 1.00 94.00 378 GLN A CA 1
ATOM 2813 C C . GLN A 1 378 ? 28.277 -7.613 -27.560 1.00 94.00 378 GLN A C 1
ATOM 2815 O O . GLN A 1 378 ? 28.691 -6.451 -27.509 1.00 94.00 378 GLN A O 1
ATOM 2820 N N . LEU A 1 379 ? 27.603 -8.170 -26.551 1.00 96.31 379 LEU A N 1
ATOM 2821 C CA . LEU A 1 379 ? 27.226 -7.471 -25.330 1.00 96.31 379 LEU A CA 1
ATOM 2822 C C . LEU A 1 379 ? 27.995 -8.010 -24.120 1.00 96.31 379 LEU A C 1
ATOM 2824 O O . LEU A 1 379 ? 28.375 -9.180 -24.084 1.00 96.31 379 LEU A O 1
ATOM 2828 N N . PRO A 1 380 ? 28.212 -7.170 -23.097 1.00 97.00 380 PRO A N 1
ATOM 2829 C CA . PRO A 1 380 ? 28.765 -7.629 -21.833 1.00 97.00 380 PRO A CA 1
ATOM 2830 C C . PRO A 1 380 ? 27.801 -8.594 -21.117 1.00 97.00 380 PRO A C 1
ATOM 2832 O O . PRO A 1 380 ? 26.592 -8.584 -21.384 1.00 97.00 380 PRO A O 1
ATOM 2835 N N . PRO A 1 381 ? 28.303 -9.390 -20.152 1.00 96.25 381 PRO A N 1
ATOM 2836 C CA . PRO A 1 381 ? 27.458 -10.222 -19.304 1.00 96.25 381 PRO A CA 1
ATOM 2837 C C . PRO A 1 381 ? 26.359 -9.404 -18.620 1.00 96.25 381 PRO A C 1
ATOM 2839 O O . PRO A 1 381 ? 26.617 -8.319 -18.099 1.00 96.25 381 PRO A O 1
ATOM 2842 N N . GLN A 1 382 ? 25.143 -9.954 -18.562 1.00 96.25 382 GLN A N 1
ATOM 2843 C CA . GLN A 1 382 ? 23.963 -9.279 -18.008 1.00 96.25 382 GLN A CA 1
ATOM 2844 C C . GLN A 1 382 ? 24.226 -8.668 -16.620 1.00 96.25 382 GLN A C 1
ATOM 2846 O O . GLN A 1 382 ? 23.888 -7.513 -16.381 1.00 96.25 382 GLN A O 1
ATOM 2851 N N . MET A 1 383 ? 24.869 -9.418 -15.722 1.00 95.25 383 MET A N 1
ATOM 2852 C CA . MET A 1 383 ? 25.124 -9.007 -14.334 1.00 95.25 383 MET A CA 1
ATOM 2853 C C . MET A 1 383 ? 26.409 -8.179 -14.147 1.00 95.25 383 MET A C 1
ATOM 2855 O O . MET A 1 383 ? 26.839 -7.967 -13.015 1.00 95.25 383 MET A O 1
ATOM 2859 N N . SER A 1 384 ? 27.032 -7.695 -15.227 1.00 95.50 384 SER A N 1
ATOM 2860 C CA . SER A 1 384 ? 28.170 -6.776 -15.129 1.00 95.50 384 SER A CA 1
ATOM 2861 C C . SER A 1 384 ? 27.699 -5.377 -14.718 1.00 95.50 384 SER A C 1
ATOM 2863 O O . SER A 1 384 ? 27.324 -4.558 -15.558 1.00 95.50 384 SER A O 1
ATOM 2865 N N . ILE A 1 385 ? 27.732 -5.095 -13.410 1.00 94.00 385 ILE A N 1
ATOM 2866 C CA . ILE A 1 385 ? 27.310 -3.807 -12.824 1.00 94.00 385 ILE A CA 1
ATOM 2867 C C . ILE A 1 385 ? 28.072 -2.633 -13.455 1.00 94.00 385 ILE A C 1
ATOM 2869 O O . ILE A 1 385 ? 27.486 -1.591 -13.744 1.00 94.00 385 ILE A O 1
ATOM 2873 N N . PHE A 1 386 ? 29.366 -2.820 -13.731 1.00 95.50 386 PHE A N 1
ATOM 2874 C CA . PHE A 1 386 ? 30.209 -1.816 -14.384 1.00 95.50 386 PHE A CA 1
ATOM 2875 C C . PHE A 1 386 ? 29.684 -1.418 -15.774 1.00 95.50 386 PHE A C 1
ATOM 2877 O O . PHE A 1 386 ? 29.778 -0.254 -16.164 1.00 95.50 386 PHE A O 1
ATOM 2884 N N . ASP A 1 387 ? 29.089 -2.361 -16.507 1.00 96.94 387 ASP A N 1
ATOM 2885 C CA . ASP A 1 387 ? 28.570 -2.130 -17.854 1.00 96.94 387 ASP A CA 1
ATOM 2886 C C . ASP A 1 387 ? 27.121 -1.619 -17.879 1.00 96.94 387 ASP A C 1
ATOM 2888 O O . ASP A 1 387 ? 26.684 -1.075 -18.901 1.00 96.94 387 ASP A O 1
ATOM 2892 N N . TRP A 1 388 ? 26.364 -1.734 -16.779 1.00 96.94 388 TRP A N 1
ATOM 2893 C CA . TRP A 1 388 ? 24.964 -1.291 -16.711 1.00 96.94 388 TRP A CA 1
ATOM 2894 C C . TRP A 1 388 ? 24.749 0.160 -17.165 1.00 96.94 388 TRP A C 1
ATOM 2896 O O . TRP A 1 388 ? 23.821 0.390 -17.944 1.00 96.94 388 TRP A O 1
ATOM 2906 N N . PRO A 1 389 ? 25.579 1.159 -16.792 1.00 96.19 389 PRO A N 1
ATOM 2907 C CA . PRO A 1 389 ? 25.408 2.527 -17.283 1.00 96.19 389 PRO A CA 1
ATOM 2908 C C . PRO A 1 389 ? 25.483 2.641 -18.811 1.00 96.19 389 PRO A C 1
ATOM 2910 O O . PRO A 1 389 ? 24.703 3.381 -19.413 1.00 96.19 389 PRO A O 1
ATOM 2913 N N . ARG A 1 390 ? 26.393 1.896 -19.453 1.00 97.38 390 ARG A N 1
ATOM 2914 C CA . ARG A 1 390 ? 26.512 1.852 -20.918 1.00 97.38 390 ARG A CA 1
ATOM 2915 C C . ARG A 1 390 ? 25.316 1.132 -21.534 1.00 97.38 390 ARG A C 1
ATOM 2917 O O . ARG A 1 390 ? 24.717 1.647 -22.475 1.00 97.38 390 ARG A O 1
ATOM 2924 N N . MET A 1 391 ? 24.943 -0.021 -20.987 1.00 98.19 391 MET A N 1
ATOM 2925 C CA . MET A 1 391 ? 23.818 -0.813 -21.482 1.00 98.19 391 MET A CA 1
ATOM 2926 C C . MET A 1 391 ? 22.481 -0.077 -21.362 1.00 98.19 391 MET A C 1
ATOM 2928 O O . MET A 1 391 ? 21.654 -0.161 -22.269 1.00 98.19 391 MET A O 1
ATOM 2932 N N . LYS A 1 392 ? 22.292 0.728 -20.308 1.00 97.88 392 LYS A N 1
ATOM 2933 C CA . LYS A 1 392 ? 21.116 1.597 -20.163 1.00 97.88 392 LYS A CA 1
ATOM 2934 C C . LYS A 1 392 ? 20.971 2.572 -21.328 1.00 97.88 392 LYS A C 1
ATOM 2936 O O . LYS A 1 392 ? 19.851 2.772 -21.787 1.00 97.88 392 LYS A O 1
ATOM 2941 N N . LYS A 1 393 ? 22.074 3.146 -21.824 1.00 98.00 393 LYS A N 1
ATOM 2942 C CA . LYS A 1 393 ? 22.053 4.046 -22.991 1.00 98.00 393 LYS A CA 1
ATOM 2943 C C . LYS A 1 393 ? 21.644 3.301 -24.260 1.00 98.00 393 LYS A C 1
ATOM 2945 O O . LYS A 1 393 ? 20.732 3.749 -24.940 1.00 98.00 393 LYS A O 1
ATOM 2950 N N . ILE A 1 394 ? 22.232 2.128 -24.504 1.00 98.31 394 ILE A N 1
ATOM 2951 C CA . ILE A 1 394 ? 21.897 1.283 -25.664 1.00 98.31 394 ILE A CA 1
ATOM 2952 C C . ILE A 1 394 ? 20.408 0.912 -25.658 1.00 98.31 394 ILE A C 1
ATOM 2954 O O . ILE A 1 394 ? 19.732 1.028 -26.676 1.00 98.31 394 ILE A O 1
ATOM 2958 N N . PHE A 1 395 ? 19.875 0.492 -24.508 1.00 98.56 395 PHE A N 1
ATOM 2959 C CA . PHE A 1 395 ? 18.459 0.142 -24.388 1.00 98.56 395 PHE A CA 1
ATOM 2960 C C . PHE A 1 395 ? 17.564 1.368 -24.582 1.00 98.56 395 PHE A C 1
ATOM 2962 O O . PHE A 1 395 ? 16.572 1.283 -25.301 1.00 98.56 395 PHE A O 1
ATOM 2969 N N . ALA A 1 396 ? 17.927 2.517 -24.005 1.00 98.62 396 ALA A N 1
ATOM 2970 C CA . ALA A 1 396 ? 17.179 3.756 -24.193 1.00 98.62 396 ALA A CA 1
ATOM 2971 C C . ALA A 1 396 ? 17.132 4.190 -25.664 1.00 98.62 396 ALA A C 1
ATOM 2973 O O . ALA A 1 396 ? 16.060 4.533 -26.155 1.00 98.62 396 ALA A O 1
ATOM 2974 N N . GLU A 1 397 ? 18.258 4.121 -26.377 1.00 98.50 397 GLU A N 1
ATOM 2975 C CA . GLU A 1 397 ? 18.328 4.403 -27.814 1.00 98.50 397 GLU A CA 1
ATOM 2976 C C . GLU A 1 397 ? 17.445 3.444 -28.610 1.00 98.50 397 GLU A C 1
ATOM 2978 O O . GLU A 1 397 ? 16.644 3.890 -29.429 1.00 98.50 397 GLU A O 1
ATOM 2983 N N . LYS A 1 398 ? 17.521 2.138 -28.322 1.00 98.44 398 LYS A N 1
ATOM 2984 C CA . LYS A 1 398 ? 16.680 1.130 -28.976 1.00 98.44 398 LYS A CA 1
ATOM 2985 C C . LYS A 1 398 ? 15.199 1.406 -28.755 1.00 98.44 398 LYS A C 1
ATOM 2987 O O . LYS A 1 398 ? 14.469 1.532 -29.733 1.00 98.44 398 LYS A O 1
ATOM 2992 N N . PHE A 1 399 ? 14.754 1.551 -27.507 1.00 98.69 399 PHE A N 1
ATOM 2993 C CA . PHE A 1 399 ? 13.345 1.804 -27.202 1.00 98.69 399 PHE A CA 1
ATOM 2994 C C . PHE A 1 399 ? 12.840 3.132 -27.784 1.00 98.69 399 PHE A C 1
ATOM 2996 O O . PHE A 1 399 ? 11.679 3.211 -28.187 1.00 98.69 399 PHE A O 1
ATOM 3003 N N . ALA A 1 400 ? 13.697 4.145 -27.927 1.00 98.62 400 ALA A N 1
ATOM 3004 C CA . ALA A 1 400 ? 13.337 5.416 -28.549 1.00 98.62 400 ALA A CA 1
ATOM 3005 C C . ALA A 1 400 ? 13.067 5.323 -30.066 1.00 98.62 400 ALA A C 1
ATOM 3007 O O . ALA A 1 400 ? 12.488 6.251 -30.626 1.00 98.62 400 ALA A O 1
ATOM 3008 N N . CYS A 1 401 ? 13.439 4.229 -30.744 1.00 98.38 401 CYS A N 1
ATOM 3009 C CA . CYS A 1 401 ? 13.250 4.077 -32.193 1.00 98.38 401 CYS A CA 1
ATOM 3010 C C . CYS A 1 401 ? 11.824 3.695 -32.626 1.00 98.38 401 CYS A C 1
ATOM 3012 O O . CYS A 1 401 ? 11.507 3.808 -33.809 1.00 98.38 401 CYS A O 1
ATOM 3014 N N . ARG A 1 402 ? 10.973 3.202 -31.718 1.00 98.62 402 ARG A N 1
ATOM 3015 C CA . ARG A 1 402 ? 9.589 2.787 -32.022 1.00 98.62 402 ARG A CA 1
ATOM 3016 C C . ARG A 1 402 ? 8.622 3.346 -30.980 1.00 98.62 402 ARG A C 1
ATOM 3018 O O . ARG A 1 402 ? 9.034 3.692 -29.871 1.00 98.62 402 ARG A O 1
ATOM 3025 N N . THR A 1 403 ? 7.347 3.469 -31.338 1.00 98.81 403 THR A N 1
ATOM 3026 C CA . THR A 1 403 ? 6.300 3.903 -30.400 1.00 98.81 403 THR A CA 1
ATOM 3027 C C . THR A 1 403 ? 6.026 2.827 -29.351 1.00 98.81 403 THR A C 1
ATOM 3029 O O . THR A 1 403 ? 6.339 1.651 -29.554 1.00 98.81 403 THR A O 1
ATOM 3032 N N . MET A 1 404 ? 5.403 3.195 -28.229 1.00 98.31 404 MET A N 1
ATOM 3033 C CA . MET A 1 404 ? 4.996 2.217 -27.211 1.00 98.31 404 MET A CA 1
ATOM 3034 C C . MET A 1 404 ? 4.111 1.103 -27.793 1.00 98.31 404 MET A C 1
ATOM 3036 O O . MET A 1 404 ? 4.328 -0.063 -27.479 1.00 98.31 404 MET A O 1
ATOM 3040 N N . ALA A 1 405 ? 3.162 1.441 -28.673 1.00 97.75 405 ALA A N 1
ATOM 3041 C CA . ALA A 1 405 ? 2.276 0.462 -29.309 1.00 97.75 405 ALA A CA 1
ATOM 3042 C C . ALA A 1 405 ? 3.047 -0.545 -30.182 1.00 97.75 405 ALA A C 1
ATOM 3044 O O . ALA A 1 405 ? 2.819 -1.746 -30.077 1.00 97.75 405 ALA A O 1
ATOM 3045 N N . GLN A 1 406 ? 4.020 -0.074 -30.967 1.00 98.44 406 GLN A N 1
ATOM 3046 C CA . GLN A 1 406 ? 4.882 -0.950 -31.766 1.00 98.44 406 GLN A CA 1
ATOM 3047 C C . GLN A 1 406 ? 5.727 -1.876 -30.881 1.00 98.44 406 GLN A C 1
ATOM 3049 O O . GLN A 1 406 ? 5.928 -3.038 -31.220 1.00 98.44 406 GLN A O 1
ATOM 3054 N N . TRP A 1 407 ? 6.209 -1.401 -29.728 1.00 98.50 407 TRP A N 1
ATOM 3055 C CA . TRP A 1 407 ? 6.892 -2.279 -28.772 1.00 98.50 407 TRP A CA 1
ATOM 3056 C C . TRP A 1 407 ? 5.958 -3.311 -28.149 1.00 98.50 407 TRP A C 1
ATOM 3058 O O . TRP A 1 407 ? 6.371 -4.455 -27.972 1.00 98.50 407 TRP A O 1
ATOM 3068 N N . CYS A 1 408 ? 4.708 -2.947 -27.858 1.00 97.44 408 CYS A N 1
ATOM 3069 C CA . CYS A 1 408 ? 3.710 -3.914 -27.413 1.00 97.44 408 CYS A CA 1
ATOM 3070 C C . CYS A 1 408 ? 3.518 -5.029 -28.448 1.00 97.44 408 CYS A C 1
ATOM 3072 O O . CYS A 1 408 ? 3.550 -6.188 -28.058 1.00 97.44 408 CYS A O 1
ATOM 3074 N N . GLU A 1 409 ? 3.416 -4.707 -29.741 1.00 97.81 409 GLU A N 1
ATOM 3075 C CA . GLU A 1 409 ? 3.326 -5.710 -30.818 1.00 97.81 409 GLU A CA 1
ATOM 3076 C C . GLU A 1 409 ? 4.576 -6.604 -30.886 1.00 97.81 409 GLU A C 1
ATOM 3078 O O . GLU A 1 409 ? 4.476 -7.821 -31.023 1.00 97.81 409 GLU A O 1
ATOM 3083 N N . VAL A 1 410 ? 5.775 -6.026 -30.741 1.00 98.31 410 VAL A N 1
ATOM 3084 C CA . VAL A 1 410 ? 7.040 -6.784 -30.764 1.00 98.31 410 VAL A CA 1
ATOM 3085 C C . VAL A 1 410 ? 7.125 -7.801 -29.627 1.00 98.31 410 VAL A C 1
ATOM 3087 O O . VAL A 1 410 ? 7.687 -8.883 -29.827 1.00 98.31 410 VAL A O 1
ATOM 3090 N N . PHE A 1 411 ? 6.632 -7.451 -28.439 1.00 97.88 411 PHE A N 1
ATOM 3091 C CA . PHE A 1 411 ? 6.729 -8.280 -27.234 1.00 97.88 411 PHE A CA 1
ATOM 3092 C C . PHE A 1 411 ? 5.449 -9.060 -26.912 1.00 97.88 411 PHE A C 1
ATOM 3094 O O . PHE A 1 411 ? 5.437 -9.833 -25.954 1.00 97.88 411 PHE A O 1
ATOM 3101 N N . GLU A 1 412 ? 4.393 -8.917 -27.713 1.00 95.38 412 GLU A N 1
ATOM 3102 C CA . GLU A 1 412 ? 3.149 -9.655 -27.524 1.00 95.38 412 GLU A CA 1
ATOM 3103 C C . GLU A 1 412 ? 3.400 -11.170 -27.573 1.00 95.38 412 GLU A C 1
ATOM 3105 O O . GLU A 1 412 ? 4.048 -11.696 -28.480 1.00 95.38 412 GLU A O 1
ATOM 3110 N N . GLY A 1 413 ? 2.919 -11.881 -26.549 1.00 93.56 413 GLY A N 1
ATOM 3111 C CA . GLY A 1 413 ? 3.090 -13.331 -26.423 1.00 93.56 413 GLY A CA 1
ATOM 3112 C C . GLY A 1 413 ? 4.523 -13.800 -26.141 1.00 93.56 413 GLY A C 1
ATOM 3113 O O . GLY A 1 413 ? 4.759 -15.007 -26.138 1.00 93.56 413 GLY A O 1
ATOM 3114 N N . LYS A 1 414 ? 5.476 -12.887 -25.901 1.00 95.44 414 LYS A N 1
ATOM 3115 C CA . LYS A 1 414 ? 6.856 -13.228 -25.535 1.00 95.44 414 LYS A CA 1
ATOM 3116 C C . LYS A 1 414 ? 7.072 -13.097 -24.033 1.00 95.44 414 LYS A C 1
ATOM 3118 O O . LYS A 1 414 ? 6.742 -12.078 -23.431 1.00 95.44 414 LYS A O 1
ATOM 3123 N N . ASP A 1 415 ? 7.768 -14.070 -23.460 1.00 95.88 415 ASP A N 1
ATOM 3124 C CA . ASP A 1 415 ? 8.247 -14.016 -22.077 1.00 95.88 415 ASP A CA 1
ATOM 3125 C C . ASP A 1 415 ? 9.498 -13.122 -21.971 1.00 95.88 415 ASP A C 1
ATOM 3127 O O . ASP A 1 415 ? 10.597 -13.588 -21.694 1.00 95.88 415 ASP A O 1
ATOM 3131 N N . ALA A 1 416 ? 9.350 -11.829 -22.270 1.00 97.19 416 ALA A N 1
ATOM 3132 C CA . ALA A 1 416 ? 10.436 -10.840 -22.256 1.00 97.19 416 ALA A CA 1
ATOM 3133 C C . ALA A 1 416 ? 10.318 -9.816 -21.112 1.00 97.19 416 ALA A C 1
ATOM 3135 O O . ALA A 1 416 ? 11.155 -8.923 -21.001 1.00 97.19 416 ALA A O 1
ATOM 3136 N N . CYS A 1 417 ? 9.272 -9.913 -20.282 1.00 97.81 417 CYS A N 1
ATOM 3137 C CA . CYS A 1 417 ? 8.997 -8.991 -19.173 1.00 97.81 417 CYS A CA 1
ATOM 3138 C C . CYS A 1 417 ? 8.990 -7.505 -19.587 1.00 97.81 417 CYS A C 1
ATOM 3140 O O . CYS A 1 417 ? 9.518 -6.655 -18.865 1.00 97.81 417 CYS A O 1
ATOM 3142 N N . VAL A 1 418 ? 8.396 -7.196 -20.747 1.00 98.38 418 VAL A N 1
ATOM 3143 C CA . VAL A 1 418 ? 8.193 -5.824 -21.239 1.00 98.38 418 VAL A CA 1
ATOM 3144 C C . VAL A 1 418 ? 6.705 -5.503 -21.257 1.00 98.38 418 VAL A C 1
ATOM 3146 O O . VAL A 1 418 ? 5.917 -6.236 -21.849 1.00 98.38 418 VAL A O 1
ATOM 3149 N N . THR A 1 419 ? 6.316 -4.393 -20.635 1.00 97.88 419 THR A N 1
ATOM 3150 C CA . THR A 1 419 ? 4.915 -3.945 -20.575 1.00 97.88 419 THR A CA 1
ATOM 3151 C C . THR A 1 419 ? 4.797 -2.441 -20.811 1.00 97.88 419 THR A C 1
ATOM 3153 O O . THR A 1 419 ? 5.708 -1.701 -20.429 1.00 97.88 419 THR A O 1
ATOM 3156 N N . PRO A 1 420 ? 3.684 -1.941 -21.376 1.00 97.94 420 PRO A N 1
ATOM 3157 C CA . PRO A 1 420 ? 3.452 -0.503 -21.470 1.00 97.94 420 PRO A CA 1
ATOM 3158 C C . PRO A 1 420 ? 3.268 0.122 -2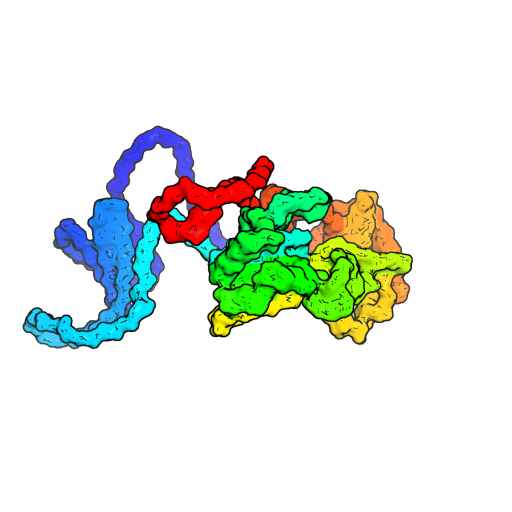0.081 1.00 97.94 420 PRO A C 1
ATOM 3160 O O . PRO A 1 420 ? 2.629 -0.459 -19.202 1.00 97.94 420 PRO A O 1
ATOM 3163 N N . VAL A 1 421 ? 3.769 1.344 -19.891 1.00 98.25 421 VAL A N 1
ATOM 3164 C CA . VAL A 1 421 ? 3.414 2.172 -18.731 1.00 98.25 421 VAL A CA 1
ATOM 3165 C C . VAL A 1 421 ? 2.121 2.916 -19.066 1.00 98.25 421 VAL A C 1
ATOM 3167 O O . VAL A 1 421 ? 2.113 3.922 -19.785 1.00 98.25 421 VAL A O 1
ATOM 3170 N N . LEU A 1 422 ? 1.009 2.375 -18.571 1.00 97.44 422 LEU A N 1
ATOM 3171 C CA . LEU A 1 422 ? -0.329 2.912 -18.803 1.00 97.44 422 LEU A CA 1
ATOM 3172 C C . LEU A 1 422 ? -0.615 4.130 -17.920 1.00 97.44 422 LEU A C 1
ATOM 3174 O O . LEU A 1 422 ? -0.233 4.183 -16.749 1.00 97.44 422 LEU A O 1
ATOM 3178 N N . HIS A 1 423 ? -1.368 5.084 -18.458 1.00 95.31 423 HIS A N 1
ATOM 3179 C CA . HIS A 1 423 ? -1.995 6.128 -17.658 1.00 95.31 423 HIS A CA 1
ATOM 3180 C C . HIS A 1 423 ? -3.145 5.555 -16.815 1.00 95.31 423 HIS A C 1
ATOM 3182 O O . HIS A 1 423 ? -3.768 4.550 -17.165 1.00 95.31 423 HIS A O 1
ATOM 3188 N N . VAL A 1 424 ? -3.490 6.242 -15.720 1.00 93.06 424 VAL A N 1
ATOM 3189 C CA . VAL A 1 424 ? -4.602 5.847 -14.830 1.00 93.06 424 VAL A CA 1
ATOM 3190 C C . VAL A 1 424 ? -5.925 5.703 -15.597 1.00 93.06 424 VAL A C 1
ATOM 3192 O O . VAL A 1 424 ? -6.721 4.823 -15.288 1.00 93.06 424 VAL A O 1
ATOM 3195 N N . THR A 1 425 ? -6.143 6.520 -16.630 1.00 94.19 425 THR A N 1
ATOM 3196 C CA . THR A 1 425 ? -7.335 6.472 -17.492 1.00 94.19 425 THR A CA 1
ATOM 3197 C C . THR A 1 425 ? -7.332 5.311 -18.492 1.00 94.19 425 THR A C 1
ATOM 3199 O O . THR A 1 425 ? -8.393 4.919 -18.970 1.00 94.19 425 THR A O 1
ATOM 3202 N N . GLU A 1 426 ? -6.166 4.743 -18.802 1.00 95.38 426 GLU A N 1
ATOM 3203 C CA . GLU A 1 426 ? -6.005 3.642 -19.758 1.00 95.38 426 GLU A CA 1
ATOM 3204 C C . GLU A 1 426 ? -6.098 2.274 -19.072 1.00 95.38 426 GLU A C 1
ATOM 3206 O O . GLU A 1 426 ? -6.601 1.322 -19.664 1.00 95.38 426 GLU A O 1
ATOM 3211 N N . SER A 1 427 ? -5.669 2.170 -17.809 1.00 95.69 427 SER A N 1
ATOM 3212 C CA . SER A 1 427 ? -5.642 0.900 -17.071 1.00 95.69 427 SER A CA 1
ATOM 3213 C C . SER A 1 427 ? -6.998 0.166 -17.019 1.00 95.69 427 SER A C 1
ATOM 3215 O O . SER A 1 427 ? -7.010 -1.041 -17.259 1.00 95.69 427 SER A O 1
ATOM 3217 N N . PRO A 1 428 ? -8.161 0.828 -16.817 1.00 95.88 428 PRO A N 1
ATOM 3218 C CA . PRO A 1 428 ? -9.465 0.154 -16.882 1.00 95.88 428 PRO A CA 1
ATOM 3219 C C . PRO A 1 428 ? -9.835 -0.390 -18.269 1.00 95.88 428 PRO A C 1
ATOM 3221 O O . PRO A 1 428 ? -10.705 -1.257 -18.384 1.00 95.88 428 PRO A O 1
ATOM 3224 N N . LEU A 1 429 ? -9.212 0.130 -19.330 1.00 94.88 429 LEU A N 1
ATOM 3225 C CA . LEU A 1 429 ? -9.487 -0.245 -20.717 1.00 94.88 429 LEU A CA 1
ATOM 3226 C C . LEU A 1 429 ? -8.603 -1.397 -21.207 1.00 94.88 429 LEU A C 1
ATOM 3228 O O . LEU A 1 429 ? -8.933 -2.002 -22.233 1.00 94.88 429 LEU A O 1
ATOM 3232 N N . ASP A 1 430 ? -7.532 -1.706 -20.481 1.00 95.19 430 ASP A N 1
ATOM 3233 C CA . ASP A 1 430 ? -6.578 -2.754 -20.814 1.00 95.19 430 ASP A CA 1
ATOM 3234 C C . ASP A 1 430 ? -7.246 -4.151 -20.891 1.00 95.19 430 ASP A C 1
ATOM 3236 O O . ASP A 1 430 ? -8.101 -4.479 -20.053 1.00 95.19 430 ASP A O 1
ATOM 3240 N N . PRO A 1 431 ? -6.898 -4.999 -21.883 1.00 94.50 431 PRO A N 1
ATOM 3241 C CA . PRO A 1 431 ? -7.481 -6.333 -22.028 1.00 94.50 431 PRO A CA 1
ATOM 3242 C C . PRO A 1 431 ? -7.326 -7.223 -20.788 1.00 94.50 431 PRO A C 1
ATOM 3244 O O . PRO A 1 431 ? -8.270 -7.935 -20.430 1.00 94.50 431 PRO A O 1
ATOM 3247 N N . HIS A 1 432 ? -6.186 -7.161 -20.092 1.00 95.12 432 HIS A N 1
ATOM 3248 C CA . HIS A 1 432 ? -5.948 -7.930 -18.872 1.00 95.12 432 HIS A CA 1
ATOM 3249 C C . HIS A 1 432 ? -6.839 -7.433 -17.729 1.00 95.12 432 HIS A C 1
ATOM 3251 O O . HIS A 1 432 ? -7.472 -8.233 -17.031 1.00 95.12 432 HIS A O 1
ATOM 3257 N N . ALA A 1 433 ? -6.956 -6.113 -17.565 1.00 96.19 433 ALA A N 1
ATOM 3258 C CA . ALA A 1 433 ? -7.843 -5.515 -16.571 1.00 96.19 433 ALA A CA 1
ATOM 3259 C C . ALA A 1 433 ? -9.321 -5.867 -16.819 1.00 96.19 433 ALA A C 1
ATOM 3261 O O . ALA A 1 433 ? -10.030 -6.233 -15.876 1.00 96.19 433 ALA A O 1
ATOM 3262 N N . LYS A 1 434 ? -9.774 -5.831 -18.081 1.00 95.38 434 LYS A N 1
ATOM 3263 C CA . LYS A 1 434 ? -11.131 -6.234 -18.493 1.00 95.38 434 LYS A CA 1
ATOM 3264 C C . LYS A 1 434 ? -11.400 -7.710 -18.219 1.00 95.38 434 LYS A C 1
ATOM 3266 O O . LYS A 1 434 ? -12.394 -8.030 -17.567 1.00 95.38 434 LYS A O 1
ATOM 3271 N N . ALA A 1 435 ? -10.499 -8.598 -18.646 1.00 96.50 435 ALA A N 1
ATOM 3272 C CA . ALA A 1 435 ? -10.618 -10.042 -18.427 1.00 96.50 435 ALA A CA 1
ATOM 3273 C C . ALA A 1 435 ? -10.692 -10.395 -16.935 1.00 96.50 435 ALA A C 1
ATOM 3275 O O . ALA A 1 435 ? -11.371 -11.340 -16.533 1.00 96.50 435 ALA A O 1
ATOM 3276 N N . ARG A 1 436 ? -10.023 -9.603 -16.092 1.00 95.56 436 ARG A N 1
ATOM 3277 C CA . ARG A 1 436 ? -10.057 -9.755 -14.639 1.00 95.56 436 ARG A CA 1
ATOM 3278 C C . ARG A 1 436 ? -11.161 -8.951 -13.965 1.00 95.56 436 ARG A C 1
ATOM 3280 O O . ARG A 1 436 ? -11.304 -9.099 -12.757 1.00 95.56 436 ARG A O 1
ATOM 3287 N N . SER A 1 437 ? -11.932 -8.128 -14.667 1.00 94.19 437 SER A N 1
ATOM 3288 C CA . SER A 1 437 ? -12.884 -7.204 -14.033 1.00 94.19 437 SER A CA 1
ATOM 3289 C C . SER A 1 437 ? -12.229 -6.402 -12.896 1.00 94.19 437 SER A C 1
ATOM 3291 O O . SER A 1 437 ? -12.791 -6.274 -11.813 1.00 94.19 437 SER A O 1
ATOM 3293 N N . SER A 1 438 ? -10.991 -5.939 -13.113 1.00 95.12 438 SER A N 1
ATOM 3294 C CA . SER A 1 438 ? -10.178 -5.280 -12.080 1.00 95.12 438 SER A CA 1
ATOM 3295 C C . SER A 1 438 ? -10.747 -3.927 -11.653 1.00 95.12 438 SER A C 1
ATOM 3297 O O . SER A 1 438 ? -10.478 -3.481 -10.540 1.00 95.12 438 SER A O 1
ATOM 3299 N N . PHE A 1 439 ? -11.567 -3.303 -12.499 1.00 94.81 439 PHE A N 1
ATOM 3300 C CA . PHE A 1 439 ? -12.202 -2.012 -12.258 1.00 94.81 439 PHE A CA 1
ATOM 3301 C C . PHE A 1 439 ? -13.724 -2.121 -12.392 1.00 94.81 439 PHE A C 1
ATOM 3303 O O . PHE A 1 439 ? -14.251 -2.964 -13.121 1.00 94.81 439 PHE A O 1
ATOM 3310 N N . THR A 1 440 ? -14.439 -1.269 -11.663 1.00 90.12 440 THR A N 1
ATOM 3311 C CA . THR A 1 440 ? -15.891 -1.109 -11.768 1.00 90.12 440 THR A CA 1
ATOM 3312 C C . THR A 1 440 ? -16.262 -0.404 -13.074 1.00 90.12 440 THR A C 1
ATOM 3314 O O . THR A 1 440 ? -15.418 0.194 -13.738 1.00 90.12 440 THR A O 1
ATOM 3317 N N . ILE A 1 441 ? -17.555 -0.385 -13.412 1.00 85.00 441 ILE A N 1
ATOM 3318 C CA . ILE A 1 441 ? -18.078 0.336 -14.590 1.00 85.00 441 ILE A CA 1
ATOM 3319 C C . ILE A 1 441 ? -17.736 1.838 -14.544 1.00 85.00 441 ILE A C 1
ATOM 3321 O O . ILE A 1 441 ? -17.603 2.471 -15.586 1.00 85.00 441 ILE A O 1
ATOM 3325 N N . LYS A 1 442 ? -17.563 2.411 -13.345 1.00 83.94 442 LYS A N 1
ATOM 3326 C CA . LYS A 1 442 ? -17.182 3.819 -13.158 1.00 83.94 442 LYS A CA 1
ATOM 3327 C C . LYS A 1 442 ? -15.673 4.071 -13.282 1.00 83.94 442 LYS A C 1
ATOM 3329 O O . LYS A 1 442 ? -15.259 5.219 -13.200 1.00 83.94 442 LYS A O 1
ATOM 3334 N N . GLY A 1 443 ? -14.865 3.025 -13.463 1.00 84.69 443 GLY A N 1
ATOM 3335 C CA . GLY A 1 443 ? -13.405 3.114 -13.539 1.00 84.69 443 GLY A CA 1
ATOM 3336 C C . GLY A 1 443 ? -12.684 2.995 -12.192 1.00 84.69 443 GLY A C 1
ATOM 3337 O O . GLY A 1 443 ? -11.460 2.996 -12.174 1.00 84.69 443 GLY A O 1
ATOM 3338 N N . ASP A 1 444 ? -13.403 2.839 -11.073 1.00 88.75 444 ASP A N 1
ATOM 3339 C CA . ASP A 1 444 ? -12.776 2.646 -9.756 1.00 88.75 444 ASP A CA 1
ATOM 3340 C C . ASP A 1 444 ? -12.189 1.231 -9.612 1.00 88.75 444 ASP A C 1
ATOM 3342 O O . ASP A 1 444 ? -12.851 0.277 -10.031 1.00 88.75 444 ASP A O 1
ATOM 3346 N N . PRO A 1 445 ? -11.036 1.034 -8.946 1.00 92.81 445 PRO A N 1
ATOM 3347 C CA . PRO A 1 445 ? -10.516 -0.300 -8.650 1.00 92.81 445 PRO A CA 1
ATOM 3348 C C . PRO A 1 445 ? -11.510 -1.145 -7.841 1.00 92.81 445 PRO A C 1
ATOM 3350 O O . PRO A 1 445 ? -12.103 -0.674 -6.864 1.00 92.81 445 PRO A O 1
ATOM 3353 N N . THR A 1 446 ? -11.683 -2.408 -8.226 1.00 93.94 446 THR A N 1
ATOM 3354 C CA . THR A 1 446 ? -12.428 -3.405 -7.437 1.00 93.94 446 THR A CA 1
ATOM 3355 C C . THR A 1 446 ? -11.589 -3.901 -6.255 1.00 93.94 446 THR A C 1
ATOM 3357 O O . THR A 1 446 ? -10.364 -3.758 -6.276 1.00 93.94 446 THR A O 1
ATOM 3360 N N . PRO A 1 447 ? -12.206 -4.466 -5.202 1.00 94.38 447 PRO A N 1
ATOM 3361 C CA . PRO A 1 447 ? -11.462 -4.884 -4.024 1.00 94.38 447 PRO A CA 1
ATOM 3362 C C . PRO A 1 447 ? -10.519 -6.050 -4.338 1.00 94.38 447 PRO A C 1
ATOM 3364 O O . PRO A 1 447 ? -10.852 -6.956 -5.107 1.00 94.38 447 PRO A O 1
ATOM 3367 N N . ALA A 1 448 ? -9.358 -6.050 -3.689 1.00 93.75 448 ALA A N 1
ATOM 3368 C CA . ALA A 1 448 ? -8.360 -7.108 -3.766 1.00 93.75 448 ALA A CA 1
ATOM 3369 C C . ALA A 1 448 ? -7.914 -7.516 -2.348 1.00 93.75 448 ALA A C 1
ATOM 3371 O O . ALA A 1 448 ? -7.911 -6.666 -1.457 1.00 93.75 448 ALA A O 1
ATOM 3372 N N . PRO A 1 449 ? -7.529 -8.788 -2.120 1.00 94.94 449 PRO A N 1
ATOM 3373 C CA . PRO A 1 449 ? -7.502 -9.902 -3.077 1.00 94.94 449 PRO A CA 1
ATOM 3374 C C . PRO A 1 449 ? -8.893 -10.499 -3.375 1.00 94.94 449 PRO A C 1
ATOM 3376 O O . PRO A 1 449 ? -9.876 -10.233 -2.685 1.00 94.94 449 PRO A O 1
ATOM 3379 N N . LYS A 1 450 ? -8.977 -11.357 -4.405 1.00 93.88 450 LYS A N 1
ATOM 3380 C CA . LYS A 1 450 ? -10.208 -12.085 -4.761 1.00 93.88 450 LYS A CA 1
ATOM 3381 C C . LYS A 1 450 ? -10.352 -13.362 -3.937 1.00 93.88 450 LYS A C 1
ATOM 3383 O O . LYS A 1 450 ? -9.638 -14.334 -4.166 1.00 93.88 450 LYS A O 1
ATOM 3388 N N . LEU A 1 451 ? -11.313 -13.377 -3.019 1.00 94.88 451 LEU A N 1
ATOM 3389 C CA . LEU A 1 451 ? -11.625 -14.553 -2.204 1.00 94.88 451 LEU A CA 1
ATOM 3390 C C . LEU A 1 451 ? -12.624 -15.467 -2.925 1.00 94.88 451 LEU A C 1
ATOM 3392 O O . LEU A 1 451 ? -13.693 -15.024 -3.339 1.00 94.88 451 LEU A O 1
ATOM 3396 N N . SER A 1 452 ? -12.306 -16.758 -3.040 1.00 94.44 452 SER A N 1
ATOM 3397 C CA . SER A 1 452 ? -13.110 -17.727 -3.805 1.00 94.44 452 SER A CA 1
ATOM 3398 C C . SER A 1 452 ? -14.467 -18.057 -3.166 1.00 94.44 452 SER A C 1
ATOM 3400 O O . SER A 1 452 ? -15.443 -18.300 -3.874 1.00 94.44 452 SER A O 1
ATOM 3402 N N . ARG A 1 453 ? -14.549 -18.070 -1.827 1.00 94.62 453 ARG A N 1
ATOM 3403 C CA . ARG A 1 453 ? -15.776 -18.411 -1.076 1.00 94.62 453 ARG A CA 1
ATOM 3404 C C . ARG A 1 453 ? -16.573 -17.196 -0.606 1.00 94.62 453 ARG A C 1
ATOM 3406 O O . ARG A 1 453 ? -17.797 -17.275 -0.536 1.00 94.62 453 ARG A O 1
ATOM 3413 N N . THR A 1 454 ? -15.885 -16.104 -0.289 1.00 95.00 454 THR A N 1
ATOM 3414 C CA . THR A 1 454 ? -16.449 -14.871 0.283 1.00 95.00 454 THR A CA 1
ATOM 3415 C C . THR A 1 454 ? -15.966 -13.653 -0.512 1.00 95.00 454 THR A C 1
ATOM 3417 O O . THR A 1 454 ? -15.235 -12.825 0.038 1.00 95.00 454 THR A O 1
ATOM 3420 N N . PRO A 1 455 ? -16.283 -13.568 -1.817 1.00 93.88 455 PRO A N 1
ATOM 3421 C CA . PRO A 1 455 ? -15.773 -12.504 -2.674 1.00 93.88 455 PRO A CA 1
ATOM 3422 C C . PRO A 1 455 ? -16.194 -11.130 -2.148 1.00 93.88 455 PRO A C 1
ATOM 3424 O O . PRO A 1 455 ? -17.352 -10.925 -1.785 1.00 93.88 455 PRO A O 1
ATOM 3427 N N . ALA A 1 456 ? -15.244 -10.199 -2.117 1.00 94.31 456 ALA A N 1
ATOM 3428 C CA . ALA A 1 456 ? -15.498 -8.804 -1.791 1.00 94.31 456 ALA A CA 1
ATOM 3429 C C . ALA A 1 456 ? -16.302 -8.113 -2.900 1.00 94.31 456 ALA A C 1
ATOM 3431 O O . ALA A 1 456 ? -16.279 -8.533 -4.059 1.00 94.31 456 ALA A O 1
ATOM 3432 N N . THR A 1 457 ? -16.999 -7.036 -2.547 1.00 90.00 457 THR A N 1
ATOM 3433 C CA . THR A 1 457 ? -17.789 -6.239 -3.490 1.00 90.00 457 THR A CA 1
ATOM 3434 C C . THR A 1 457 ? -17.476 -4.765 -3.294 1.00 90.00 457 THR A C 1
ATOM 3436 O O . THR A 1 457 ? -17.631 -4.252 -2.192 1.00 90.00 457 THR A O 1
ATOM 3439 N N . ALA A 1 458 ? -17.102 -4.063 -4.370 1.00 85.75 458 ALA A N 1
ATOM 3440 C CA . ALA A 1 458 ? -17.069 -2.603 -4.353 1.00 85.75 458 ALA A CA 1
ATOM 3441 C C . ALA A 1 458 ? -18.511 -2.093 -4.265 1.00 85.75 458 ALA A C 1
ATOM 3443 O O . ALA A 1 458 ? -19.229 -2.032 -5.266 1.00 85.75 458 ALA A O 1
ATOM 3444 N N . ALA A 1 459 ? -18.958 -1.781 -3.052 1.00 73.06 459 ALA A N 1
ATOM 3445 C CA . ALA A 1 459 ? -20.287 -1.238 -2.836 1.00 73.06 459 ALA A CA 1
ATOM 3446 C C . ALA A 1 459 ? -20.389 0.169 -3.442 1.00 73.06 459 ALA A C 1
ATOM 3448 O O . ALA A 1 459 ? -19.419 0.924 -3.481 1.00 73.06 459 ALA A O 1
ATOM 3449 N N . HIS A 1 460 ? -21.580 0.555 -3.896 1.00 64.25 460 HIS A N 1
ATOM 3450 C CA . HIS A 1 460 ? -21.837 1.953 -4.228 1.00 64.25 460 HIS A CA 1
ATOM 3451 C C . HIS A 1 460 ? -21.881 2.788 -2.943 1.00 64.25 460 HIS A C 1
ATOM 3453 O O . HIS A 1 460 ? -22.289 2.297 -1.888 1.00 64.25 460 HIS A O 1
ATOM 3459 N N . SER A 1 461 ? -21.454 4.051 -3.009 1.00 51.72 461 SER A N 1
ATOM 3460 C CA . SER A 1 461 ? -21.662 4.983 -1.902 1.00 51.72 461 SER A CA 1
ATOM 3461 C C . SER A 1 461 ? -23.164 5.120 -1.640 1.00 51.72 461 SER A C 1
ATOM 3463 O O . SER A 1 461 ? -23.944 5.454 -2.534 1.00 51.72 461 SER A O 1
ATOM 3465 N N . VAL A 1 462 ? -23.586 4.830 -0.410 1.00 47.88 462 VAL A N 1
ATOM 3466 C CA . VAL A 1 462 ? -24.956 5.090 0.034 1.00 47.88 462 VAL A CA 1
ATOM 3467 C C . VAL A 1 462 ? -24.925 6.430 0.752 1.00 47.88 462 VAL A C 1
ATOM 3469 O O . VAL A 1 462 ? -24.532 6.509 1.913 1.00 47.88 462 VAL A O 1
ATOM 3472 N N . SER A 1 463 ? -25.312 7.499 0.054 1.00 38.25 463 SER A N 1
ATOM 3473 C CA . SER A 1 463 ? -25.556 8.787 0.704 1.00 38.25 463 SER A CA 1
ATOM 3474 C C . SER A 1 463 ? -26.719 8.619 1.685 1.00 38.25 463 SER A C 1
ATOM 3476 O O . SER A 1 463 ? -27.840 8.287 1.288 1.00 38.25 463 SER A O 1
ATOM 3478 N N . LEU A 1 464 ? -26.454 8.799 2.980 1.00 41.50 464 LEU A N 1
ATOM 3479 C CA . LEU A 1 464 ? -27.523 8.958 3.955 1.00 41.50 464 LEU A CA 1
ATOM 3480 C C . LEU A 1 464 ? -28.008 10.403 3.906 1.00 41.50 464 LEU A C 1
ATOM 3482 O O . LEU A 1 464 ? -27.219 11.341 3.993 1.00 41.50 464 LEU A O 1
ATOM 3486 N N . ARG A 1 465 ? -29.332 10.567 3.822 1.00 31.88 465 ARG A N 1
ATOM 3487 C CA . ARG A 1 465 ? -29.982 11.846 4.123 1.00 31.88 465 ARG A CA 1
ATOM 3488 C C . ARG A 1 465 ? -29.593 12.261 5.549 1.00 31.88 465 ARG A C 1
ATOM 3490 O O . ARG A 1 465 ? -29.548 11.371 6.407 1.00 31.88 465 ARG A O 1
ATOM 3497 N N . PRO A 1 466 ? -29.373 13.559 5.821 1.00 34.25 466 PRO A N 1
ATOM 3498 C CA . PRO A 1 466 ? -29.099 14.046 7.166 1.00 34.25 466 PRO A CA 1
ATOM 3499 C C . PRO A 1 466 ? -30.135 13.473 8.133 1.00 34.25 466 PRO A C 1
ATOM 3501 O O . PRO A 1 466 ? -31.350 13.557 7.923 1.00 34.25 466 PRO A O 1
ATOM 3504 N N . VAL A 1 467 ? -29.642 12.777 9.153 1.00 36.34 467 VAL A N 1
ATOM 3505 C CA . VAL A 1 467 ? -30.489 12.134 10.149 1.00 36.34 467 VAL A CA 1
ATOM 3506 C C . VAL A 1 467 ? -30.997 13.245 11.061 1.00 36.34 467 VAL A C 1
ATOM 3508 O O . VAL A 1 467 ? -30.279 13.697 11.943 1.00 36.34 467 VAL A O 1
ATOM 3511 N N . SER A 1 468 ? -32.230 13.705 10.832 1.00 35.41 468 SER A N 1
ATOM 3512 C CA . SER A 1 468 ? -32.927 14.603 11.761 1.00 35.41 468 SER A CA 1
ATOM 3513 C C . SER A 1 468 ? -32.916 14.002 13.171 1.00 35.41 468 SER A C 1
ATOM 3515 O O . SER A 1 468 ? -33.114 12.791 13.294 1.00 35.41 468 SER A O 1
ATOM 3517 N N . GLU A 1 469 ? -32.788 14.830 14.207 1.00 38.16 469 GLU A N 1
ATOM 3518 C CA . GLU A 1 469 ? -32.781 14.480 15.644 1.00 38.16 469 GLU A CA 1
ATOM 3519 C C . GLU A 1 469 ? -33.713 13.309 16.028 1.00 38.16 469 GLU A C 1
ATOM 3521 O O . GLU A 1 469 ? -33.300 12.364 16.703 1.00 38.16 469 GLU A O 1
ATOM 3526 N N . LYS A 1 470 ? -34.946 13.295 15.497 1.00 33.12 470 LYS A N 1
ATOM 3527 C CA . LYS A 1 470 ? -35.941 12.232 15.733 1.00 33.12 470 LYS A CA 1
ATOM 3528 C C . LYS A 1 470 ? -35.496 10.832 15.288 1.00 33.12 470 LYS A C 1
ATOM 3530 O O . LYS A 1 470 ? -35.855 9.848 15.920 1.00 33.12 470 LYS A O 1
ATOM 3535 N N . LYS A 1 471 ? -34.704 10.699 14.221 1.00 34.53 471 LYS A N 1
ATOM 3536 C CA . LYS A 1 471 ? -34.209 9.393 13.743 1.00 34.53 471 LYS A CA 1
ATOM 3537 C C . LYS A 1 471 ? -32.985 8.903 14.512 1.00 34.53 471 LYS A C 1
ATOM 3539 O O . LYS A 1 471 ? -32.794 7.693 14.600 1.00 34.53 471 LYS A O 1
ATOM 3544 N N . LEU A 1 472 ? -32.195 9.807 15.093 1.00 37.53 472 LEU A N 1
ATOM 3545 C CA . LEU A 1 472 ? -31.142 9.434 16.039 1.00 37.53 472 LEU A CA 1
ATOM 3546 C C . LEU A 1 472 ? -31.765 8.820 17.302 1.00 37.53 472 LEU A C 1
ATOM 3548 O O . LEU A 1 472 ? -31.288 7.785 17.749 1.00 37.53 472 LEU A O 1
ATOM 3552 N N . GLN A 1 473 ? -32.896 9.347 17.788 1.00 31.08 473 GLN A N 1
ATOM 3553 C CA . GLN A 1 473 ? -33.689 8.695 18.843 1.00 31.08 473 GLN A CA 1
ATOM 3554 C C . GLN A 1 473 ? -34.224 7.310 18.431 1.00 31.08 473 GLN A C 1
ATOM 3556 O O . GLN A 1 473 ? -34.126 6.370 19.216 1.00 31.08 473 GLN A O 1
ATOM 3561 N N . VAL A 1 474 ? -34.717 7.146 17.197 1.00 30.69 474 VAL 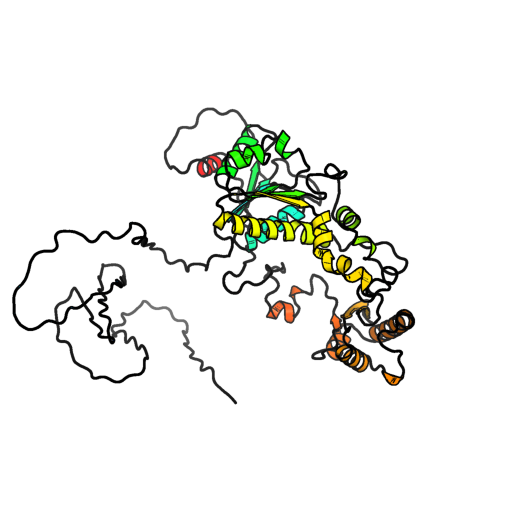A N 1
ATOM 3562 C CA . VAL A 1 474 ? -35.214 5.845 16.692 1.00 30.69 474 VAL A CA 1
ATOM 3563 C C . VAL A 1 474 ? -34.093 4.804 16.538 1.00 30.69 474 VAL A C 1
ATOM 3565 O O . VAL A 1 474 ? -34.326 3.623 16.772 1.00 30.69 474 VAL A O 1
ATOM 3568 N N . PHE A 1 475 ? -32.864 5.211 16.201 1.00 31.31 475 PHE A N 1
ATOM 3569 C CA . PHE A 1 475 ? -31.700 4.310 16.239 1.00 31.31 475 PHE A CA 1
ATOM 3570 C C . PHE A 1 475 ? -31.232 3.993 17.669 1.00 31.31 475 PHE A C 1
ATOM 3572 O O . PHE A 1 475 ? -30.623 2.948 17.880 1.00 31.31 475 PHE A O 1
ATOM 3579 N N . MET A 1 476 ? -31.497 4.877 18.638 1.00 36.94 476 MET A N 1
ATOM 3580 C CA . MET A 1 476 ? -31.085 4.716 20.037 1.00 36.94 476 MET A CA 1
ATOM 3581 C C . MET A 1 476 ? -32.045 3.856 20.880 1.00 36.94 476 MET A C 1
ATOM 3583 O O . MET A 1 476 ? -31.590 3.259 21.850 1.00 36.94 476 MET A O 1
ATOM 3587 N N . ASN A 1 477 ? -33.327 3.737 20.512 1.00 27.52 477 ASN A N 1
ATOM 3588 C CA . ASN A 1 477 ? -34.327 2.969 21.264 1.00 27.52 477 ASN A CA 1
ATOM 3589 C C . ASN A 1 477 ? -34.987 1.901 20.378 1.00 27.52 477 ASN A C 1
ATOM 3591 O O . ASN A 1 477 ? -35.935 2.182 19.652 1.00 27.52 477 ASN A O 1
ATOM 3595 N N . GLY A 1 478 ? -34.536 0.649 20.467 1.00 27.77 478 GLY A N 1
ATOM 3596 C CA . GLY A 1 478 ? -35.154 -0.503 19.793 1.00 27.77 478 GLY A CA 1
ATOM 3597 C C . GLY A 1 478 ? -36.532 -0.918 20.338 1.00 27.77 478 GLY A C 1
ATOM 3598 O O . GLY A 1 478 ? -36.753 -2.107 20.551 1.00 27.77 478 GLY A O 1
ATOM 3599 N N . ARG A 1 479 ? -37.451 0.025 20.590 1.00 26.47 479 ARG A N 1
ATOM 3600 C CA . ARG A 1 479 ? -38.864 -0.228 20.920 1.00 26.47 479 ARG A CA 1
ATOM 3601 C C . ARG A 1 479 ? -39.750 0.848 20.297 1.00 26.47 479 ARG A C 1
ATOM 3603 O O . ARG A 1 479 ? -39.520 2.037 20.490 1.00 26.47 479 ARG A O 1
ATOM 3610 N N . THR A 1 480 ? -40.752 0.406 19.546 1.00 30.53 480 THR A N 1
ATOM 3611 C CA . THR A 1 480 ? -41.876 1.218 19.079 1.00 30.53 480 THR A CA 1
ATOM 3612 C C . THR A 1 480 ? -42.849 1.400 20.234 1.00 30.53 480 THR A C 1
ATOM 3614 O O . THR A 1 480 ? -43.771 0.608 20.332 1.00 30.53 480 THR A O 1
ATOM 3617 N N . ASP A 1 481 ? -42.638 2.381 21.106 1.00 26.12 481 ASP A N 1
ATOM 3618 C CA . ASP A 1 481 ? -43.695 2.870 21.996 1.00 26.12 481 ASP A CA 1
ATOM 3619 C C . ASP A 1 481 ? -43.494 4.371 22.245 1.00 26.12 481 ASP A C 1
ATOM 3621 O O . ASP A 1 481 ? -42.390 4.831 22.555 1.00 26.12 481 ASP A O 1
ATOM 3625 N N . ASP A 1 482 ? -44.570 5.125 22.026 1.00 30.86 482 ASP A N 1
ATOM 3626 C CA . ASP A 1 482 ? -44.643 6.585 22.037 1.00 30.86 482 ASP A CA 1
ATOM 3627 C C . ASP A 1 482 ? -44.299 7.196 23.405 1.00 30.86 482 ASP A C 1
ATOM 3629 O O . ASP A 1 482 ? -44.848 6.805 24.435 1.00 30.86 482 ASP A O 1
ATOM 3633 N N . VAL A 1 483 ? -43.460 8.241 23.413 1.00 26.52 483 VAL A N 1
ATOM 3634 C CA . VAL A 1 483 ? -43.322 9.163 24.556 1.00 26.52 483 VAL A CA 1
ATOM 3635 C C . VAL A 1 483 ? -43.410 10.614 24.053 1.00 26.52 483 VAL A C 1
ATOM 3637 O O . VAL A 1 483 ? -42.754 10.941 23.058 1.00 26.52 483 VAL A O 1
ATOM 3640 N N . PRO A 1 484 ? -44.198 11.507 24.694 1.00 26.00 484 PRO A N 1
ATOM 3641 C CA . PRO A 1 484 ? -44.506 12.825 24.145 1.00 26.00 484 PRO A CA 1
ATOM 3642 C C . PRO A 1 484 ? -43.326 13.793 24.238 1.00 26.00 484 PRO A C 1
ATOM 3644 O O . PRO A 1 484 ? -42.634 13.897 25.250 1.00 26.00 484 PRO A O 1
ATOM 3647 N N . SER A 1 485 ? -43.148 14.561 23.170 1.00 32.22 485 SER A N 1
ATOM 3648 C CA . SER A 1 485 ? -42.142 15.604 23.024 1.00 32.22 485 SER A CA 1
ATOM 3649 C C . SER A 1 485 ? -42.457 16.827 23.883 1.00 32.22 485 SER A C 1
ATOM 3651 O O . SER A 1 485 ? -43.306 17.609 23.479 1.00 32.22 485 SER A O 1
ATOM 3653 N N . HIS A 1 486 ? -41.729 17.068 24.977 1.00 28.91 486 HIS A N 1
ATOM 3654 C CA . HIS A 1 486 ? -41.480 18.431 25.463 1.00 28.91 486 HIS A CA 1
ATOM 3655 C C . HIS A 1 486 ? -40.184 18.525 26.290 1.00 28.91 486 HIS A C 1
ATOM 3657 O O . HIS A 1 486 ? -39.991 17.782 27.245 1.00 28.91 486 HIS A O 1
ATOM 3663 N N . LYS A 1 487 ? -39.371 19.536 25.935 1.00 28.48 487 LYS A N 1
ATOM 3664 C CA . LYS A 1 487 ? -38.189 20.102 26.620 1.00 28.48 487 LYS A CA 1
ATOM 3665 C C . LYS A 1 487 ? -36.840 19.382 26.457 1.00 28.48 487 LYS A C 1
ATOM 3667 O O . LYS A 1 487 ? -36.391 18.688 27.357 1.00 28.48 487 LYS A O 1
ATOM 3672 N N . LEU A 1 488 ? -36.120 19.735 25.388 1.00 28.39 488 LEU A N 1
ATOM 3673 C CA . LEU A 1 488 ? -34.672 19.982 25.443 1.00 28.39 488 LEU A CA 1
ATOM 3674 C C . LEU A 1 488 ? -34.362 21.279 24.658 1.00 28.39 488 LEU A C 1
ATOM 3676 O O . LEU A 1 488 ? -34.962 21.480 23.599 1.00 28.39 488 LEU A O 1
ATOM 3680 N N . PRO A 1 489 ? -33.519 22.197 25.173 1.00 27.31 489 PRO A N 1
ATOM 3681 C CA . PRO A 1 489 ? -33.264 23.483 24.535 1.00 27.31 489 PRO A CA 1
ATOM 3682 C C . PRO A 1 489 ? -32.193 23.390 23.437 1.00 27.31 489 PRO A C 1
ATOM 3684 O O . PRO A 1 489 ? -31.056 23.021 23.698 1.00 27.31 489 PRO A O 1
ATOM 3687 N N . GLY A 1 490 ? -32.592 23.794 22.227 1.00 29.22 490 GLY A N 1
ATOM 3688 C CA . GLY A 1 490 ? -31.795 24.485 21.208 1.00 29.22 490 GLY A CA 1
ATOM 3689 C C . GLY A 1 490 ? -30.399 23.957 20.876 1.00 29.22 490 GLY A C 1
ATOM 3690 O O . GLY A 1 490 ? -29.406 24.522 21.322 1.00 29.22 490 GLY A O 1
ATOM 3691 N N . THR A 1 491 ? -30.309 22.995 19.957 1.00 28.75 491 THR A N 1
ATOM 3692 C CA . THR A 1 491 ? -29.110 22.812 19.125 1.00 28.75 491 THR A CA 1
ATOM 3693 C C . THR A 1 491 ? -29.521 22.919 17.659 1.00 28.75 491 THR A C 1
ATOM 3695 O O . THR A 1 491 ? -30.148 22.029 17.092 1.00 28.75 491 THR A O 1
ATOM 3698 N N . THR A 1 492 ? -29.234 24.062 17.042 1.00 23.53 492 THR A N 1
ATOM 3699 C CA . THR A 1 492 ? -29.524 24.310 15.627 1.00 23.53 492 THR A CA 1
ATOM 3700 C C . THR A 1 492 ? -28.477 23.586 14.779 1.00 23.53 492 THR A C 1
ATOM 3702 O O . THR A 1 492 ? -27.330 24.023 14.720 1.00 23.53 492 THR A O 1
ATOM 3705 N N . PHE A 1 493 ? -28.842 22.488 14.115 1.00 31.36 493 PHE A N 1
ATOM 3706 C CA . PHE A 1 493 ? -27.982 21.842 13.116 1.00 31.36 493 PHE A CA 1
ATOM 3707 C C . PHE A 1 493 ? -28.325 22.375 11.719 1.00 31.36 493 PHE A C 1
ATOM 3709 O O . PHE A 1 493 ? -29.456 22.231 11.254 1.00 31.36 493 PHE A O 1
ATOM 3716 N N . GLN A 1 494 ? -27.354 23.017 11.061 1.00 21.17 494 GLN A N 1
ATOM 3717 C CA . GLN A 1 494 ? -27.473 23.431 9.661 1.00 21.17 494 GLN A CA 1
ATOM 3718 C C . GLN A 1 494 ? -27.431 22.207 8.739 1.00 21.17 494 GLN A C 1
ATOM 3720 O O . GLN A 1 494 ? -26.616 21.305 8.916 1.00 21.17 494 GLN A O 1
ATOM 3725 N N . VAL A 1 495 ? -28.336 22.197 7.763 1.00 22.28 495 VAL A N 1
ATOM 3726 C CA . VAL A 1 495 ? -28.481 21.166 6.734 1.00 22.28 495 VAL A CA 1
ATOM 3727 C C . VAL A 1 495 ? -27.948 21.735 5.419 1.00 22.28 495 V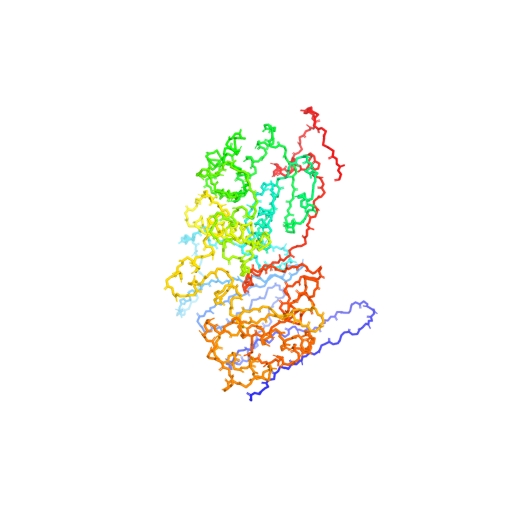AL A C 1
ATOM 3729 O O . VAL A 1 495 ? -28.451 22.766 4.971 1.00 22.28 495 VAL A O 1
ATOM 3732 N N . SER A 1 496 ? -26.971 21.063 4.806 1.00 26.23 496 SER A N 1
ATOM 3733 C CA . SER A 1 496 ? -26.606 21.205 3.388 1.00 26.23 496 SER A CA 1
ATOM 3734 C C . SER A 1 496 ? -26.593 19.836 2.729 1.00 26.23 496 SER A C 1
ATOM 3736 O O . SER A 1 496 ? -25.890 18.956 3.281 1.00 26.23 496 SER A O 1
#

Organism: Eptatretus burgeri (NCBI:txid7764)

Sequence (496 aa):
MGGQCAKSYNRASSGGGPPRRLDTPLETTVQSGGEWEEKEIASTSREEGLVVVRASAVLVAIGFVCCRGGLVSVVVCGPFVVASGGSGSRVARNVGRGLRVPPWWFGVGVTTRGGKMQRGMALSRVRVLELAGLAPVPLCGMILADFGANVVTINRVQESRGILNHGGWLSRGKRSVAVDLKLPEGVGVLQRLCKDYDVLIEPYRPGVMERLGLGPDVIMKVNPRLIYARLTGFGQNGPYAHAAGHDINYVALSGLLSMMCKKDENPSPPLNLLADFAGGSVLCALGIALALLERSHSGSGQVIDASMVEGAAYIGSFIWQSQSTGIWSQPAGENLLDMGAHFYNTYRTADNRFVAVGAIEPQFYTKLLEGLELNPDQLPPQMSIFDWPRMKKIFAEKFACRTMAQWCEVFEGKDACVTPVLHVTESPLDPHAKARSSFTIKGDPTPAPKLSRTPATAAHSVSLRPVSEKKLQVFMNGRTDDVPSHKLPGTTFQVS

Foldseek 3Di:
DYDDDDDDDDDDDDDDDDDDDDPDDDDDDDDDDDDDDDDDDDDDDPDWDWDWDDDPPFTFIWTWHDDPPDTDTDGDDDGDDDDDDDDDDDDDDDDDDDDDDDPVPPDDDDDPDPDDPPLAFPQQPAEEEQEDDFDLRLQLQLQSLLSRYAYEYAAALDQPPDPRSCPCVSQFSYHYAYAHLVDPVSLVLVLLVLLPHQEYEDADFAPPCVVSCNDCVNSCVSPQRHAYEYFYAAWRDDPCSVPDDAQVVLCVLLVNQQQQDAPPDHRDDPPSCQLSNQQTSVVSSVVSVVQVVVCVPVVGYDYHTRHSNVRSNVVCVCVVVCPVVQQCVDRRNCGDARVNALQQHWEQAQVRFIKGGNQPDPQLCVLQCVLLVHDPVPDDDRPPSVCRVVSNVVSNVSRHVHGQVVSCVSCPPHSNRMGTPDDLVCQCVDPVCVVVVQADPVSHGRRDDADPSNGGGRHGNDDDAHQPPVVSVVVVDPDPDDDDDDDDDDDDRDHD

Mean predicted aligned error: 15.84 Å

Solvent-accessible surface area (backbone atoms only — not comparable to full-atom values): 30129 Å² total; per-residue (Å²): 141,80,90,83,87,85,86,82,88,85,87,84,79,88,80,92,78,85,89,77,88,83,92,72,84,86,83,84,87,77,92,73,93,72,91,83,82,94,74,89,80,78,90,78,71,98,82,69,60,77,56,80,56,89,51,95,93,52,73,52,64,46,56,54,59,85,53,99,88,57,92,51,86,53,84,60,87,65,90,73,88,78,79,86,82,81,85,81,91,78,92,78,91,79,90,79,86,89,81,88,74,69,86,84,76,78,79,80,80,86,75,90,66,99,62,82,78,69,72,62,26,80,29,53,87,41,33,33,40,33,42,67,55,59,72,32,51,36,43,23,50,24,55,43,16,24,30,33,19,49,30,38,33,42,31,62,71,66,81,68,87,56,93,77,44,56,87,63,63,56,34,38,36,32,40,74,48,70,45,48,62,89,40,73,67,32,34,50,49,51,57,57,49,46,57,77,31,45,31,41,38,38,53,66,51,62,64,51,43,51,77,56,69,60,23,66,83,54,48,35,73,70,19,54,50,28,31,42,35,37,51,26,60,54,26,74,53,72,98,52,19,83,58,87,79,53,35,61,56,23,28,47,73,29,56,58,32,75,50,34,22,52,63,100,50,70,64,51,69,74,70,61,44,49,10,30,34,52,10,22,14,50,46,39,44,48,49,51,54,51,47,53,54,50,23,74,73,74,59,40,35,50,78,41,77,29,17,10,19,58,26,30,32,57,77,39,43,65,65,70,74,38,55,86,71,60,58,60,72,45,63,48,17,55,18,57,89,40,50,23,29,59,42,26,33,75,34,51,17,56,73,77,39,35,36,38,34,58,22,78,53,69,72,21,35,52,44,36,29,60,65,66,74,49,65,68,93,81,49,77,65,90,86,40,70,87,49,20,70,59,48,35,50,56,49,36,56,55,42,35,75,39,38,50,67,58,50,49,63,65,43,59,96,50,72,24,47,64,45,76,61,69,51,85,85,44,47,57,71,34,69,68,32,50,77,63,54,45,35,45,98,89,58,49,76,42,62,77,77,85,41,92,83,35,52,51,46,71,45,68,66,53,84,71,73,84,73,53,73,71,53,55,51,55,74,71,43,99,61,97,74,93,77,86,91,80,89,79,87,84,80,89,78,88,86,132

pLDDT: mean 73.85, std 30.51, range [21.17, 98.88]

Radius of gyration: 33.37 Å; Cα contacts (8 Å, |Δi|>4): 671; chains: 1; bounding box: 88×87×63 Å

Secondary structure (DSSP, 8-state):
-----------------PPPP------------------------TT-EEEEEEETTEEEEEEEEEETTEEEEEE-------PPP-S---------S-----TTS----------------TTTT-EEEEE--STHHHHHHHHHHHTT-EEEEEE-SS---STTS-TTTT-TT-EEEE--TTSHHHHHHHHHHHHH-SEEEE-PPTTHHHHTT-SHHHHHHH-TT-EEEEEESS-SSSTTTT----HHHHHHHTSGGGGS--TTS-----TTIIIIIIIIIIHHHHHHHHHHHHHHHH----EEEEEHHHHHHHHTHHHHHTGGGSTT-SPTTSSTTTT-STTEEEEE-TTS-EEEEE--SHHHHHHHHHHTT--GGGS--TT-GGGHHHHHHHHHHHHHTS-HHHHHHHHTT-SS-EEE---TTTGGGSHHHHHTT-B-TTSPBPPSS--SSS----PPP-PPPP--HHHHHHHH--------------------

Nearest PDB structures (foldseek):
  2yim-assembly2_D  TM=9.349E-01  e=1.823E-43  Mycobacterium tuberculosis H37Rv
  2gci-assembly2_C  TM=9.339E-01  e=1.021E-42  Mycobacterium tuberculosis
  8rp5-assembly1_B  TM=9.313E-01  e=1.374E-42  Mycobacterium tuberculosis
  8rp4-assembly1_B  TM=9.314E-01  e=2.209E-42  Mycobacterium tuberculosis
  8rp3-assembly1_B  TM=9.314E-01  e=3.824E-41  Mycobacterium tuberculosis